Protein 4L4Y (pdb70)

Structure (mmCIF, N/CA/C/O backbone):
data_4L4Y
#
_entry.id   4L4Y
#
_cell.length_a   115.812
_cell.length_b   115.812
_cell.length_c   80.891
_cell.angle_alpha   90.00
_cell.angle_beta   90.00
_cell.angle_gamma   120.00
#
_symmetry.space_group_name_H-M   'P 65'
#
loop_
_entity.id
_entity.type
_entity.pdbx_description
1 polymer 'Transcriptional regulator LsrR'
2 water water
#
loop_
_atom_site.group_PDB
_atom_site.id
_atom_site.type_symbol
_atom_site.label_atom_id
_atom_site.label_alt_id
_atom_site.label_comp_id
_atom_site.label_asym_id
_atom_site.label_entity_id
_atom_site.label_seq_id
_atom_site.pdbx_PDB_ins_code
_atom_site.Cartn_x
_atom_site.Cartn_y
_atom_site.Cartn_z
_atom_site.occupancy
_atom_site.B_iso_or_equiv
_atom_site.auth_seq_id
_atom_site.auth_comp_id
_atom_site.auth_asym_id
_atom_site.auth_atom_id
_atom_site.pdbx_PDB_model_num
ATOM 1 N N . GLU A 1 18 ? 55.653 -31.655 31.922 1.00 85.19 69 GLU A N 1
ATOM 2 C CA . GLU A 1 18 ? 56.442 -30.382 31.974 1.00 90.08 69 GLU A CA 1
ATOM 3 C C . GLU A 1 18 ? 55.816 -29.433 33.039 1.00 84.26 69 GLU A C 1
ATOM 4 O O . GLU A 1 18 ? 55.212 -29.903 34.022 1.00 78.81 69 GLU A O 1
ATOM 10 N N . GLY A 1 19 ? 55.938 -28.114 32.863 1.00 76.91 70 GLY A N 1
ATOM 11 C CA . GLY A 1 19 ? 55.190 -27.162 33.704 1.00 71.22 70 GLY A CA 1
ATOM 12 C C . GLY A 1 19 ? 53.690 -27.190 33.397 1.00 66.03 70 GLY A C 1
ATOM 13 O O . GLY A 1 19 ? 52.935 -26.303 33.846 1.00 55.57 70 GLY A O 1
ATOM 14 N N . CYS A 1 20 ? 53.264 -28.210 32.630 1.00 55.02 71 CYS A N 1
ATOM 15 C CA . CYS A 1 20 ? 51.895 -28.330 32.145 1.00 47.36 71 CYS A CA 1
ATOM 16 C C . CYS A 1 20 ? 50.931 -28.589 33.314 1.00 43.49 71 CYS A C 1
ATOM 17 O O . CYS A 1 20 ? 49.895 -27.915 33.428 1.00 34.49 71 CYS A O 1
ATOM 20 N N . LEU A 1 21 ? 51.282 -29.487 34.229 1.00 37.08 72 LEU A N 1
ATOM 21 C CA . LEU A 1 21 ? 50.384 -29.744 35.330 1.00 38.91 72 LEU A CA 1
ATOM 22 C C . LEU A 1 21 ? 50.230 -28.477 36.192 1.00 36.11 72 LEU A C 1
ATOM 23 O O . LEU A 1 21 ? 49.174 -28.224 36.773 1.00 33.68 72 LEU A O 1
ATOM 28 N N . GLU A 1 22 ? 51.263 -27.655 36.245 1.00 36.43 73 GLU A N 1
ATOM 29 C CA . GLU A 1 22 ? 51.247 -26.498 37.131 1.00 42.41 73 GLU A CA 1
ATOM 30 C C . GLU A 1 22 ?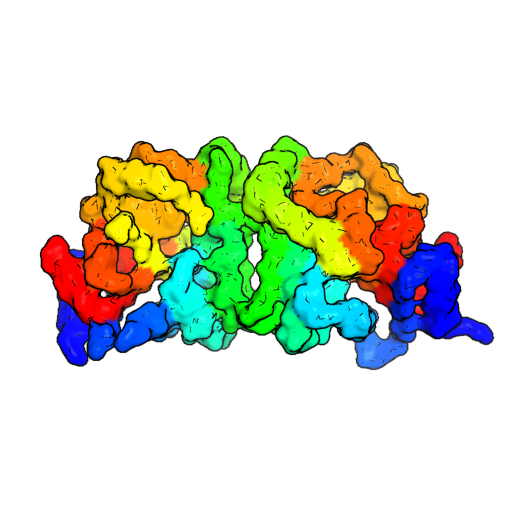 50.356 -25.396 36.529 1.00 29.73 73 GLU A C 1
ATOM 31 O O . GLU A 1 22 ? 49.587 -24.728 37.234 1.00 34.30 73 GLU A O 1
ATOM 37 N N . TYR A 1 23 ? 50.462 -25.211 35.229 1.00 31.22 74 TYR A N 1
ATOM 38 C CA . TYR A 1 23 ? 49.570 -24.277 34.507 1.00 28.42 74 TYR A CA 1
ATOM 39 C C . TYR A 1 23 ? 48.119 -24.762 34.607 1.00 28.74 74 TYR A C 1
ATOM 40 O O . TYR A 1 23 ? 47.180 -23.949 34.805 1.00 28.64 74 TYR A O 1
ATOM 49 N N . GLU A 1 24 ? 47.922 -26.093 34.523 1.00 28.27 75 GLU A N 1
ATOM 50 C CA . GLU A 1 24 ? 46.585 -26.622 34.638 1.00 30.61 75 GLU A CA 1
ATOM 51 C C . GLU A 1 24 ? 46.036 -26.221 36.001 1.00 29.88 75 GLU A C 1
ATOM 52 O O . GLU A 1 24 ? 44.929 -25.766 36.102 1.00 26.67 75 GLU A O 1
ATOM 58 N N . THR A 1 25 ? 46.833 -26.396 37.055 1.00 27.31 76 THR A N 1
ATOM 59 C CA . THR A 1 25 ? 46.337 -26.108 38.389 1.00 30.48 76 THR A CA 1
ATOM 60 C C . THR A 1 25 ? 45.998 -24.641 38.569 1.00 26.25 76 THR A C 1
ATOM 61 O O . THR A 1 25 ? 44.904 -24.287 39.084 1.00 26.91 76 THR A O 1
ATOM 65 N N . GLN A 1 26 ? 46.901 -23.790 38.122 1.00 27.39 77 GLN A N 1
ATOM 66 C CA . GLN A 1 26 ? 46.661 -22.336 38.219 1.00 30.39 77 GLN A CA 1
ATOM 67 C C . GLN A 1 26 ? 45.443 -21.868 37.463 1.00 29.73 77 GLN A C 1
ATOM 68 O O . GLN A 1 26 ? 44.617 -21.099 37.998 1.00 23.57 77 GLN A O 1
ATOM 74 N N . LEU A 1 27 ? 45.290 -22.375 36.234 1.00 28.38 78 LEU A N 1
ATOM 75 C CA . LEU A 1 27 ? 44.119 -22.020 35.427 1.00 25.66 78 LEU A CA 1
ATOM 76 C C . LEU A 1 27 ? 42.838 -22.476 36.069 1.00 25.73 78 LEU A C 1
ATOM 77 O O . LEU A 1 27 ? 41.874 -21.723 36.146 1.00 24.15 78 LEU A O 1
ATOM 82 N N . ARG A 1 28 ? 42.837 -23.723 36.534 1.00 26.58 79 ARG A N 1
ATOM 83 C CA . ARG A 1 28 ? 41.687 -24.300 37.217 1.00 28.70 79 ARG A CA 1
ATOM 84 C C . ARG A 1 28 ? 41.210 -23.436 38.403 1.00 25.06 79 ARG A C 1
ATOM 85 O O . ARG A 1 28 ? 40.023 -23.102 38.506 1.00 26.71 79 ARG A O 1
ATOM 93 N N . ARG A 1 29 ? 42.179 -23.040 39.237 1.00 28.28 80 ARG A N 1
ATOM 94 C CA . ARG A 1 29 ? 41.952 -22.213 40.425 1.00 31.72 80 ARG A CA 1
ATOM 95 C C . ARG A 1 29 ? 41.613 -20.805 40.074 1.00 30.30 80 ARG A C 1
ATOM 96 O O . ARG A 1 29 ? 40.663 -20.262 40.587 1.00 26.39 80 ARG A O 1
ATOM 104 N N . GLN A 1 30 ? 42.388 -20.181 39.201 1.00 27.73 81 GLN A N 1
ATOM 105 C CA . GLN A 1 30 ? 42.087 -18.813 38.870 1.00 27.41 81 GLN A CA 1
ATOM 106 C C . GLN A 1 30 ? 40.754 -18.659 38.200 1.00 27.88 81 GLN A C 1
ATOM 107 O O . GLN A 1 30 ? 40.111 -17.659 38.405 1.00 27.07 81 GLN A O 1
ATOM 113 N N . PHE A 1 31 ? 40.302 -19.592 37.372 1.00 25.67 82 PHE A N 1
ATOM 114 C CA . PHE A 1 31 ? 39.024 -19.313 36.677 1.00 26.44 82 PHE A CA 1
ATOM 115 C C . PHE A 1 31 ? 37.903 -20.224 37.134 1.00 27.26 82 PHE A C 1
ATOM 116 O O . PHE A 1 31 ? 36.849 -20.328 36.490 1.00 24.55 82 PHE A O 1
ATOM 124 N N . SER A 1 32 ? 38.155 -20.917 38.225 1.00 27.02 83 SER A N 1
ATOM 125 C CA . SER A 1 32 ? 37.192 -21.849 38.777 1.00 28.64 83 SER A CA 1
ATOM 126 C C . SER A 1 32 ? 36.691 -22.822 37.782 1.00 28.13 83 SER A C 1
ATOM 127 O O . SER A 1 32 ? 35.485 -23.001 37.677 1.00 28.09 83 SER A O 1
ATOM 130 N N . LEU A 1 33 ? 37.612 -23.511 37.126 1.00 25.64 84 LEU A N 1
ATOM 131 C CA . LEU A 1 33 ? 37.274 -24.419 36.062 1.00 25.25 84 LEU A CA 1
ATOM 132 C C . LEU A 1 33 ? 37.047 -25.810 36.584 1.00 27.75 84 LEU A C 1
ATOM 133 O O . LEU A 1 33 ? 37.562 -26.153 37.625 1.00 26.82 84 LEU A O 1
ATOM 138 N N . GLN A 1 34 ? 36.269 -26.591 35.854 1.00 26.24 85 GLN A N 1
ATOM 139 C CA . GLN A 1 34 ? 36.055 -28.032 36.165 1.00 31.00 85 GLN A CA 1
ATOM 140 C C . GLN A 1 34 ? 37.118 -28.978 35.675 1.00 29.82 85 GLN A C 1
ATOM 141 O O . GLN A 1 34 ? 37.486 -29.922 36.366 1.00 33.48 85 GLN A O 1
ATOM 147 N N . HIS A 1 35 ? 37.646 -28.722 34.481 1.00 24.77 86 HIS A N 1
ATOM 148 C CA . HIS A 1 35 ? 38.650 -29.569 33.895 1.00 25.32 86 HIS A CA 1
ATOM 149 C C . HIS A 1 35 ? 39.502 -28.655 33.052 1.00 26.33 86 HIS A C 1
ATOM 150 O O . HIS A 1 35 ? 38.986 -27.733 32.435 1.00 22.47 86 HIS A O 1
ATOM 157 N N . VAL A 1 36 ? 40.774 -28.956 32.971 1.00 22.94 87 VAL A N 1
ATOM 158 C CA . VAL A 1 36 ? 41.698 -28.170 32.172 1.00 26.09 87 VAL A CA 1
ATOM 159 C C . VAL A 1 36 ? 42.757 -29.087 31.660 1.00 27.75 87 VAL A C 1
ATOM 160 O O . VAL A 1 36 ? 43.124 -30.014 32.341 1.00 27.67 87 VAL A O 1
ATOM 164 N N . ARG A 1 37 ? 43.225 -28.835 30.464 1.00 26.54 88 ARG A N 1
ATOM 165 C CA . ARG A 1 37 ? 44.393 -29.513 29.956 1.00 29.79 88 ARG A CA 1
ATOM 166 C C . ARG A 1 37 ? 45.257 -28.517 29.246 1.00 28.62 88 ARG A C 1
ATOM 167 O O . ARG A 1 37 ? 44.784 -27.767 28.387 1.00 27.64 88 ARG A O 1
ATOM 175 N N . VAL A 1 38 ? 46.547 -28.567 29.552 1.00 29.13 89 VAL A N 1
ATOM 176 C CA . VAL A 1 38 ? 47.530 -27.710 28.914 1.00 33.51 89 VAL A CA 1
ATOM 177 C C . VAL A 1 38 ? 48.553 -28.570 28.209 1.00 37.33 89 VAL A C 1
ATOM 178 O O . VAL A 1 38 ? 49.238 -29.341 28.865 1.00 45.27 89 VAL A O 1
ATOM 182 N N . ILE A 1 39 ? 48.654 -28.440 26.891 1.00 38.35 90 ILE A N 1
ATOM 183 C CA . ILE A 1 39 ? 49.552 -29.285 26.095 1.00 40.51 90 ILE A CA 1
ATOM 184 C C . ILE A 1 39 ? 50.905 -28.562 25.921 1.00 42.97 90 ILE A C 1
ATOM 185 O O . ILE A 1 39 ? 50.947 -27.336 25.909 1.00 34.22 90 ILE A O 1
ATOM 190 N N . PRO A 1 40 ? 52.009 -29.319 25.807 1.00 47.16 91 PRO A N 1
ATOM 191 C CA . PRO A 1 40 ? 53.355 -28.750 25.614 1.00 51.02 91 PRO A CA 1
ATOM 192 C C . PRO A 1 40 ? 53.449 -27.734 24.471 1.00 50.79 91 PRO A C 1
ATOM 193 O O . PRO A 1 40 ? 52.753 -27.879 23.485 1.00 51.63 91 PRO A O 1
ATOM 197 N N . GLY A 1 41 ? 54.294 -26.709 24.616 1.00 58.68 92 GLY A N 1
ATOM 198 C CA . GLY A 1 41 ? 54.552 -25.690 23.565 1.00 58.53 92 GLY A CA 1
ATOM 199 C C . GLY A 1 41 ? 54.897 -26.138 22.136 1.00 70.89 92 GLY A C 1
ATOM 200 O O . GLY A 1 41 ? 54.310 -25.594 21.167 1.00 69.64 92 GLY A O 1
ATOM 201 N N . LEU A 1 42 ? 55.891 -27.028 21.939 1.00 75.93 93 LEU A N 1
ATOM 202 C CA . LEU A 1 42 ? 57.103 -27.213 22.794 1.00 82.33 93 LEU A CA 1
ATOM 203 C C . LEU A 1 42 ? 58.259 -27.531 21.809 1.00 76.24 93 LEU A C 1
ATOM 204 O O . LEU A 1 42 ? 58.372 -26.915 20.732 1.00 65.02 93 LEU A O 1
ATOM 209 N N . ALA A 1 45 ? 55.398 -28.011 16.943 1.00 81.13 96 ALA A N 1
ATOM 210 C CA . ALA A 1 45 ? 55.012 -27.019 15.937 1.00 89.61 96 ALA A CA 1
ATOM 211 C C . ALA A 1 45 ? 53.542 -27.120 15.520 1.00 86.39 96 ALA A C 1
ATOM 212 O O . ALA A 1 45 ? 52.904 -26.087 15.346 1.00 88.66 96 ALA A O 1
ATOM 214 N N . ASP A 1 46 ? 53.008 -28.340 15.358 1.00 87.96 97 ASP A N 1
ATOM 215 C CA . ASP A 1 46 ? 51.573 -28.538 14.983 1.00 92.51 97 ASP A CA 1
ATOM 216 C C . ASP A 1 46 ? 50.630 -28.323 16.182 1.00 88.95 97 ASP A C 1
ATOM 217 O O . ASP A 1 46 ? 50.104 -29.277 16.767 1.00 79.47 97 ASP A O 1
ATOM 222 N N . VAL A 1 47 ? 50.419 -27.057 16.525 1.00 83.43 98 VAL A N 1
ATOM 223 C CA . VAL A 1 47 ? 49.642 -26.684 17.704 1.00 72.53 98 VAL A CA 1
ATOM 224 C C . VAL A 1 47 ? 48.195 -27.141 17.596 1.00 66.30 98 VAL A C 1
ATOM 225 O O . VAL A 1 47 ? 47.712 -27.847 18.475 1.00 64.20 98 VAL A O 1
ATOM 229 N N . GLY A 1 48 ? 47.516 -26.782 16.510 1.00 59.44 99 GLY A N 1
ATOM 230 C CA . GLY A 1 48 ? 46.083 -27.045 16.395 1.00 55.26 99 GLY A CA 1
ATOM 231 C C . GLY A 1 48 ? 45.761 -28.525 16.308 1.00 53.88 99 GLY A C 1
ATOM 232 O O . GLY A 1 48 ? 44.637 -28.952 16.652 1.00 49.74 99 GLY A O 1
ATOM 233 N N . GLY A 1 49 ? 46.739 -29.309 15.835 1.00 49.22 100 GLY A N 1
ATOM 234 C CA . GLY A 1 49 ? 46.569 -30.748 15.685 1.00 40.14 100 GLY A CA 1
ATOM 235 C C . GLY A 1 49 ? 46.612 -31.357 17.059 1.00 38.61 100 GLY A C 1
ATOM 236 O O . GLY A 1 49 ? 45.845 -32.282 17.408 1.00 34.14 100 GLY A O 1
ATOM 237 N N . ARG A 1 50 ? 47.544 -30.862 17.860 1.00 35.37 101 ARG A N 1
ATOM 238 C CA . ARG A 1 50 ? 47.702 -31.414 19.176 1.00 36.40 101 ARG A CA 1
ATOM 239 C C . ARG A 1 50 ? 46.626 -30.936 20.146 1.00 30.74 101 ARG A C 1
ATOM 240 O O . ARG A 1 50 ? 46.352 -31.613 21.122 1.00 29.65 101 ARG A O 1
ATOM 248 N N . LEU A 1 51 ? 46.014 -29.781 19.874 1.00 28.71 102 LEU A N 1
ATOM 249 C CA . LEU A 1 51 ? 44.887 -29.312 20.666 1.00 25.83 102 LEU A CA 1
ATOM 250 C C . LEU A 1 51 ? 43.703 -30.238 20.413 1.00 21.35 102 LEU A C 1
ATOM 251 O O . LEU A 1 51 ? 42.894 -30.461 21.289 1.00 24.04 102 LEU A O 1
ATOM 256 N N . GLY A 1 52 ? 43.561 -30.677 19.169 1.00 23.67 103 GLY A N 1
ATOM 257 C CA . GLY A 1 52 ? 42.496 -31.635 18.782 1.00 21.94 103 GLY A CA 1
ATOM 258 C C . GLY A 1 52 ? 42.642 -32.903 19.615 1.00 23.99 103 GLY A C 1
ATOM 259 O O . GLY A 1 52 ? 41.667 -33.486 20.135 1.00 24.29 103 GLY A O 1
ATOM 260 N N . ILE A 1 53 ? 43.881 -33.366 19.701 1.00 25.37 104 ILE A N 1
ATOM 261 C CA . ILE A 1 53 ? 44.200 -34.555 20.514 1.00 26.92 104 ILE A CA 1
ATOM 262 C C . ILE A 1 53 ? 43.822 -34.332 21.945 1.00 25.74 104 ILE A C 1
ATOM 263 O O . ILE A 1 53 ? 43.071 -35.120 22.546 1.00 26.91 104 ILE A O 1
ATOM 268 N N . GLY A 1 54 ? 44.282 -33.210 22.469 1.00 24.64 105 GLY A N 1
ATOM 269 C CA . GLY A 1 54 ? 44.000 -32.791 23.826 1.00 24.14 105 GLY A CA 1
ATOM 270 C C . GLY A 1 54 ? 42.521 -32.759 24.158 1.00 20.79 105 GLY A C 1
ATOM 271 O O . GLY A 1 54 ? 42.033 -33.309 25.181 1.00 21.54 105 GLY A O 1
ATOM 272 N N . ALA A 1 55 ? 41.779 -32.190 23.266 1.00 21.19 106 ALA A N 1
ATOM 273 C CA . ALA A 1 55 ? 40.367 -31.956 23.587 1.00 19.46 106 ALA A CA 1
ATOM 274 C C . ALA A 1 55 ? 39.599 -33.261 23.413 1.00 19.59 106 ALA A C 1
ATOM 275 O O . ALA A 1 55 ? 38.720 -33.558 24.205 1.00 19.46 106 ALA A O 1
ATOM 277 N N . ALA A 1 56 ? 39.966 -34.072 22.423 1.00 21.47 107 ALA A N 1
ATOM 278 C CA . ALA A 1 56 ? 39.355 -35.416 22.290 1.00 21.58 107 ALA A CA 1
ATOM 279 C C . ALA A 1 56 ? 39.640 -36.232 23.524 1.00 24.08 107 ALA A C 1
ATOM 280 O O . ALA A 1 56 ? 38.714 -36.898 24.099 1.00 23.72 107 ALA A O 1
ATOM 282 N N . HIS A 1 57 ? 40.916 -36.228 24.004 1.00 24.29 108 HIS A N 1
ATOM 283 C CA . HIS A 1 57 ? 41.163 -36.946 25.257 1.00 23.47 108 HIS A CA 1
ATOM 284 C C . HIS A 1 57 ? 40.315 -36.468 26.401 1.00 23.59 108 HIS A C 1
ATOM 285 O O . HIS A 1 57 ? 39.794 -37.248 27.175 1.00 24.76 108 HIS A O 1
ATOM 292 N N . MET A 1 58 ? 40.208 -35.157 26.573 1.00 21.94 109 MET A N 1
ATOM 293 C CA . MET A 1 58 ? 39.393 -34.645 27.658 1.00 21.17 109 MET A CA 1
ATOM 294 C C . MET A 1 58 ? 37.951 -35.150 27.512 1.00 22.36 109 MET A C 1
ATOM 295 O O . MET A 1 58 ? 37.371 -35.645 28.489 1.00 24.39 109 MET A O 1
ATOM 300 N N . LEU A 1 59 ? 37.421 -35.090 26.285 1.00 22.12 110 LEU A N 1
ATOM 301 C CA . LEU A 1 59 ? 36.029 -35.500 26.036 1.00 26.90 110 LEU A CA 1
ATOM 302 C C . LEU A 1 59 ? 35.805 -37.000 26.245 1.00 27.20 110 LEU A C 1
ATOM 303 O O . LEU A 1 59 ? 34.765 -37.381 26.716 1.00 29.50 110 LEU A O 1
ATOM 308 N N . MET A 1 60 ? 36.810 -37.806 25.929 1.00 29.25 111 MET A N 1
ATOM 309 C CA . MET A 1 60 ? 36.757 -39.239 26.212 1.00 29.97 111 MET A CA 1
ATOM 310 C C . MET A 1 60 ? 36.668 -39.540 27.673 1.00 34.96 111 MET A C 1
ATOM 311 O O . MET A 1 60 ? 36.091 -40.537 28.012 1.00 35.92 111 MET A O 1
ATOM 316 N N . SER A 1 61 ? 37.193 -38.697 28.560 1.00 34.71 112 SER A N 1
ATOM 317 C CA . SER A 1 61 ? 37.013 -38.955 29.967 1.00 33.91 112 SER A CA 1
ATOM 318 C C . SER A 1 61 ? 35.743 -38.301 30.536 1.00 36.57 112 SER A C 1
ATOM 319 O O . SER A 1 61 ? 35.295 -38.664 31.587 1.00 38.13 112 SER A O 1
ATOM 322 N N . LEU A 1 62 ? 35.125 -37.365 29.842 1.00 32.68 113 LEU A N 1
ATOM 323 C CA . LEU A 1 62 ? 33.959 -36.739 30.378 1.00 32.19 113 LEU A CA 1
ATOM 324 C C . LEU A 1 62 ? 32.655 -37.420 29.916 1.00 30.56 113 LEU A C 1
ATOM 325 O O . LEU A 1 62 ? 31.737 -37.499 30.661 1.00 34.95 113 LEU A O 1
ATOM 330 N N . LEU A 1 63 ? 32.593 -37.885 28.698 1.00 27.75 114 LEU A N 1
ATOM 331 C CA . LEU A 1 63 ? 31.342 -38.410 28.162 1.00 29.74 114 LEU A CA 1
ATOM 332 C C . LEU A 1 63 ? 31.034 -39.888 28.552 1.00 32.06 114 LEU A C 1
ATOM 333 O O . LEU A 1 63 ? 31.824 -40.777 28.356 1.00 34.18 114 LEU A O 1
ATOM 338 N N . GLN A 1 64 ? 29.831 -40.115 29.027 1.00 35.79 115 GLN A N 1
ATOM 339 C CA . GLN A 1 64 ? 29.357 -41.470 29.292 1.00 38.71 115 GLN A CA 1
ATOM 340 C C . GLN A 1 64 ? 28.708 -42.022 28.036 1.00 33.05 115 GLN A C 1
ATOM 341 O O . GLN A 1 64 ? 28.324 -41.257 27.152 1.00 32.04 115 GLN A O 1
ATOM 347 N N . PRO A 1 65 ? 28.456 -43.336 27.973 1.00 36.96 116 PRO A N 1
ATOM 348 C CA . PRO A 1 65 ? 27.780 -43.824 26.727 1.00 36.37 116 PRO A CA 1
ATOM 349 C C . PRO A 1 65 ? 26.401 -43.193 26.437 1.00 29.53 116 PRO A C 1
ATOM 350 O O . PRO A 1 65 ? 25.672 -42.795 27.360 1.00 29.11 116 PRO A O 1
ATOM 354 N N . GLN A 1 66 ? 26.106 -43.001 25.163 1.00 31.21 117 GLN A N 1
ATOM 355 C CA . GLN A 1 66 ? 24.813 -42.403 24.755 1.00 34.99 117 GLN A CA 1
ATOM 356 C C . GLN A 1 66 ? 24.544 -40.965 25.219 1.00 29.89 117 GLN A C 1
ATOM 357 O O . GLN A 1 66 ? 23.462 -40.500 25.049 1.00 26.90 117 GLN A O 1
ATOM 363 N N . GLN A 1 67 ? 25.530 -40.261 25.786 1.00 27.25 118 GLN A N 1
ATOM 364 C CA . GLN A 1 67 ? 25.359 -38.860 26.142 1.00 28.31 118 GLN A CA 1
ATOM 365 C C . GLN A 1 67 ? 25.426 -37.969 24.879 1.00 23.53 118 GLN A C 1
ATOM 366 O O . GLN A 1 67 ? 25.716 -38.420 23.793 1.00 22.32 118 GLN A O 1
ATOM 372 N N . MET A 1 68 ? 25.054 -36.711 25.042 1.00 23.07 119 MET A N 1
ATOM 373 C CA . MET A 1 68 ? 24.885 -35.849 23.936 1.00 23.34 119 MET A CA 1
ATOM 374 C C . MET A 1 68 ? 25.966 -34.740 23.970 1.00 21.85 119 MET A C 1
ATOM 375 O O . MET A 1 68 ? 26.070 -34.061 24.967 1.00 19.37 119 MET A O 1
ATOM 380 N N . LEU A 1 69 ? 26.715 -34.612 22.878 1.00 21.18 120 LEU A N 1
ATOM 381 C CA . LEU A 1 69 ? 27.754 -33.583 22.700 1.00 19.17 120 LEU A CA 1
ATOM 382 C C . LEU A 1 69 ? 27.344 -32.469 21.741 1.00 18.77 120 LEU A C 1
ATOM 383 O O . LEU A 1 69 ? 27.017 -32.693 20.608 1.00 19.21 120 LEU A O 1
ATOM 388 N N . ALA A 1 70 ? 27.355 -31.245 22.216 1.00 18.43 121 ALA A N 1
ATOM 389 C CA . ALA A 1 70 ? 27.004 -30.138 21.370 1.00 17.53 121 ALA A CA 1
ATOM 390 C C . ALA A 1 70 ? 28.333 -29.586 20.842 1.00 18.68 121 ALA A C 1
ATOM 391 O O . ALA A 1 70 ? 29.272 -29.522 21.618 1.00 19.78 121 ALA A O 1
ATOM 393 N N . ILE A 1 71 ? 28.391 -29.270 19.545 1.00 18.53 122 ILE A N 1
ATOM 394 C CA . ILE A 1 71 ? 29.627 -28.895 18.856 1.00 18.97 122 ILE A CA 1
ATOM 395 C C . ILE A 1 71 ? 29.454 -27.573 18.163 1.00 18.09 122 ILE A C 1
ATOM 396 O O . ILE A 1 71 ? 28.466 -27.336 17.455 1.00 14.87 122 ILE A O 1
ATOM 401 N N . GLY A 1 72 ? 30.473 -26.746 18.284 1.00 18.57 123 GLY A N 1
ATOM 402 C CA . GLY A 1 72 ? 30.568 -25.549 17.500 1.00 19.33 123 GLY A CA 1
ATOM 403 C C . GLY A 1 72 ? 31.397 -25.791 16.273 1.00 21.04 123 GLY A C 1
ATOM 404 O O . GLY A 1 72 ? 31.931 -26.878 16.061 1.00 22.76 123 GLY A O 1
ATOM 405 N N . PHE A 1 73 ? 31.498 -24.755 15.465 1.00 21.74 124 PHE A N 1
ATOM 406 C CA . PHE A 1 73 ? 32.265 -24.773 14.231 1.00 22.50 124 PHE A CA 1
ATOM 407 C C . PHE A 1 73 ? 33.718 -24.294 14.445 1.00 20.70 124 PHE A C 1
ATOM 408 O O . PHE A 1 73 ? 34.125 -23.908 15.574 1.00 21.72 124 PHE A O 1
ATOM 416 N N . GLY A 1 74 ? 34.507 -24.361 13.371 1.00 21.36 125 GLY A N 1
ATOM 417 C CA . GLY A 1 74 ? 35.921 -23.883 13.302 1.00 23.24 125 GLY A CA 1
ATOM 418 C C . GLY A 1 74 ? 36.881 -25.079 13.335 1.00 23.66 125 GLY A C 1
ATOM 419 O O . GLY A 1 74 ? 36.488 -26.219 13.605 1.00 22.93 125 GLY A O 1
ATOM 420 N N . GLU A 1 75 ? 38.166 -24.845 13.159 1.00 25.70 126 GLU A N 1
ATOM 421 C CA . GLU A 1 75 ? 39.030 -25.971 12.895 1.00 27.05 126 GLU A CA 1
ATOM 422 C C . GLU A 1 75 ? 39.491 -26.743 14.093 1.00 24.11 126 GLU A C 1
ATOM 423 O O . GLU A 1 75 ? 39.680 -27.936 14.031 1.00 25.39 126 GLU A O 1
ATOM 429 N N . ALA A 1 76 ? 39.638 -26.088 15.235 1.00 23.74 127 ALA A N 1
ATOM 430 C CA . ALA A 1 76 ? 40.009 -26.805 16.449 1.00 25.02 127 ALA A CA 1
ATOM 431 C C . ALA A 1 76 ? 38.909 -27.836 16.828 1.00 23.78 127 ALA A C 1
ATOM 432 O O . ALA A 1 76 ? 39.186 -29.011 17.234 1.00 23.05 127 ALA A O 1
ATOM 434 N N . THR A 1 77 ? 37.665 -27.405 16.683 1.00 20.63 128 THR A N 1
ATOM 435 C CA . THR A 1 77 ? 36.547 -28.290 17.013 1.00 21.65 128 THR A CA 1
ATOM 436 C C . THR A 1 77 ? 36.441 -29.419 15.974 1.00 22.09 128 THR A C 1
ATOM 437 O 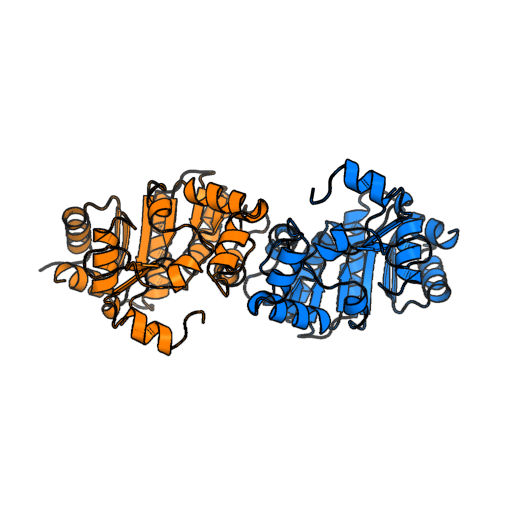O . THR A 1 77 ? 36.156 -30.565 16.328 1.00 20.30 128 THR A O 1
ATOM 441 N N . MET A 1 78 ? 36.626 -29.083 14.709 1.00 23.16 129 MET A N 1
ATOM 442 C CA . MET A 1 78 ? 36.524 -30.107 13.664 1.00 27.01 129 MET A CA 1
ATOM 443 C C . MET A 1 78 ? 37.666 -31.095 13.819 1.00 29.11 129 MET A C 1
ATOM 444 O O . MET A 1 78 ? 37.468 -32.279 13.674 1.00 24.76 129 MET A O 1
ATOM 449 N N . ASN A 1 79 ? 38.840 -30.598 14.194 1.00 31.94 130 ASN A N 1
ATOM 450 C CA . ASN A 1 79 ? 39.966 -31.464 14.521 1.00 33.05 130 ASN A CA 1
ATOM 451 C C . ASN A 1 79 ? 39.671 -32.407 15.629 1.00 33.03 130 ASN A C 1
ATOM 452 O O . ASN A 1 79 ? 39.984 -33.617 15.587 1.00 31.33 130 ASN A O 1
ATOM 457 N N . THR A 1 80 ? 39.095 -31.841 16.690 1.00 26.15 131 THR A N 1
ATOM 458 C CA . THR A 1 80 ? 38.669 -32.650 17.821 1.00 24.24 131 THR A CA 1
ATOM 459 C C . THR A 1 80 ? 37.759 -33.786 17.424 1.00 27.94 131 THR A C 1
ATOM 460 O O . THR A 1 80 ? 37.887 -34.920 17.930 1.00 26.37 131 THR A O 1
ATOM 464 N N . LEU A 1 81 ? 36.823 -33.480 16.556 1.00 29.69 132 LEU A N 1
ATOM 465 C CA . LEU A 1 81 ? 35.810 -34.452 16.117 1.00 31.67 132 LEU A CA 1
ATOM 466 C C . LEU A 1 81 ? 36.407 -35.646 15.398 1.00 28.86 132 LEU A C 1
ATOM 467 O O . LEU A 1 81 ? 36.068 -36.733 15.679 1.00 28.27 132 LEU A O 1
ATOM 472 N N . GLN A 1 82 ? 37.291 -35.403 14.465 1.00 31.98 133 GLN A N 1
ATOM 473 C CA . GLN A 1 82 ? 38.108 -36.467 13.830 1.00 37.02 133 GLN A CA 1
ATOM 474 C C . GLN A 1 82 ? 38.684 -37.470 14.877 1.00 38.18 133 GLN A C 1
ATOM 475 O O . GLN A 1 82 ? 38.439 -38.683 14.823 1.00 36.80 133 GLN A O 1
ATOM 481 N N . ARG A 1 83 ? 39.315 -36.943 15.908 1.00 33.60 134 ARG A N 1
ATOM 482 C CA . ARG A 1 83 ? 40.052 -37.749 16.882 1.00 35.12 134 ARG A CA 1
ATOM 483 C C . ARG A 1 83 ? 39.141 -38.468 17.832 1.00 35.75 134 ARG A C 1
ATOM 484 O O . ARG A 1 83 ? 39.587 -39.352 18.560 1.00 35.36 134 ARG A O 1
ATOM 492 N N . LEU A 1 84 ? 37.882 -38.038 17.867 1.00 31.55 135 LEU A N 1
ATOM 493 C CA . LEU A 1 84 ? 36.912 -38.564 18.791 1.00 30.35 135 LEU A CA 1
ATOM 494 C C . LEU A 1 84 ? 36.009 -39.526 18.062 1.00 27.91 135 LEU A C 1
ATOM 495 O O . LEU A 1 84 ? 35.151 -40.151 18.704 1.00 33.33 135 LEU A O 1
ATOM 500 N N . SER A 1 85 ? 36.192 -39.666 16.761 1.00 26.05 136 SER A N 1
ATOM 501 C CA . SER A 1 85 ? 35.191 -40.402 15.922 1.00 31.97 136 SER A CA 1
ATOM 502 C C . SER A 1 85 ? 34.935 -41.861 16.332 1.00 30.90 136 SER A C 1
ATOM 503 O O . SER A 1 85 ? 33.800 -42.323 16.350 1.00 34.32 136 SER A O 1
ATOM 506 N N . GLY A 1 86 ? 35.966 -42.587 16.755 1.00 33.68 137 GLY A N 1
ATOM 507 C CA . GLY A 1 86 ? 35.755 -43.977 17.174 1.00 29.42 137 GLY A CA 1
ATOM 508 C C . GLY A 1 86 ? 35.096 -44.092 18.518 1.00 32.04 137 GLY A C 1
ATOM 509 O O . GLY A 1 86 ? 34.309 -45.011 18.750 1.00 37.29 137 GLY A O 1
ATOM 510 N N . PHE A 1 87 ? 35.425 -43.161 19.415 1.00 29.98 138 PHE A N 1
ATOM 511 C CA . PHE A 1 87 ? 34.728 -43.008 20.698 1.00 29.72 138 PHE A CA 1
ATOM 512 C C . PHE A 1 87 ? 33.255 -42.647 20.448 1.00 29.89 138 PHE A C 1
ATOM 513 O O . PHE A 1 87 ? 32.376 -43.080 21.195 1.00 30.00 138 PHE A O 1
ATOM 521 N N . ILE A 1 88 ? 33.002 -41.809 19.463 1.00 32.12 139 ILE A N 1
ATOM 522 C CA . ILE A 1 88 ? 31.603 -41.407 19.207 1.00 34.97 139 ILE A CA 1
ATOM 523 C C . ILE A 1 88 ? 30.765 -42.654 18.747 1.00 39.27 139 ILE A C 1
ATOM 524 O O . ILE A 1 88 ? 29.661 -42.858 19.282 1.00 37.03 139 ILE A O 1
ATOM 529 N N . SER A 1 89 ? 31.297 -43.467 17.811 1.00 43.13 140 SER A N 1
ATOM 530 C CA . SER A 1 89 ? 30.675 -44.794 17.427 1.00 40.41 140 SER A CA 1
ATOM 531 C C . SER A 1 89 ? 30.486 -45.737 18.578 1.00 42.11 140 SER A C 1
ATOM 532 O O . SER A 1 89 ? 29.380 -46.087 18.902 1.00 45.93 140 SER A O 1
ATOM 535 N N . SER A 1 90 ? 31.560 -46.123 19.242 1.00 39.97 141 SER A N 1
ATOM 536 C CA . SER A 1 90 ? 31.436 -47.167 20.220 1.00 41.38 141 SER A CA 1
ATOM 537 C C . SER A 1 90 ? 30.654 -46.768 21.485 1.00 42.30 141 SER A C 1
ATOM 538 O O . SER A 1 90 ? 30.033 -47.628 22.162 1.00 39.22 141 SER A O 1
ATOM 541 N N . GLN A 1 91 ? 30.710 -45.490 21.881 1.00 34.75 142 GLN A N 1
ATOM 542 C CA . GLN A 1 91 ? 29.905 -45.079 23.037 1.00 34.02 142 GLN A CA 1
ATOM 543 C C . GLN A 1 91 ? 28.541 -44.502 22.609 1.00 28.02 142 GLN A C 1
ATOM 544 O O . GLN A 1 91 ? 27.758 -44.032 23.444 1.00 35.61 142 GLN A O 1
ATOM 550 N N . GLN A 1 92 ? 28.280 -44.521 21.326 1.00 27.18 143 GLN A N 1
ATOM 551 C CA . GLN A 1 92 ? 26.991 -44.055 20.774 1.00 33.68 143 GLN A CA 1
ATOM 552 C C . GLN A 1 92 ? 26.684 -42.593 21.159 1.00 29.44 143 GLN A C 1
ATOM 553 O O . GLN A 1 92 ? 25.609 -42.281 21.733 1.00 29.06 143 GLN A O 1
ATOM 559 N N . ILE A 1 93 ? 27.680 -41.716 20.952 1.00 27.85 144 ILE A N 1
ATOM 560 C CA . ILE A 1 93 ? 27.542 -40.341 21.397 1.00 25.01 144 ILE A CA 1
ATOM 561 C C . ILE A 1 93 ? 26.636 -39.677 20.371 1.00 21.69 144 ILE A C 1
ATOM 562 O O . ILE A 1 93 ? 26.833 -39.802 19.179 1.00 23.43 144 ILE A O 1
ATOM 567 N N . ARG A 1 94 ? 25.654 -38.959 20.856 1.00 22.17 145 ARG A N 1
ATOM 568 C CA . ARG A 1 94 ? 24.836 -38.171 19.979 1.00 24.57 145 ARG A CA 1
ATOM 569 C C . ARG A 1 94 ? 25.406 -36.745 19.826 1.00 22.30 145 ARG A C 1
ATOM 570 O O . ARG A 1 94 ? 25.667 -36.073 20.790 1.00 23.75 145 ARG A O 1
ATOM 578 N N . LEU A 1 95 ? 25.577 -36.319 18.599 1.00 22.06 146 LEU A N 1
ATOM 579 C CA . LEU A 1 95 ? 26.123 -34.986 18.305 1.00 25.45 146 LEU A CA 1
ATOM 580 C C . LEU A 1 95 ? 25.037 -34.020 17.875 1.00 22.57 146 LEU A C 1
ATOM 581 O O . LEU A 1 95 ? 24.137 -34.383 17.126 1.00 21.12 146 LEU A O 1
ATOM 586 N N . VAL A 1 96 ? 25.146 -32.776 18.292 1.00 19.73 147 VAL A N 1
ATOM 587 C CA . VAL A 1 96 ? 24.221 -31.746 17.843 1.00 18.78 147 VAL A CA 1
ATOM 588 C C . VAL A 1 96 ? 24.967 -30.393 17.608 1.00 19.37 147 VAL A C 1
ATOM 589 O O . VAL A 1 96 ? 25.827 -30.043 18.371 1.00 18.08 147 VAL A O 1
ATOM 593 N N . THR A 1 97 ? 24.666 -29.723 16.508 1.00 17.93 148 THR A N 1
ATOM 594 C CA . THR A 1 97 ? 25.325 -28.506 16.147 1.00 19.65 148 THR A CA 1
ATOM 595 C C . THR A 1 97 ? 24.749 -27.391 17.001 1.00 18.93 148 THR A C 1
ATOM 596 O O . THR A 1 97 ? 23.532 -27.244 17.148 1.00 19.41 148 THR A O 1
ATOM 600 N N . LEU A 1 98 ? 25.638 -26.551 17.500 1.00 19.26 149 LEU A N 1
ATOM 601 C CA . LEU A 1 98 ? 25.254 -25.337 18.219 1.00 18.23 149 LEU A CA 1
ATOM 602 C C . LEU A 1 98 ? 24.873 -24.151 17.363 1.00 18.94 149 LEU A C 1
ATOM 603 O O . LEU A 1 98 ? 24.270 -23.198 17.863 1.00 19.67 149 LEU A O 1
ATOM 608 N N . SER A 1 99 ? 25.281 -24.173 16.122 1.00 21.32 150 SER A N 1
ATOM 609 C CA . SER A 1 99 ? 24.934 -23.114 15.169 1.00 22.73 150 SER A CA 1
ATOM 610 C C . SER A 1 99 ? 24.460 -23.638 13.856 1.00 21.40 150 SER A C 1
ATOM 611 O O . SER A 1 99 ? 24.636 -24.823 13.518 1.00 18.79 150 SER A O 1
ATOM 614 N N . GLY A 1 100 ? 23.809 -22.750 13.096 1.00 20.99 151 GLY A N 1
ATOM 615 C CA . GLY A 1 100 ? 23.532 -23.022 11.710 1.00 22.13 151 GLY A CA 1
ATOM 616 C C . GLY A 1 100 ? 24.805 -23.022 10.897 1.00 19.50 151 GLY A C 1
ATOM 617 O O . GLY A 1 100 ? 25.888 -22.763 11.426 1.00 21.81 151 GLY A O 1
ATOM 618 N N . GLY A 1 101 ? 24.666 -23.304 9.618 1.00 22.37 152 GLY A N 1
ATOM 619 C CA . GLY A 1 101 ? 25.822 -23.221 8.701 1.00 24.33 152 GLY A CA 1
ATOM 620 C C . GLY A 1 101 ? 25.961 -24.479 7.910 1.00 26.28 152 GLY A C 1
ATOM 621 O O . GLY A 1 101 ? 26.211 -24.394 6.715 1.00 34.93 152 GLY A O 1
ATOM 622 N N . VAL A 1 102 ? 25.690 -25.618 8.548 1.00 27.98 153 VAL A N 1
ATOM 623 C CA . VAL A 1 102 ? 25.637 -26.934 7.912 1.00 28.16 153 VAL A CA 1
ATOM 624 C C . VAL A 1 102 ? 27.015 -27.378 7.298 1.00 29.22 153 VAL A C 1
ATOM 625 O O . VAL A 1 102 ? 27.767 -28.136 7.896 1.00 26.74 153 VAL A O 1
ATOM 629 N N . GLY A 1 103 ? 27.332 -26.830 6.138 1.00 29.66 154 GLY A N 1
ATOM 630 C CA . GLY A 1 103 ? 28.590 -26.963 5.457 1.00 35.23 154 GLY A CA 1
ATOM 631 C C . GLY A 1 103 ? 29.832 -26.752 6.259 1.00 32.00 154 GLY A C 1
ATOM 632 O O . GLY A 1 103 ? 30.786 -27.463 6.088 1.00 39.46 154 GLY A O 1
ATOM 633 N N . SER A 1 104 ? 29.796 -25.807 7.163 1.00 30.89 155 SER A N 1
ATOM 634 C CA . SER A 1 104 ? 30.925 -25.529 8.016 1.00 33.51 155 SER A CA 1
ATOM 635 C C . SER A 1 104 ? 31.207 -26.670 9.046 1.00 32.27 155 SER A C 1
ATOM 636 O O . SER A 1 104 ? 32.230 -26.600 9.712 1.00 31.81 155 SER A O 1
ATOM 639 N N . TYR A 1 105 ? 30.298 -27.662 9.212 1.00 24.87 156 TYR A N 1
ATOM 640 C CA . TYR A 1 105 ? 30.502 -28.796 10.140 1.00 23.73 156 TYR A CA 1
ATOM 641 C C . TYR A 1 105 ? 30.930 -30.075 9.388 1.00 27.01 156 TYR A C 1
ATOM 642 O O . TYR A 1 105 ? 31.260 -31.102 10.008 1.00 25.05 156 TYR A O 1
ATOM 651 N N . MET A 1 106 ? 30.914 -30.016 8.067 1.00 31.24 157 MET A N 1
ATOM 652 C CA . MET A 1 106 ? 31.106 -31.213 7.246 1.00 35.78 157 MET A CA 1
ATOM 653 C C . MET A 1 106 ? 32.509 -31.806 7.309 1.00 34.78 157 MET A C 1
ATOM 654 O O . MET A 1 106 ? 32.611 -33.011 7.333 1.00 36.03 157 MET A O 1
ATOM 659 N N . THR A 1 107 ? 33.559 -30.996 7.413 1.00 33.80 158 THR A N 1
ATOM 660 C CA . THR A 1 107 ? 34.912 -31.577 7.568 1.00 40.27 158 THR A CA 1
ATOM 661 C C . THR A 1 107 ? 35.004 -32.408 8.844 1.00 41.90 158 THR A C 1
ATOM 662 O O . THR A 1 107 ? 35.756 -33.358 8.899 1.00 44.43 158 THR A O 1
ATOM 666 N N . GLY A 1 108 ? 34.241 -32.027 9.871 1.00 33.98 159 GLY A N 1
ATOM 667 C CA . GLY A 1 108 ? 34.162 -32.789 11.083 1.00 32.33 159 GLY A CA 1
ATOM 668 C C . GLY A 1 108 ? 33.240 -33.973 11.002 1.00 33.32 159 GLY A C 1
ATOM 669 O O . GLY A 1 108 ? 33.596 -35.034 11.400 1.00 32.26 159 GLY A O 1
ATOM 670 N N . ILE A 1 109 ? 32.011 -33.812 10.538 1.00 35.31 160 ILE A N 1
ATOM 671 C CA . ILE A 1 109 ? 31.147 -34.954 10.601 1.00 36.56 160 ILE A CA 1
ATOM 672 C C . ILE A 1 109 ? 31.504 -35.987 9.473 1.00 43.04 160 ILE A C 1
ATOM 673 O O . ILE A 1 109 ? 31.301 -37.194 9.657 1.00 39.74 160 ILE A O 1
ATOM 678 N N . GLY A 1 110 ? 32.063 -35.551 8.343 1.00 40.54 161 GLY A N 1
ATOM 679 C CA . GLY A 1 110 ? 32.465 -36.514 7.294 1.00 47.06 161 GLY A CA 1
ATOM 680 C C . GLY A 1 110 ? 33.319 -37.657 7.851 1.00 50.05 161 GLY A C 1
ATOM 681 O O . GLY A 1 110 ? 33.327 -38.795 7.349 1.00 48.76 161 GLY A O 1
ATOM 682 N N . GLN A 1 111 ? 34.020 -37.343 8.928 1.00 52.77 162 GLN A N 1
ATOM 683 C CA . GLN A 1 111 ? 34.920 -38.279 9.590 1.00 59.47 162 GLN A CA 1
ATOM 684 C C . GLN A 1 111 ? 34.266 -39.340 10.487 1.00 60.20 162 GLN A C 1
ATOM 685 O O . GLN A 1 111 ? 34.957 -40.201 11.004 1.00 63.54 162 GLN A O 1
ATOM 691 N N . LEU A 1 112 ? 32.948 -39.279 10.667 1.00 58.24 163 LEU A N 1
ATOM 692 C CA . LEU A 1 112 ? 32.207 -40.271 11.433 1.00 52.42 163 LEU A CA 1
ATOM 693 C C . LEU A 1 112 ? 31.593 -41.254 10.445 1.00 54.39 163 LEU A C 1
ATOM 694 O O . LEU A 1 112 ? 31.499 -40.966 9.243 1.00 54.60 163 LEU A O 1
ATOM 699 N N . ASN A 1 113 ? 31.147 -42.396 10.950 1.00 60.42 164 ASN A N 1
ATOM 700 C CA . ASN A 1 113 ? 30.434 -43.352 10.117 1.00 67.13 164 ASN A CA 1
ATOM 701 C C . ASN A 1 113 ? 28.954 -43.117 10.203 1.00 65.63 164 ASN A C 1
ATOM 702 O O . ASN A 1 113 ? 28.471 -42.409 11.089 1.00 70.64 164 ASN A O 1
ATOM 707 N N . ALA A 1 114 ? 28.239 -43.768 9.295 1.00 62.85 165 ALA A N 1
ATOM 708 C CA . ALA A 1 114 ? 26.830 -43.487 9.037 1.00 58.02 165 ALA A CA 1
ATOM 709 C C . ALA A 1 114 ? 25.833 -44.009 10.056 1.00 51.80 165 ALA A C 1
ATOM 710 O O . ALA A 1 114 ? 24.627 -43.790 9.882 1.00 55.51 165 ALA A O 1
ATOM 712 N N . ALA A 1 115 ? 26.280 -44.721 11.083 1.00 45.67 166 ALA A N 1
ATOM 713 C CA . ALA A 1 115 ? 25.337 -45.129 12.148 1.00 49.96 166 ALA A CA 1
ATOM 714 C C . ALA A 1 115 ? 25.357 -44.141 13.315 1.00 51.01 166 ALA A C 1
ATOM 715 O O . ALA A 1 115 ? 24.543 -44.277 14.262 1.00 47.50 166 ALA A O 1
ATOM 717 N N . CYS A 1 116 ? 26.284 -43.164 13.241 1.00 48.64 167 CYS A N 1
ATOM 718 C CA . CYS A 1 116 ? 26.381 -42.101 14.248 1.00 44.42 167 CYS A CA 1
ATOM 719 C C . CYS A 1 116 ? 25.233 -41.138 14.166 1.00 40.89 167 CYS A C 1
ATOM 720 O O . CYS A 1 116 ? 24.784 -40.775 13.073 1.00 35.85 167 CYS A O 1
ATOM 723 N N . SER A 1 117 ? 24.756 -40.704 15.326 1.00 37.98 168 SER A N 1
ATOM 724 C CA . SER A 1 117 ? 23.630 -39.816 15.347 1.00 34.13 168 SER A CA 1
ATOM 725 C C . SER A 1 117 ? 24.112 -38.337 15.363 1.00 31.10 168 SER A C 1
ATOM 726 O O . SER A 1 117 ? 24.809 -37.913 16.274 1.00 28.82 168 SER A O 1
ATOM 729 N N . VAL A 1 118 ? 23.707 -37.580 14.354 1.00 30.78 169 VAL A N 1
ATOM 730 C CA . VAL A 1 118 ? 24.158 -36.217 14.155 1.00 26.69 169 VAL A CA 1
ATOM 731 C C . VAL A 1 118 ? 22.947 -35.365 13.876 1.00 26.34 169 VAL A C 1
ATOM 732 O O . VAL A 1 118 ? 22.271 -35.586 12.921 1.00 27.88 169 VAL A O 1
ATOM 736 N N . ASN A 1 119 ? 22.687 -34.383 14.729 1.00 24.66 170 ASN A N 1
ATOM 737 C CA . ASN A 1 119 ? 21.523 -33.554 14.599 1.00 22.51 170 ASN A CA 1
ATOM 738 C C . ASN A 1 119 ? 21.992 -32.126 14.225 1.00 21.58 170 ASN A C 1
ATOM 739 O O . ASN A 1 119 ? 22.640 -31.489 15.013 1.00 20.17 170 ASN A O 1
ATOM 744 N N . ILE A 1 120 ? 21.638 -31.651 13.032 1.00 18.76 171 ILE A N 1
ATOM 745 C CA . ILE A 1 120 ? 22.171 -30.419 12.437 1.00 19.96 171 ILE A CA 1
ATOM 746 C C . ILE A 1 120 ? 21.121 -29.357 12.228 1.00 18.72 171 ILE A C 1
ATOM 747 O O . ILE A 1 120 ? 20.074 -29.659 11.649 1.00 19.60 171 ILE A O 1
ATOM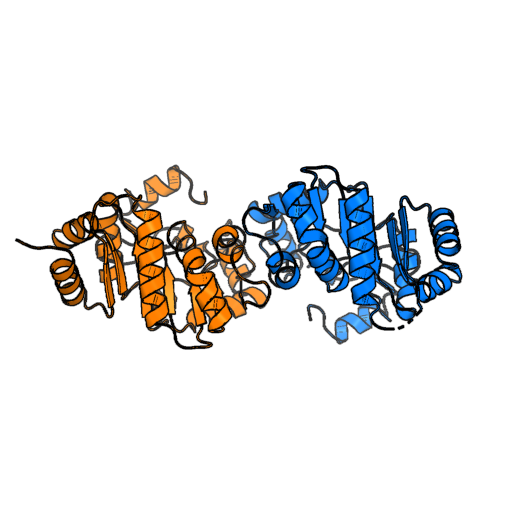 752 N N . ILE A 1 121 ? 21.401 -28.119 12.659 1.00 19.01 172 ILE A N 1
ATOM 753 C CA . ILE A 1 121 ? 20.515 -27.040 12.462 1.00 19.02 172 ILE A CA 1
ATOM 754 C C . ILE A 1 121 ? 20.385 -26.773 10.990 1.00 19.01 172 ILE A C 1
ATOM 755 O O . ILE A 1 121 ? 21.408 -26.533 10.323 1.00 19.26 172 ILE A O 1
ATOM 760 N N . PRO A 1 122 ? 19.119 -26.846 10.431 1.00 18.20 173 PRO A N 1
ATOM 761 C CA . PRO A 1 122 ? 18.962 -26.726 9.023 1.00 17.21 173 PRO A CA 1
ATOM 762 C C . PRO A 1 122 ? 18.720 -25.318 8.619 1.00 19.59 173 PRO A C 1
ATOM 763 O O . PRO A 1 122 ? 17.620 -24.972 8.250 1.00 19.06 173 PRO A O 1
ATOM 767 N N . ALA A 1 123 ? 19.772 -24.502 8.684 1.00 20.80 174 ALA A N 1
ATOM 768 C CA . ALA A 1 123 ? 19.657 -23.108 8.366 1.00 20.75 174 ALA A CA 1
ATOM 769 C C . ALA A 1 123 ? 21.053 -22.554 8.228 1.00 21.37 174 ALA A C 1
ATOM 770 O O . ALA A 1 123 ? 22.026 -23.115 8.709 1.00 19.05 174 ALA A O 1
ATOM 772 N N . PRO A 1 124 ? 21.142 -21.371 7.684 1.00 21.16 175 PRO A N 1
ATOM 773 C CA . PRO A 1 124 ? 22.448 -20.732 7.567 1.00 21.92 175 PRO A CA 1
ATOM 774 C C . PRO A 1 124 ? 23.005 -20.346 8.935 1.00 21.78 175 PRO A C 1
ATOM 775 O O . PRO A 1 124 ? 22.251 -20.336 9.930 1.00 19.42 175 PRO A O 1
ATOM 779 N N . LEU A 1 125 ? 24.305 -20.071 8.977 1.00 22.71 176 LEU A N 1
ATOM 780 C CA . LEU A 1 125 ? 24.917 -19.522 10.197 1.00 23.68 176 LEU A CA 1
ATOM 781 C C . LEU A 1 125 ? 24.318 -18.161 10.579 1.00 22.91 176 LEU A C 1
ATOM 782 O O . LEU A 1 125 ? 23.938 -17.926 11.741 1.00 23.37 176 LEU A O 1
ATOM 787 N N . ARG A 1 126 ? 24.235 -17.294 9.574 1.00 20.28 177 ARG A N 1
ATOM 788 C CA . ARG A 1 126 ? 23.810 -15.926 9.764 1.00 20.83 177 ARG A CA 1
ATOM 789 C C . ARG A 1 126 ? 22.781 -15.540 8.733 1.00 19.51 177 ARG A C 1
ATOM 790 O O . ARG A 1 126 ? 23.018 -15.738 7.580 1.00 20.85 177 ARG A O 1
ATOM 798 N N . ALA A 1 127 ? 21.661 -14.976 9.138 1.00 20.17 178 ALA A N 1
ATOM 799 C CA . ALA A 1 127 ? 20.631 -14.491 8.227 1.00 21.12 178 ALA A CA 1
ATOM 800 C C . ALA A 1 127 ? 21.006 -13.055 7.749 1.00 25.79 178 ALA A C 1
ATOM 801 O O . ALA A 1 127 ? 21.811 -12.336 8.412 1.00 23.12 178 ALA A O 1
ATOM 803 N N . SER A 1 128 ? 20.394 -12.612 6.653 1.00 24.17 179 SER A N 1
ATOM 804 C CA . SER A 1 128 ? 20.687 -11.274 6.114 1.00 26.55 179 SER A CA 1
ATOM 805 C C . SER A 1 128 ? 20.010 -10.209 6.972 1.00 26.35 179 SER A C 1
ATOM 806 O O . SER A 1 128 ? 20.292 -9.059 6.792 1.00 29.49 179 SER A O 1
ATOM 809 N N . SER A 1 129 ? 19.132 -10.566 7.901 1.00 23.34 180 SER A N 1
ATOM 810 C CA . SER A 1 129 ? 18.584 -9.595 8.822 1.00 24.24 180 SER A CA 1
ATOM 811 C C . SER A 1 129 ? 18.086 -10.317 10.051 1.00 26.02 180 SER A C 1
ATOM 812 O O . SER A 1 129 ? 17.871 -11.531 10.055 1.00 27.38 180 SER A O 1
ATOM 815 N N . ALA A 1 130 ? 17.891 -9.538 11.095 1.00 26.63 181 ALA A N 1
ATOM 816 C CA . ALA A 1 130 ? 17.366 -9.999 12.350 1.00 26.06 181 ALA A CA 1
ATOM 817 C C . ALA A 1 130 ? 15.981 -10.500 12.258 1.00 25.70 181 ALA A C 1
ATOM 818 O O . ALA A 1 130 ? 15.687 -11.483 12.898 1.00 25.31 181 ALA A O 1
ATOM 820 N N . ASP A 1 131 ? 15.107 -9.855 11.504 1.00 26.57 182 ASP A N 1
ATOM 821 C CA . ASP A 1 131 ? 13.765 -10.465 11.314 1.00 26.76 182 ASP A CA 1
ATOM 822 C C . ASP A 1 131 ? 13.791 -11.857 10.693 1.00 24.87 182 ASP A C 1
ATOM 823 O O . ASP A 1 131 ? 13.023 -12.727 11.082 1.00 22.24 182 ASP A O 1
ATOM 828 N N . ILE A 1 132 ? 14.696 -12.066 9.743 1.00 26.64 183 ILE A N 1
ATOM 829 C CA . ILE A 1 132 ? 14.820 -13.342 9.060 1.00 23.19 183 ILE A CA 1
ATOM 830 C C . ILE A 1 132 ? 15.433 -14.330 10.022 1.00 22.93 183 ILE A C 1
ATOM 831 O O . ILE A 1 132 ? 14.952 -15.463 10.101 1.00 22.60 183 ILE A O 1
ATOM 836 N N . ALA A 1 133 ? 16.404 -13.921 10.856 1.00 23.82 184 ALA A N 1
ATOM 837 C CA . ALA A 1 133 ? 16.930 -14.840 11.902 1.00 22.45 184 ALA A CA 1
ATOM 838 C C . ALA A 1 133 ? 15.845 -15.287 12.880 1.00 22.13 184 ALA A C 1
ATOM 839 O O . ALA A 1 133 ? 15.673 -16.470 13.275 1.00 20.54 184 ALA A O 1
ATOM 841 N N . ARG A 1 134 ? 15.043 -14.348 13.243 1.00 25.14 185 ARG A N 1
ATOM 842 C CA . ARG A 1 134 ? 14.002 -14.625 14.191 1.00 29.25 185 ARG A CA 1
ATOM 843 C C . ARG A 1 134 ? 12.931 -15.553 13.591 1.00 27.27 185 ARG A C 1
ATOM 844 O O . ARG A 1 134 ? 12.502 -16.472 14.252 1.00 29.44 185 ARG A O 1
ATOM 852 N N . THR A 1 135 ? 12.537 -15.318 12.348 1.00 24.29 186 THR A N 1
ATOM 853 C CA . THR A 1 135 ? 11.645 -16.214 11.609 1.00 24.77 186 THR A CA 1
ATOM 854 C C . THR A 1 135 ? 12.236 -17.644 11.516 1.00 23.21 186 THR A C 1
ATOM 855 O O . THR A 1 135 ? 11.592 -18.652 11.823 1.00 24.45 186 THR A O 1
ATOM 859 N N . LEU A 1 136 ? 13.487 -17.715 11.160 1.00 20.94 187 LEU A N 1
ATOM 860 C CA . LEU A 1 136 ? 14.129 -18.999 11.020 1.00 23.02 187 LEU A CA 1
ATOM 861 C C . LEU A 1 136 ? 14.203 -19.745 12.332 1.00 22.04 187 LEU A C 1
ATOM 862 O O . LEU A 1 136 ? 13.914 -20.894 12.363 1.00 21.72 187 LEU A O 1
ATOM 867 N N . LYS A 1 137 ? 14.625 -19.099 13.406 1.00 23.10 188 LYS A N 1
ATOM 868 C CA . LYS A 1 137 ? 14.612 -19.722 14.758 1.00 25.12 188 LYS A CA 1
ATOM 869 C C . LYS A 1 137 ? 13.243 -20.237 15.192 1.00 24.71 188 LYS A C 1
ATOM 870 O O . LYS A 1 137 ? 13.182 -21.117 16.014 1.00 24.06 188 LYS A O 1
ATOM 876 N N . ASN A 1 138 ? 12.166 -19.612 14.728 1.00 24.66 189 ASN A N 1
ATOM 877 C CA . ASN A 1 138 ? 10.830 -20.137 15.069 1.00 29.01 189 ASN A CA 1
ATOM 878 C C . ASN A 1 138 ? 10.347 -21.251 14.151 1.00 26.31 189 ASN A C 1
ATOM 879 O O . ASN A 1 138 ? 9.299 -21.797 14.379 1.00 23.56 189 ASN A O 1
ATOM 884 N N . GLU A 1 139 ? 11.098 -21.609 13.109 1.00 23.79 190 GLU A N 1
ATOM 885 C CA . GLU A 1 139 ? 10.665 -22.760 12.282 1.00 23.40 190 GLU A CA 1
ATOM 886 C C . GLU A 1 139 ? 10.841 -24.038 13.087 1.00 22.53 190 GLU A C 1
ATOM 887 O O . GLU A 1 139 ? 11.835 -24.217 13.776 1.00 21.98 190 GLU A O 1
ATOM 893 N N . ASN A 1 140 ? 9.830 -24.899 13.083 1.00 25.75 191 ASN A N 1
ATOM 894 C CA . ASN A 1 140 ? 9.810 -26.045 13.954 1.00 26.30 191 ASN A CA 1
ATOM 895 C C . ASN A 1 140 ? 11.075 -26.893 13.846 1.00 26.24 191 ASN A C 1
ATOM 896 O O . ASN A 1 140 ? 11.599 -27.323 14.890 1.00 24.33 191 ASN A O 1
ATOM 901 N N . CYS A 1 141 ? 11.513 -27.169 12.605 1.00 26.47 192 CYS A N 1
ATOM 902 C CA . CYS A 1 141 ? 12.683 -27.976 12.390 1.00 24.64 192 CYS A CA 1
ATOM 903 C C . CYS A 1 141 ? 13.991 -27.299 12.918 1.00 25.54 192 CYS A C 1
ATOM 904 O O . CYS A 1 141 ? 14.926 -28.003 13.286 1.00 24.06 192 CYS A O 1
ATOM 907 N N . VAL A 1 142 ? 14.018 -25.984 13.035 1.00 21.44 193 VAL A N 1
ATOM 908 C CA . VAL A 1 142 ? 15.209 -25.300 13.559 1.00 21.81 193 VAL A CA 1
ATOM 909 C C . VAL A 1 142 ? 15.128 -25.249 15.075 1.00 22.74 193 VAL A C 1
ATOM 910 O O . VAL A 1 142 ? 16.058 -25.678 15.786 1.00 24.65 193 VAL A O 1
ATOM 914 N N . LYS A 1 143 ? 13.979 -24.803 15.582 1.00 23.22 194 LYS A N 1
ATOM 915 C CA . LYS A 1 143 ? 13.739 -24.707 16.970 1.00 24.84 194 LYS A CA 1
ATOM 916 C C . LYS A 1 143 ? 13.964 -26.056 17.706 1.00 23.92 194 LYS A C 1
ATOM 917 O O . LYS A 1 143 ? 14.418 -26.060 18.806 1.00 20.79 194 LYS A O 1
ATOM 923 N N . ASP A 1 144 ? 13.556 -27.164 17.109 1.00 20.83 195 ASP A N 1
ATOM 924 C CA . ASP A 1 144 ? 13.741 -28.528 17.691 1.00 22.49 195 ASP A CA 1
ATOM 925 C C . ASP A 1 144 ? 15.233 -28.827 17.945 1.00 22.00 195 ASP A C 1
ATOM 926 O O . ASP A 1 144 ? 15.593 -29.358 18.948 1.00 21.05 195 ASP A O 1
ATOM 931 N N . VAL A 1 145 ? 16.082 -28.475 16.993 1.00 19.97 196 VAL A N 1
ATOM 932 C CA . VAL A 1 145 ? 17.529 -28.695 17.114 1.00 18.16 196 VAL A CA 1
ATOM 933 C C . VAL A 1 145 ? 18.131 -27.731 18.071 1.00 18.91 196 VAL A C 1
ATOM 934 O O . VAL A 1 145 ? 18.960 -28.137 18.847 1.00 16.92 196 VAL A O 1
ATOM 938 N N . LEU A 1 146 ? 17.654 -26.471 18.103 1.00 19.52 197 LEU A N 1
ATOM 939 C CA . LEU A 1 146 ? 18.136 -25.508 19.114 1.00 19.77 197 LEU A CA 1
ATOM 940 C C . LEU A 1 146 ? 17.922 -25.983 20.570 1.00 21.23 197 LEU A C 1
ATOM 941 O O . LEU A 1 146 ? 18.757 -25.813 21.467 1.00 21.54 197 LEU A O 1
ATOM 946 N N . LEU A 1 147 ? 16.788 -26.615 20.804 1.00 19.33 198 LEU A N 1
ATOM 947 C CA . LEU A 1 147 ? 16.476 -27.145 22.122 1.00 19.44 198 LEU A CA 1
ATOM 948 C C . LEU A 1 147 ? 17.269 -28.314 22.433 1.00 18.27 198 LEU A C 1
ATOM 949 O O . LEU A 1 147 ? 17.736 -28.459 23.571 1.00 19.76 198 LEU A O 1
ATOM 954 N N . ALA A 1 148 ? 17.431 -29.192 21.440 1.00 18.76 199 ALA A N 1
ATOM 955 C CA . ALA A 1 148 ? 18.289 -30.328 21.650 1.00 19.76 199 ALA A CA 1
ATOM 956 C C . ALA A 1 148 ? 19.710 -29.889 22.044 1.00 20.29 199 ALA A C 1
ATOM 957 O O . ALA A 1 148 ? 20.318 -30.405 22.987 1.00 21.08 199 ALA A O 1
ATOM 959 N N . ALA A 1 149 ? 20.222 -28.904 21.320 1.00 19.84 200 ALA A N 1
ATOM 960 C CA . ALA A 1 149 ? 21.550 -28.376 21.606 1.00 19.75 200 ALA A CA 1
ATOM 961 C C . ALA A 1 149 ? 21.669 -27.841 23.014 1.00 20.80 200 ALA A C 1
ATOM 962 O O . ALA A 1 149 ? 22.589 -28.169 23.736 1.00 21.84 200 ALA A O 1
ATOM 964 N N . GLN A 1 150 ? 20.697 -27.072 23.464 1.00 20.36 201 GLN A N 1
ATOM 965 C CA . GLN A 1 150 ? 20.767 -26.499 24.758 1.00 21.89 201 GLN A CA 1
ATOM 966 C C . GLN A 1 150 ? 20.675 -27.567 25.878 1.00 21.64 201 GLN A C 1
ATOM 967 O O . GLN A 1 150 ? 21.093 -27.335 27.010 1.00 19.56 201 GLN A O 1
ATOM 973 N N . ALA A 1 151 ? 20.160 -28.743 25.536 1.00 20.98 202 ALA A N 1
ATOM 974 C CA . ALA A 1 151 ? 19.952 -29.830 26.486 1.00 20.88 202 ALA A CA 1
ATOM 975 C C . ALA A 1 151 ? 21.151 -30.766 26.511 1.00 22.77 202 ALA A C 1
ATOM 976 O O . ALA A 1 151 ? 21.121 -31.754 27.212 1.00 22.31 202 ALA A O 1
ATOM 978 N N . ALA A 1 152 ? 22.194 -30.494 25.719 1.00 21.01 203 ALA A N 1
ATOM 979 C CA . ALA A 1 152 ? 23.339 -31.337 25.729 1.00 20.88 203 ALA A CA 1
ATOM 980 C C . ALA A 1 152 ? 24.064 -31.547 27.056 1.00 18.27 203 ALA A C 1
ATOM 981 O O . ALA A 1 152 ? 24.005 -30.749 27.980 1.00 18.35 203 ALA A O 1
ATOM 983 N N . ASP A 1 153 ? 24.740 -32.681 27.161 1.00 20.02 204 ASP A N 1
ATOM 984 C CA . ASP A 1 153 ? 25.539 -32.923 28.372 1.00 20.40 204 ASP A CA 1
ATOM 985 C C . ASP A 1 153 ? 26.929 -32.190 28.418 1.00 20.21 204 ASP A C 1
ATOM 986 O O . ASP A 1 153 ? 27.471 -31.841 29.515 1.00 18.57 204 ASP A O 1
ATOM 991 N N . VAL A 1 154 ? 27.528 -32.092 27.253 1.00 19.33 205 VAL A N 1
ATOM 992 C CA . VAL A 1 154 ? 28.842 -31.491 27.127 1.00 18.08 205 VAL A CA 1
ATOM 993 C C . VAL A 1 154 ? 28.834 -30.642 25.868 1.00 20.04 205 VAL A C 1
ATOM 994 O O . VAL A 1 154 ? 28.092 -30.920 24.883 1.00 20.26 205 VAL A O 1
ATOM 998 N N . ALA A 1 155 ? 29.591 -29.547 25.874 1.00 19.99 206 ALA A N 1
ATOM 999 C CA . ALA A 1 155 ? 29.777 -28.807 24.628 1.00 18.45 206 ALA A CA 1
ATOM 1000 C C . ALA A 1 155 ? 31.237 -28.597 24.380 1.00 19.53 206 ALA A C 1
ATOM 1001 O O . ALA A 1 155 ? 31.979 -28.530 25.329 1.00 19.80 206 ALA A O 1
ATOM 1003 N N . ILE A 1 156 ? 31.601 -28.473 23.106 1.00 18.76 207 ILE A N 1
ATOM 1004 C CA . ILE A 1 156 ? 32.957 -28.273 22.649 1.00 18.91 207 ILE A CA 1
ATOM 1005 C C . ILE A 1 156 ? 32.874 -27.136 21.626 1.00 18.63 207 ILE A C 1
ATOM 1006 O O . ILE A 1 156 ? 32.146 -27.230 20.657 1.00 18.92 207 ILE A O 1
ATOM 1011 N N . VAL A 1 157 ? 33.538 -26.011 21.953 1.00 17.01 208 VAL A N 1
ATOM 1012 C CA . VAL A 1 157 ? 33.650 -24.873 21.095 1.00 16.37 208 VAL A CA 1
ATOM 1013 C C . VAL A 1 157 ? 35.065 -24.303 20.964 1.00 18.23 208 VAL A C 1
ATOM 1014 O O . VAL A 1 157 ? 35.904 -24.508 21.823 1.00 19.84 208 VAL A O 1
ATOM 1018 N N . GLY A 1 158 ? 35.288 -23.618 19.851 1.00 17.22 209 GLY A N 1
ATOM 1019 C CA . GLY A 1 158 ? 36.452 -22.797 19.634 1.00 18.62 209 GLY A CA 1
ATOM 1020 C C . GLY A 1 158 ? 36.247 -21.402 20.218 1.00 18.56 209 GLY A C 1
ATOM 1021 O O . GLY A 1 158 ? 35.155 -21.055 20.582 1.00 19.02 209 GLY A O 1
ATOM 1022 N N . ILE A 1 159 ? 37.333 -20.632 20.289 1.00 18.99 210 ILE A N 1
ATOM 1023 C CA . ILE A 1 159 ? 37.319 -19.251 20.703 1.00 20.13 210 ILE A CA 1
ATOM 1024 C C . ILE A 1 159 ? 38.062 -18.453 19.656 1.00 19.84 210 ILE A C 1
ATOM 1025 O O . ILE A 1 159 ? 39.211 -18.730 19.353 1.00 19.27 210 ILE A O 1
ATOM 1030 N N . GLY A 1 160 ? 37.365 -17.479 19.077 1.00 19.73 211 GLY A N 1
ATOM 1031 C CA . GLY A 1 160 ? 38.000 -16.541 18.174 1.00 21.16 211 GLY A CA 1
ATOM 1032 C C . GLY A 1 160 ? 38.532 -15.332 18.959 1.00 24.83 211 GLY A C 1
ATOM 1033 O O . GLY A 1 160 ? 37.974 -15.020 20.002 1.00 22.84 211 GLY A O 1
ATOM 1034 N N . ALA A 1 161 ? 39.632 -14.724 18.462 1.00 24.93 212 ALA A N 1
ATOM 1035 C CA . ALA A 1 161 ? 40.215 -13.494 18.993 1.00 27.08 212 ALA A CA 1
ATOM 1036 C C . ALA A 1 161 ? 40.001 -12.379 17.955 1.00 30.59 212 ALA A C 1
ATOM 1037 O O . ALA A 1 161 ? 40.254 -12.593 16.793 1.00 34.24 212 ALA A O 1
ATOM 1039 N N . VAL A 1 162 ? 39.495 -11.227 18.368 1.00 30.92 213 VAL A N 1
ATOM 1040 C CA . VAL A 1 162 ? 39.441 -10.042 17.497 1.00 33.14 213 VAL A CA 1
ATOM 1041 C C . VAL A 1 162 ? 40.903 -9.698 17.084 1.00 40.04 213 VAL A C 1
ATOM 1042 O O . VAL A 1 162 ? 41.162 -9.468 15.924 1.00 33.59 213 VAL A O 1
ATOM 1046 N N . SER A 1 163 ? 41.872 -9.743 18.001 1.00 46.77 214 SER A N 1
ATOM 1047 C CA . SER A 1 163 ? 43.305 -9.630 17.560 1.00 64.26 214 SER A CA 1
ATOM 1048 C C . SER A 1 163 ? 43.518 -9.795 16.038 1.00 63.97 214 SER A C 1
ATOM 1049 O O . SER A 1 163 ? 43.843 -10.889 15.557 1.00 78.44 214 SER A O 1
ATOM 1052 N N . GLY A 1 174 ? 34.058 -16.693 5.889 1.00 52.08 225 GLY A N 1
ATOM 1053 C CA . GLY A 1 174 ? 33.665 -15.304 5.687 1.00 51.25 225 GLY A CA 1
ATOM 1054 C C . GLY A 1 174 ? 32.177 -15.135 5.952 1.00 53.60 225 GLY A C 1
ATOM 1055 O O . GLY A 1 174 ? 31.360 -15.151 5.041 1.00 61.94 225 GLY A O 1
ATOM 1056 N N . TYR A 1 175 ? 31.800 -15.007 7.208 1.00 44.15 226 TYR A N 1
ATOM 1057 C CA . TYR A 1 175 ? 30.415 -14.671 7.546 1.00 44.40 226 TYR A CA 1
ATOM 1058 C C . TYR A 1 175 ? 30.304 -13.219 8.079 1.00 39.44 226 TYR A C 1
ATOM 1059 O O . TYR A 1 175 ? 29.238 -12.772 8.526 1.00 34.93 226 TYR A O 1
ATOM 1068 N N . ILE A 1 176 ? 31.405 -12.492 7.968 1.00 36.53 227 ILE A N 1
ATOM 1069 C CA . ILE A 1 176 ? 31.545 -11.182 8.545 1.00 39.10 227 ILE A CA 1
ATOM 1070 C C . ILE A 1 176 ? 32.511 -10.311 7.701 1.00 31.33 227 ILE A C 1
ATOM 1071 O O . ILE A 1 176 ? 33.559 -10.748 7.386 1.00 29.79 227 ILE A O 1
ATOM 1076 N N . SER A 1 177 ? 32.122 -9.088 7.375 1.00 27.66 228 SER A N 1
ATOM 1077 C CA . SER A 1 177 ? 32.864 -8.125 6.555 1.00 27.20 228 SER A CA 1
ATOM 1078 C C . SER A 1 177 ? 34.158 -7.724 7.189 1.00 25.81 228 SER A C 1
ATOM 1079 O O . SER A 1 177 ? 34.256 -7.658 8.384 1.00 27.61 228 SER A O 1
ATOM 1082 N N . GLN A 1 178 ? 35.100 -7.275 6.414 1.00 26.08 229 GLN A N 1
ATOM 1083 C CA . GLN A 1 178 ? 36.233 -6.600 7.028 1.00 28.57 229 GLN A CA 1
ATOM 1084 C C . GLN A 1 178 ? 35.753 -5.339 7.788 1.00 26.80 229 GLN A C 1
ATOM 1085 O O . GLN A 1 178 ? 36.235 -5.065 8.896 1.00 24.74 229 GLN A O 1
ATOM 1091 N N . GLY A 1 179 ? 34.820 -4.593 7.192 1.00 23.44 230 GLY A N 1
ATOM 1092 C CA . GLY A 1 179 ? 34.224 -3.433 7.848 1.00 26.76 230 GLY A CA 1
ATOM 1093 C C . GLY A 1 179 ? 33.564 -3.771 9.194 1.00 27.14 230 GLY A C 1
ATOM 1094 O O . GLY A 1 179 ? 33.726 -3.052 10.217 1.00 24.65 230 GLY A O 1
ATOM 1095 N N . GLU A 1 180 ? 32.803 -4.858 9.203 1.00 22.73 231 GLU A N 1
ATOM 1096 C CA . GLU A 1 180 ? 32.159 -5.282 10.432 1.00 25.49 231 GLU A CA 1
ATOM 1097 C C . GLU A 1 180 ? 33.162 -5.617 11.505 1.00 22.88 231 GLU A C 1
ATOM 1098 O O . GLU A 1 180 ? 32.965 -5.217 12.663 1.00 22.01 231 GLU A O 1
ATOM 1104 N N . GLN A 1 181 ? 34.215 -6.331 11.131 1.00 25.05 232 GLN A N 1
ATOM 1105 C CA . GLN A 1 181 ? 35.237 -6.800 12.067 1.00 25.65 232 GLN A CA 1
ATOM 1106 C C . GLN A 1 181 ? 35.874 -5.561 12.733 1.00 24.58 232 GLN A C 1
ATOM 1107 O O . GLN A 1 181 ? 36.104 -5.550 13.928 1.00 23.80 232 GLN A O 1
ATOM 1113 N N . LEU A 1 182 ? 36.168 -4.531 11.934 1.00 22.74 233 LEU A N 1
ATOM 1114 C CA . LEU A 1 182 ? 36.746 -3.282 12.481 1.00 23.25 233 LEU A CA 1
ATOM 1115 C C . LEU A 1 182 ? 35.762 -2.627 13.442 1.00 22.57 233 LEU A C 1
ATOM 1116 O O . LEU A 1 182 ? 36.149 -2.261 14.533 1.00 23.44 233 LEU A O 1
ATOM 1121 N N . MET A 1 183 ? 34.473 -2.532 13.114 1.00 21.09 234 MET A N 1
ATOM 1122 C CA . MET A 1 183 ? 33.555 -1.891 14.029 1.00 23.72 234 MET A CA 1
ATOM 1123 C C . MET A 1 183 ? 33.347 -2.747 15.293 1.00 26.27 234 MET A C 1
ATOM 1124 O O . MET A 1 183 ? 33.156 -2.207 16.351 1.00 22.96 234 MET A O 1
ATOM 1129 N N . ILE A 1 184 ? 33.393 -4.099 15.168 1.00 24.80 235 ILE A N 1
ATOM 1130 C CA . ILE A 1 184 ? 33.288 -4.983 16.310 1.00 24.55 235 ILE A CA 1
ATOM 1131 C C . ILE A 1 184 ? 34.425 -4.754 17.293 1.00 23.35 235 ILE A C 1
ATOM 1132 O O . ILE A 1 184 ? 34.190 -4.679 18.475 1.00 24.77 235 ILE A O 1
ATOM 1137 N N . GLY A 1 185 ? 35.649 -4.663 16.817 1.00 22.99 236 GLY A N 1
ATOM 1138 C CA . GLY A 1 185 ? 36.764 -4.233 17.690 1.00 25.48 236 GLY A CA 1
ATOM 1139 C C . GLY A 1 185 ? 36.610 -2.841 18.268 1.00 24.40 236 GLY A C 1
ATOM 1140 O O . GLY A 1 185 ? 36.900 -2.631 19.435 1.00 26.72 236 GLY A O 1
ATOM 1141 N N . ARG A 1 186 ? 36.098 -1.875 17.477 1.00 23.12 237 ARG A N 1
ATOM 1142 C CA A ARG A 1 186 ? 35.866 -0.521 18.002 0.50 21.18 237 ARG A CA 1
ATOM 1143 C CA B ARG A 1 186 ? 35.863 -0.515 18.001 0.50 22.76 237 ARG A CA 1
ATOM 1144 C C . ARG A 1 186 ? 34.855 -0.529 19.133 1.00 21.92 237 ARG A C 1
ATOM 1145 O O . ARG A 1 186 ? 34.950 0.265 20.082 1.00 24.24 237 ARG A O 1
ATOM 1160 N N . LYS A 1 187 ? 33.891 -1.409 19.030 1.00 23.59 238 LYS A N 1
ATOM 1161 C CA . LYS A 1 187 ? 32.903 -1.550 20.050 1.00 24.77 238 LYS A CA 1
ATOM 1162 C C . LYS A 1 187 ? 33.404 -2.266 21.310 1.00 23.71 238 LYS A C 1
ATOM 1163 O O . LYS A 1 187 ? 32.643 -2.437 22.279 1.00 27.23 238 LYS A O 1
ATOM 1169 N N . GLY A 1 188 ? 34.658 -2.651 21.306 1.00 24.60 239 GLY A N 1
ATOM 1170 C CA . GLY A 1 188 ? 35.260 -3.149 22.528 1.00 26.67 239 GLY A CA 1
ATOM 1171 C C . GLY A 1 188 ? 35.243 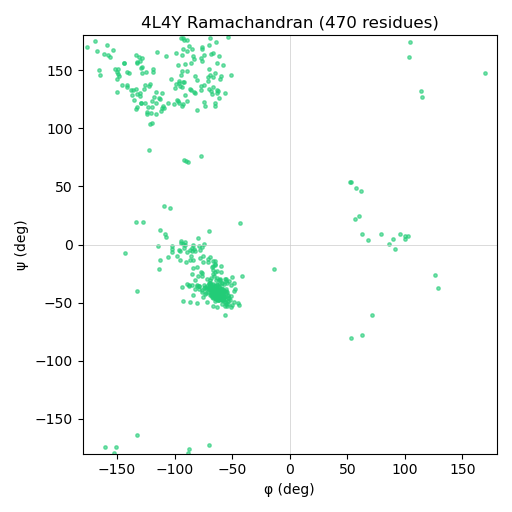-4.672 22.649 1.00 29.32 239 GLY A C 1
ATOM 1172 O O . GLY A 1 188 ? 35.590 -5.180 23.710 1.00 25.72 239 GLY A O 1
ATOM 1173 N N . ALA A 1 189 ? 34.877 -5.396 21.588 1.00 24.60 240 ALA A N 1
ATOM 1174 C CA . ALA A 1 189 ? 34.971 -6.866 21.655 1.00 25.83 240 ALA A CA 1
ATOM 1175 C C . ALA A 1 189 ? 36.412 -7.343 21.644 1.00 23.84 240 ALA A C 1
ATOM 1176 O O . ALA A 1 189 ? 37.268 -6.813 20.981 1.00 23.40 240 ALA A O 1
ATOM 1178 N N . VAL A 1 190 ? 36.679 -8.405 22.383 1.00 23.31 241 VAL A N 1
ATOM 1179 C CA . VAL A 1 190 ? 37.988 -9.014 22.332 1.00 20.12 241 VAL A CA 1
ATOM 1180 C C . VAL A 1 190 ? 37.973 -10.406 21.712 1.00 20.30 241 VAL A C 1
ATOM 1181 O O . VAL A 1 190 ? 39.016 -10.931 21.363 1.00 22.90 241 VAL A O 1
ATOM 1185 N N . GLY A 1 191 ? 36.807 -11.014 21.552 1.00 20.24 242 GLY A N 1
ATOM 1186 C CA . GLY A 1 191 ? 36.824 -12.448 21.178 1.00 20.17 242 GLY A CA 1
ATOM 1187 C C . GLY A 1 191 ? 35.406 -12.915 20.954 1.00 20.55 242 GLY A C 1
ATOM 1188 O O . GLY A 1 191 ? 34.449 -12.205 21.252 1.00 19.74 242 GLY A O 1
ATOM 1189 N N . ASP A 1 192 ? 35.239 -14.120 20.419 1.00 20.30 243 ASP A N 1
ATOM 1190 C CA . ASP A 1 192 ? 33.878 -14.560 20.178 1.00 20.88 243 ASP A CA 1
ATOM 1191 C C . ASP A 1 192 ? 33.813 -16.045 20.436 1.00 19.98 243 ASP A C 1
ATOM 1192 O O . ASP A 1 192 ? 34.821 -16.739 20.390 1.00 17.41 243 ASP A O 1
ATOM 1197 N N . ILE A 1 193 ? 32.608 -16.489 20.735 1.00 20.97 244 ILE A N 1
ATOM 1198 C CA . ILE A 1 193 ? 32.274 -17.892 20.683 1.00 19.94 244 ILE A CA 1
ATOM 1199 C C . ILE A 1 193 ? 31.001 -17.967 19.874 1.00 20.08 244 ILE A C 1
ATOM 1200 O O . ILE A 1 193 ? 30.045 -17.285 20.189 1.00 20.33 244 ILE A O 1
ATOM 1205 N N . LEU A 1 194 ? 31.027 -18.817 18.853 1.00 22.09 245 LEU A N 1
ATOM 1206 C CA . LEU A 1 194 ? 29.915 -19.071 17.964 1.00 21.70 245 LEU A CA 1
ATOM 1207 C C . LEU A 1 194 ? 29.424 -17.823 17.190 1.00 22.99 245 LEU A C 1
ATOM 1208 O O . LEU A 1 194 ? 28.225 -17.739 16.791 1.00 20.69 245 LEU A O 1
ATOM 1213 N N . GLY A 1 195 ? 30.335 -16.853 17.030 1.00 21.88 246 GLY A N 1
ATOM 1214 C CA . GLY A 1 195 ? 30.035 -15.588 16.376 1.00 20.97 246 GLY A CA 1
ATOM 1215 C C . GLY A 1 195 ? 29.451 -14.553 17.309 1.00 21.44 246 GLY A C 1
ATOM 1216 O O . GLY A 1 195 ? 29.185 -13.468 16.838 1.00 23.86 246 GLY A O 1
ATOM 1217 N N . TYR A 1 196 ? 29.285 -14.872 18.605 1.00 19.52 247 TYR A N 1
ATOM 1218 C CA . TYR A 1 196 ? 28.872 -13.941 19.641 1.00 21.58 247 TYR A CA 1
ATOM 1219 C C . TYR A 1 196 ? 30.078 -13.348 20.339 1.00 21.30 247 TYR A C 1
ATOM 1220 O O . TYR A 1 196 ? 30.890 -14.056 20.936 1.00 21.48 247 TYR A O 1
ATOM 1229 N N . PHE A 1 197 ? 30.200 -12.026 20.248 1.00 19.88 248 PHE A N 1
ATOM 1230 C CA . PHE A 1 197 ? 31.384 -11.315 20.663 1.00 19.72 248 PHE A CA 1
ATOM 1231 C C . PHE A 1 197 ? 31.237 -10.778 22.052 1.00 19.23 248 PHE A C 1
ATOM 1232 O O . PHE A 1 197 ? 30.204 -10.246 22.424 1.00 21.49 248 PHE A O 1
ATOM 1240 N N . PHE A 1 198 ? 32.285 -10.872 22.830 1.00 18.95 249 PHE A N 1
ATOM 1241 C CA . PHE A 1 198 ? 32.272 -10.317 24.214 1.00 20.11 249 PHE A CA 1
ATOM 1242 C C . PHE A 1 198 ? 33.488 -9.402 24.454 1.00 18.43 249 PHE A C 1
ATOM 1243 O O . PHE A 1 198 ? 34.521 -9.536 23.763 1.00 21.30 249 PHE A O 1
ATOM 1251 N N . ASP A 1 199 ? 33.371 -8.541 25.475 1.00 19.19 250 ASP A N 1
ATOM 1252 C CA . ASP A 1 199 ? 34.452 -7.605 25.841 1.00 21.26 250 ASP A CA 1
ATOM 1253 C C . ASP A 1 199 ? 35.426 -8.252 26.809 1.00 24.90 250 ASP A C 1
ATOM 1254 O O . ASP A 1 199 ? 35.280 -9.425 27.132 1.00 22.22 250 ASP A O 1
ATOM 1259 N N . ALA A 1 200 ? 36.405 -7.486 27.293 1.00 24.85 251 ALA A N 1
ATOM 1260 C CA . ALA A 1 200 ? 37.476 -8.011 28.111 1.00 27.17 251 ALA A CA 1
ATOM 1261 C C . ALA A 1 200 ? 37.039 -8.519 29.471 1.00 27.88 251 ALA A C 1
ATOM 1262 O O . ALA A 1 200 ? 37.698 -9.382 30.028 1.00 29.10 251 ALA A O 1
ATOM 1264 N N . LYS A 1 201 ? 35.901 -8.060 29.956 1.00 27.69 252 LYS A N 1
ATOM 1265 C CA . LYS A 1 201 ? 35.335 -8.570 31.178 1.00 31.80 252 LYS A CA 1
ATOM 1266 C C . LYS A 1 201 ? 34.520 -9.806 30.990 1.00 30.48 252 LYS A C 1
ATOM 1267 O O . LYS A 1 201 ? 34.125 -10.393 31.968 1.00 31.41 252 LYS A O 1
ATOM 1273 N N . GLY A 1 202 ? 34.173 -10.153 29.751 1.00 27.11 253 GLY A N 1
ATOM 1274 C CA . GLY A 1 202 ? 33.443 -11.395 29.466 1.00 24.76 253 GLY A CA 1
ATOM 1275 C C . GLY A 1 202 ? 31.995 -11.170 29.194 1.00 23.82 253 GLY A C 1
ATOM 1276 O O . GLY A 1 202 ? 31.237 -12.121 29.052 1.00 25.47 253 GLY A O 1
ATOM 1277 N N . ASP A 1 203 ? 31.578 -9.911 29.093 1.00 22.92 254 ASP A N 1
ATOM 1278 C CA . ASP A 1 203 ? 30.177 -9.598 28.816 1.00 28.23 254 ASP A CA 1
ATOM 1279 C C . ASP A 1 203 ? 29.952 -9.466 27.322 1.00 25.84 254 ASP A C 1
ATOM 1280 O O . ASP A 1 203 ? 30.778 -8.885 26.584 1.00 22.57 254 ASP A O 1
ATOM 1285 N N . VAL A 1 204 ? 28.822 -9.988 26.888 1.00 25.67 255 VAL A N 1
ATOM 1286 C CA . VAL A 1 204 ? 28.457 -9.928 25.511 1.00 28.09 255 VAL A CA 1
ATOM 1287 C C . VAL A 1 204 ? 28.277 -8.470 25.087 1.00 26.50 255 VAL A C 1
ATOM 1288 O O . VAL A 1 204 ? 27.565 -7.705 25.717 1.00 25.65 255 VAL A O 1
ATOM 1292 N N . VAL A 1 205 ? 28.906 -8.104 23.996 1.00 25.21 256 VAL A N 1
ATOM 1293 C CA . VAL A 1 205 ? 28.821 -6.718 23.547 1.00 30.03 256 VAL A CA 1
ATOM 1294 C C . VAL A 1 205 ? 27.434 -6.465 22.958 1.00 31.55 256 VAL A C 1
ATOM 1295 O O . VAL A 1 205 ? 27.079 -7.077 21.981 1.00 28.92 256 VAL A O 1
ATOM 1299 N N . THR A 1 206 ? 26.684 -5.543 23.535 1.00 34.97 257 THR A N 1
ATOM 1300 C CA . THR A 1 206 ? 25.260 -5.451 23.323 1.00 40.59 257 THR A CA 1
ATOM 1301 C C . THR A 1 206 ? 24.812 -4.628 22.098 1.00 40.24 257 THR A C 1
ATOM 1302 O O . THR A 1 206 ? 23.634 -4.708 21.722 1.00 45.41 257 THR A O 1
ATOM 1306 N N . ASN A 1 207 ? 25.694 -3.851 21.481 1.00 34.60 258 ASN A N 1
ATOM 1307 C CA . ASN A 1 207 ? 25.245 -3.012 20.346 1.00 37.70 258 ASN A CA 1
ATOM 1308 C C . ASN A 1 207 ? 25.787 -3.504 19.004 1.00 37.37 258 ASN A C 1
ATOM 1309 O O . ASN A 1 207 ? 26.062 -2.732 18.141 1.00 33.63 258 ASN A O 1
ATOM 1314 N N . ILE A 1 208 ? 25.955 -4.810 18.846 1.00 40.87 259 ILE A N 1
ATOM 1315 C CA . ILE A 1 208 ? 26.525 -5.412 17.656 1.00 38.76 259 ILE A CA 1
ATOM 1316 C C . ILE A 1 208 ? 25.397 -6.145 16.937 1.00 43.03 259 ILE A C 1
ATOM 1317 O O . ILE A 1 208 ? 24.755 -7.055 17.487 1.00 40.91 259 ILE A O 1
ATOM 1322 N N . LYS A 1 209 ? 25.106 -5.746 15.719 1.00 41.17 260 LYS A N 1
ATOM 1323 C CA . LYS A 1 209 ? 23.912 -6.276 15.106 1.00 44.57 260 LYS A CA 1
ATOM 1324 C C . LYS A 1 209 ? 24.069 -7.733 14.599 1.00 37.92 260 LYS A C 1
ATOM 1325 O O . LYS A 1 209 ? 23.089 -8.434 14.533 1.00 28.85 260 LYS A O 1
ATOM 1331 N N . ILE A 1 210 ? 25.272 -8.203 14.288 1.00 31.15 261 ILE A N 1
ATOM 1332 C CA . ILE A 1 210 ? 25.395 -9.598 13.924 1.00 32.23 261 ILE A CA 1
ATOM 1333 C C . ILE A 1 210 ? 24.784 -10.541 14.964 1.00 30.97 261 ILE A C 1
ATOM 1334 O O . ILE A 1 210 ? 24.281 -11.614 14.604 1.00 31.48 261 ILE A O 1
ATOM 1339 N N . HIS A 1 211 ? 24.817 -10.166 16.234 1.00 25.35 262 HIS A N 1
ATOM 1340 C CA . HIS A 1 211 ? 24.252 -11.050 17.271 1.00 27.68 262 HIS A CA 1
ATOM 1341 C C . HIS A 1 211 ? 22.805 -11.450 17.013 1.00 25.91 262 HIS A C 1
ATOM 1342 O O . HIS A 1 211 ? 22.449 -12.614 17.215 1.00 26.35 262 HIS A O 1
ATOM 1349 N N . ASN A 1 212 ? 21.992 -10.506 16.549 1.00 25.25 263 ASN A N 1
ATOM 1350 C CA . ASN A 1 212 ? 20.567 -10.759 16.270 1.00 25.77 263 ASN A CA 1
ATOM 1351 C C . ASN A 1 212 ? 20.281 -11.404 14.944 1.00 22.79 263 ASN A C 1
ATOM 1352 O O . ASN A 1 212 ? 19.153 -11.734 14.672 1.00 23.37 263 ASN A O 1
ATOM 1357 N N . GLU A 1 213 ? 21.315 -11.573 14.121 1.00 21.01 264 GLU A N 1
ATOM 1358 C CA . GLU A 1 213 ? 21.240 -12.260 12.832 1.00 22.73 264 GLU A CA 1
ATOM 1359 C C . GLU A 1 213 ? 21.705 -13.727 12.869 1.00 22.07 264 GLU A C 1
ATOM 1360 O O . GLU A 1 213 ? 21.467 -14.474 11.926 1.00 21.72 264 GLU A O 1
ATOM 1366 N N . LEU A 1 214 ? 22.305 -14.146 13.967 1.00 20.85 265 LEU A N 1
ATOM 1367 C CA . LEU A 1 214 ? 22.805 -15.507 14.055 1.00 22.06 265 LEU A CA 1
ATOM 1368 C C . LEU A 1 214 ? 21.663 -16.453 14.390 1.00 20.25 265 LEU A C 1
ATOM 1369 O O . LEU A 1 214 ? 20.808 -16.143 15.221 1.00 20.12 265 LEU A O 1
ATOM 1374 N N . ILE A 1 215 ? 21.689 -17.644 13.782 1.00 19.89 266 ILE A N 1
ATOM 1375 C CA . ILE A 1 215 ? 20.666 -18.598 13.975 1.00 23.27 266 ILE A CA 1
ATOM 1376 C C . ILE A 1 215 ? 20.871 -19.446 15.225 1.00 23.42 266 ILE A C 1
ATOM 1377 O O . ILE A 1 215 ? 19.908 -19.783 15.975 1.00 25.42 266 ILE A O 1
ATOM 1382 N N . GLY A 1 216 ? 22.068 -19.890 15.444 1.00 22.59 267 GLY A N 1
ATOM 1383 C CA . GLY A 1 216 ? 22.308 -20.638 16.677 1.00 24.23 267 GLY A CA 1
ATOM 1384 C C . GLY A 1 216 ? 21.982 -20.190 18.107 1.00 26.33 267 GLY A C 1
ATOM 1385 O O . GLY A 1 216 ? 21.540 -19.064 18.392 1.00 25.57 267 GLY A O 1
ATOM 1386 N N . LEU A 1 217 ? 22.300 -21.102 19.020 1.00 23.11 268 LEU A N 1
ATOM 1387 C CA . LEU A 1 217 ? 22.131 -20.909 20.430 1.00 27.99 268 LEU A CA 1
ATOM 1388 C C . LEU A 1 217 ? 22.884 -19.629 20.880 1.00 25.61 268 LEU A C 1
ATOM 1389 O O . LEU A 1 217 ? 24.039 -19.470 20.515 1.00 26.94 268 LEU A O 1
ATOM 1394 N N . PRO A 1 218 ? 22.242 -18.720 21.634 1.00 23.36 269 PRO A N 1
ATOM 1395 C CA . PRO A 1 218 ? 23.034 -17.646 22.137 1.00 22.84 269 PRO A CA 1
ATOM 1396 C C . PRO A 1 218 ? 23.900 -18.088 23.311 1.00 24.21 269 PRO A C 1
ATOM 1397 O O . PRO A 1 218 ? 23.719 -19.151 23.887 1.00 21.43 269 PRO A O 1
ATOM 1401 N N . LEU A 1 219 ? 24.827 -17.243 23.729 1.00 24.16 270 LEU A N 1
ATOM 1402 C CA . LEU A 1 219 ? 25.745 -17.667 24.778 1.00 23.45 270 LEU A CA 1
ATOM 1403 C C . LEU A 1 219 ? 25.037 -17.918 26.116 1.00 25.89 270 LEU A C 1
ATOM 1404 O O . LEU A 1 219 ? 25.409 -18.845 26.861 1.00 23.89 270 LEU A O 1
ATOM 1409 N N . SER A 1 220 ? 24.036 -17.087 26.439 1.00 22.67 271 SER A N 1
ATOM 1410 C CA . SER A 1 220 ? 23.264 -17.265 27.662 1.00 24.42 271 SER A CA 1
ATOM 1411 C C . SER A 1 220 ? 22.631 -18.648 27.705 1.00 24.49 271 SER A C 1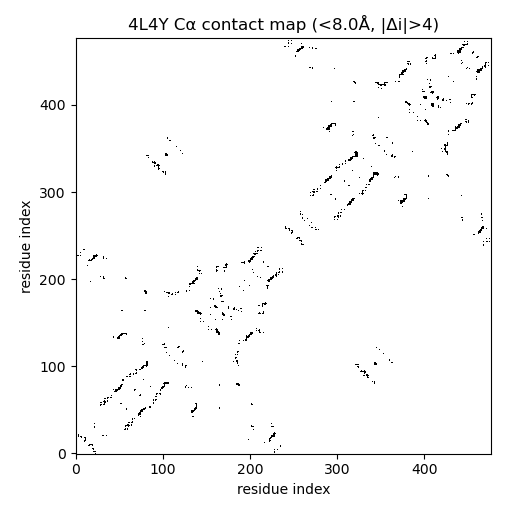
ATOM 1412 O O . SER A 1 220 ? 22.496 -19.244 28.762 1.00 26.23 271 SER A O 1
ATOM 1415 N N . ALA A 1 221 ? 22.250 -19.171 26.556 1.00 25.32 272 ALA A N 1
ATOM 1416 C CA . ALA A 1 221 ? 21.661 -20.508 26.506 1.00 22.97 272 ALA A CA 1
ATOM 1417 C C . ALA A 1 221 ? 22.719 -21.593 26.544 1.00 23.88 272 ALA A C 1
ATOM 1418 O O . ALA A 1 221 ? 22.508 -22.687 27.082 1.00 19.62 272 ALA A O 1
ATOM 1420 N N . LEU A 1 222 ? 23.856 -21.331 25.923 1.00 19.20 273 LEU A N 1
ATOM 1421 C CA . LEU A 1 222 ? 24.938 -22.314 25.986 1.00 21.83 273 LEU A CA 1
ATOM 1422 C C . LEU A 1 222 ? 25.276 -22.671 27.413 1.00 21.50 273 LEU A C 1
ATOM 1423 O O . LEU A 1 222 ? 25.701 -23.800 27.691 1.00 20.38 273 LEU A O 1
ATOM 1428 N N . LYS A 1 223 ? 25.132 -21.678 28.312 1.00 23.44 274 LYS A N 1
ATOM 1429 C CA . LYS A 1 223 ? 25.460 -21.850 29.734 1.00 25.59 274 LYS A CA 1
ATOM 1430 C C . LYS A 1 223 ? 24.582 -22.869 30.504 1.00 25.46 274 LYS A C 1
ATOM 1431 O O . LYS A 1 223 ? 24.996 -23.365 31.537 1.00 27.24 274 LYS A O 1
ATOM 1437 N N . THR A 1 224 ? 23.458 -23.270 29.928 1.00 24.02 275 THR A N 1
ATOM 1438 C CA . THR A 1 224 ? 22.689 -24.412 30.435 1.00 24.14 275 THR A CA 1
ATOM 1439 C C . THR A 1 224 ? 23.483 -25.690 30.386 1.00 23.21 275 THR A C 1
ATOM 1440 O O . THR A 1 224 ? 23.337 -26.544 31.236 1.00 22.15 275 THR A O 1
ATOM 1444 N N . ILE A 1 225 ? 24.326 -25.875 29.374 1.00 21.69 276 ILE A N 1
ATOM 1445 C CA . ILE A 1 225 ? 25.077 -27.132 29.263 1.00 19.71 276 ILE A CA 1
ATOM 1446 C C . ILE A 1 225 ? 26.105 -27.258 30.413 1.00 22.34 276 ILE A C 1
ATOM 1447 O O . ILE A 1 225 ? 26.865 -26.330 30.715 1.00 24.18 276 ILE A O 1
ATOM 1452 N N . PRO A 1 226 ? 26.119 -28.388 31.111 1.00 23.12 277 PRO A N 1
ATOM 1453 C CA . PRO A 1 226 ? 26.902 -28.458 32.366 1.00 26.06 277 PRO A CA 1
ATOM 1454 C C . PRO A 1 226 ? 28.414 -28.382 32.225 1.00 22.40 277 PRO A C 1
ATOM 1455 O O . PRO A 1 226 ? 29.073 -27.782 33.048 1.00 21.42 277 PRO A O 1
ATOM 1459 N N . VAL A 1 227 ? 28.957 -29.064 31.238 1.00 22.51 278 VAL A N 1
ATOM 1460 C CA . VAL A 1 227 ? 30.415 -29.021 30.949 1.00 20.27 278 VAL A CA 1
ATOM 1461 C C . VAL A 1 227 ? 30.658 -28.395 29.559 1.00 19.12 278 VAL A C 1
ATOM 1462 O O . VAL A 1 227 ? 30.195 -28.913 28.540 1.00 17.75 278 VAL A O 1
ATOM 1466 N N . ARG A 1 228 ? 31.267 -27.212 29.543 1.00 18.75 279 ARG A N 1
ATOM 1467 C CA . ARG A 1 228 ? 31.446 -26.431 28.294 1.00 18.67 279 ARG A CA 1
ATOM 1468 C C . ARG A 1 228 ? 32.944 -26.250 28.086 1.00 18.10 279 ARG A C 1
ATOM 1469 O O . ARG A 1 228 ? 33.595 -25.467 28.789 1.00 18.46 279 ARG A O 1
ATOM 1477 N N . VAL A 1 229 ? 33.467 -27.022 27.148 1.00 17.01 280 VAL A N 1
ATOM 1478 C CA . VAL A 1 229 ? 34.879 -27.095 26.914 1.00 18.79 280 VAL A CA 1
ATOM 1479 C C . VAL A 1 229 ? 35.311 -26.175 25.768 1.00 19.35 280 VAL A C 1
ATOM 1480 O O . VAL A 1 229 ? 34.745 -26.231 24.676 1.00 20.59 280 VAL A O 1
ATOM 1484 N N . GLY A 1 230 ? 36.238 -25.288 26.065 1.00 18.16 281 GLY A N 1
ATOM 1485 C CA . GLY A 1 230 ? 36.763 -24.384 25.061 1.00 20.10 281 GLY A CA 1
ATOM 1486 C C . GLY A 1 230 ? 38.078 -24.994 24.612 1.00 18.00 281 GLY A C 1
ATOM 1487 O O . GLY A 1 230 ? 38.843 -25.409 25.446 1.00 19.81 281 GLY A O 1
ATOM 1488 N N . VAL A 1 231 ? 38.337 -25.049 23.314 1.00 18.25 282 VAL A N 1
ATOM 1489 C CA . VAL A 1 231 ? 39.621 -25.538 22.796 1.00 18.81 282 VAL A CA 1
ATOM 1490 C C . VAL A 1 231 ? 40.193 -24.437 21.912 1.00 19.72 282 VAL A C 1
ATOM 1491 O O . VAL A 1 231 ? 39.576 -24.056 20.949 1.00 21.06 282 VAL A O 1
ATOM 1495 N N . ALA A 1 232 ? 41.325 -23.844 22.346 1.00 19.82 283 ALA A N 1
ATOM 1496 C CA . ALA A 1 232 ? 41.884 -22.676 21.680 1.00 20.48 283 ALA A CA 1
ATOM 1497 C C . ALA A 1 232 ? 43.328 -22.468 22.145 1.00 21.40 283 ALA A C 1
ATOM 1498 O O . ALA A 1 232 ? 43.681 -22.776 23.264 1.00 20.61 283 ALA A O 1
ATOM 1500 N N . GLY A 1 233 ? 44.152 -21.981 21.240 1.00 25.05 284 GLY A N 1
ATOM 1501 C CA . GLY A 1 233 ? 45.549 -21.691 21.519 1.00 24.05 284 GLY A CA 1
ATOM 1502 C C . GLY A 1 233 ? 46.113 -20.620 20.628 1.00 26.26 284 GLY A C 1
ATOM 1503 O O . GLY A 1 233 ? 45.482 -20.233 19.653 1.00 24.11 284 GLY A O 1
ATOM 1504 N N . GLY A 1 234 ? 47.309 -20.124 20.998 1.00 30.18 285 GLY A N 1
ATOM 1505 C CA . GLY A 1 234 ? 48.008 -19.074 20.253 1.00 33.15 285 GLY A CA 1
ATOM 1506 C C . GLY A 1 234 ? 48.059 -17.879 21.189 1.00 37.70 285 GLY A C 1
ATOM 1507 O O . GLY A 1 234 ? 47.028 -17.502 21.752 1.00 35.22 285 GLY A O 1
ATOM 1508 N N . GLU A 1 235 ? 49.239 -17.304 21.425 1.00 38.40 286 GLU A N 1
ATOM 1509 C CA . GLU A 1 235 ? 49.363 -16.263 22.463 1.00 41.02 286 GLU A CA 1
ATOM 1510 C C . GLU A 1 235 ? 48.447 -15.074 22.199 1.00 39.27 286 GLU A C 1
ATOM 1511 O O . GLU A 1 235 ? 47.949 -14.435 23.155 1.00 41.98 286 GLU A O 1
ATOM 1517 N N . ASN A 1 236 ? 48.232 -14.782 20.925 1.00 32.19 287 ASN A N 1
ATOM 1518 C CA . ASN A 1 236 ? 47.308 -13.756 20.556 1.00 35.36 287 ASN A CA 1
ATOM 1519 C C . ASN A 1 236 ? 45.857 -13.990 21.034 1.00 32.73 287 ASN A C 1
ATOM 1520 O O . ASN A 1 236 ? 45.070 -13.047 21.046 1.00 31.31 287 ASN A O 1
ATOM 1525 N N . LYS A 1 237 ? 45.498 -15.232 21.394 1.00 27.25 288 LYS A N 1
ATOM 1526 C CA . LYS A 1 237 ? 44.126 -15.514 21.884 1.00 27.02 288 LYS A CA 1
ATOM 1527 C C . LYS A 1 237 ? 43.964 -15.390 23.397 1.00 25.85 288 LYS A C 1
ATOM 1528 O O . LYS A 1 237 ? 42.884 -15.543 23.926 1.00 24.65 288 LYS A O 1
ATOM 1534 N N . ALA A 1 238 ? 45.036 -15.061 24.116 1.00 26.42 289 ALA A N 1
ATOM 1535 C CA . ALA A 1 238 ? 44.985 -15.092 25.572 1.00 24.96 289 ALA A CA 1
ATOM 1536 C C . ALA A 1 238 ? 43.901 -14.232 26.165 1.00 23.60 289 ALA A C 1
ATOM 1537 O O . ALA A 1 238 ? 43.143 -14.668 27.038 1.00 20.82 289 ALA A O 1
ATOM 1539 N N . GLU A 1 239 ? 43.740 -13.033 25.657 1.00 23.00 290 GLU A N 1
ATOM 1540 C CA . GLU A 1 239 ? 42.769 -12.113 26.215 1.00 26.63 290 GLU A CA 1
ATOM 1541 C C . GLU A 1 239 ? 41.352 -12.649 25.970 1.00 25.57 290 GLU A C 1
ATOM 1542 O O . GLU A 1 239 ? 40.477 -12.534 26.830 1.00 27.28 290 GLU A O 1
ATOM 1548 N N . ALA A 1 240 ? 41.135 -13.187 24.763 1.00 25.57 291 ALA A N 1
ATOM 1549 C CA . ALA A 1 240 ? 39.819 -13.689 24.354 1.00 22.47 291 ALA A CA 1
ATOM 1550 C C . ALA A 1 240 ? 39.494 -14.870 25.255 1.00 19.77 291 ALA A C 1
ATOM 1551 O O . ALA A 1 240 ? 38.380 -15.011 25.716 1.00 20.12 291 ALA A O 1
ATOM 1553 N N . ILE A 1 241 ? 40.438 -15.768 25.384 1.00 21.25 292 ILE A N 1
ATOM 1554 C CA . ILE A 1 241 ? 40.236 -16.982 26.201 1.00 21.07 292 ILE A CA 1
ATOM 1555 C C . ILE A 1 241 ? 39.969 -16.667 27.676 1.00 22.61 292 ILE A C 1
ATOM 1556 O O . ILE A 1 241 ? 39.032 -17.210 28.282 1.00 20.96 292 ILE A O 1
ATOM 1561 N N . ALA A 1 242 ? 40.728 -15.736 28.250 1.00 21.25 293 ALA A N 1
ATOM 1562 C CA . ALA A 1 242 ? 40.454 -15.287 29.595 1.00 24.75 293 ALA A CA 1
ATOM 1563 C C . ALA A 1 242 ? 39.060 -14.719 29.758 1.00 21.83 293 ALA A C 1
ATOM 1564 O O . ALA A 1 242 ? 38.322 -15.003 30.718 1.00 22.26 293 ALA A O 1
ATOM 1566 N N . ALA A 1 243 ? 38.706 -13.845 28.816 1.00 22.41 294 ALA A N 1
ATOM 1567 C CA . ALA A 1 243 ? 37.392 -13.251 28.825 1.00 21.37 294 ALA A CA 1
ATOM 1568 C C . ALA A 1 243 ? 36.236 -14.268 28.740 1.00 20.49 294 ALA A C 1
ATOM 1569 O O . ALA A 1 243 ? 35.178 -14.087 29.375 1.00 18.85 294 ALA A O 1
ATOM 1571 N N . ALA A 1 244 ? 36.388 -15.282 27.886 1.00 22.50 295 ALA A N 1
ATOM 1572 C CA . ALA A 1 244 ? 35.391 -16.375 27.755 1.00 22.35 295 ALA A CA 1
ATOM 1573 C C . ALA A 1 244 ? 35.178 -17.063 29.098 1.00 21.83 295 ALA A C 1
ATOM 1574 O O . ALA A 1 244 ? 34.071 -17.461 29.421 1.00 23.61 295 ALA A O 1
ATOM 1576 N N . MET A 1 245 ? 36.281 -17.250 29.841 1.00 20.72 296 MET A N 1
ATOM 1577 C CA . MET A 1 245 ? 36.203 -17.827 31.157 1.00 20.13 296 MET A CA 1
ATOM 1578 C C . MET A 1 245 ? 35.554 -16.921 32.141 1.00 22.34 296 MET A C 1
ATOM 1579 O O . MET A 1 245 ? 34.679 -17.372 32.830 1.00 21.87 296 MET A O 1
ATOM 1584 N N . LYS A 1 246 ? 35.893 -15.621 32.137 1.00 23.24 297 LYS A N 1
ATOM 1585 C CA . LYS A 1 246 ? 35.317 -14.679 33.082 1.00 22.19 297 LYS A CA 1
ATOM 1586 C C . LYS A 1 246 ? 33.865 -14.510 32.839 1.00 24.42 297 LYS A C 1
ATOM 1587 O O . LYS A 1 246 ? 33.126 -14.222 33.761 1.00 27.87 297 LYS A O 1
ATOM 1593 N N . GLY A 1 247 ? 33.402 -14.711 31.611 1.00 23.32 298 GLY A N 1
ATOM 1594 C CA . GLY A 1 247 ? 31.956 -14.582 31.335 1.00 24.55 298 GLY A CA 1
ATOM 1595 C C . GLY A 1 247 ? 31.199 -15.877 31.599 1.00 23.86 298 GLY A C 1
ATOM 1596 O O . GLY A 1 247 ? 29.955 -15.903 31.493 1.00 23.05 298 GLY A O 1
ATOM 1597 N N . GLY A 1 248 ? 31.925 -16.942 31.934 1.00 23.45 299 GLY A N 1
ATOM 1598 C CA . GLY A 1 248 ? 31.272 -18.213 32.217 1.00 22.14 299 GLY A CA 1
ATOM 1599 C C . GLY A 1 248 ? 30.835 -19.063 31.027 1.00 23.44 299 GLY A C 1
ATOM 1600 O O . GLY A 1 248 ? 30.250 -20.130 31.213 1.00 24.85 299 GLY A O 1
ATOM 1601 N N . TYR A 1 249 ? 31.234 -18.687 29.800 1.00 20.91 300 TYR A N 1
ATOM 1602 C CA . TYR A 1 249 ? 30.748 -19.398 28.603 1.00 21.59 300 TYR A CA 1
ATOM 1603 C C . TYR A 1 249 ? 31.377 -20.784 28.502 1.00 22.46 300 TYR A C 1
ATOM 1604 O O . TYR A 1 249 ? 30.702 -21.735 28.115 1.00 21.07 300 TYR A O 1
ATOM 1613 N N . ILE A 1 250 ? 32.633 -20.891 28.904 1.00 22.60 301 ILE A N 1
ATOM 1614 C CA . ILE A 1 250 ? 33.255 -22.186 29.096 1.00 22.92 301 ILE A CA 1
ATOM 1615 C C . ILE A 1 250 ? 33.687 -22.372 30.558 1.00 24.66 301 ILE A C 1
ATOM 1616 O O . ILE A 1 250 ? 33.958 -21.399 31.267 1.00 24.94 301 ILE A O 1
ATOM 1621 N N . ASN A 1 251 ? 33.704 -23.622 30.999 1.00 22.86 302 ASN A N 1
ATOM 1622 C CA . ASN A 1 251 ? 34.154 -23.940 32.323 1.00 20.57 302 ASN A CA 1
ATOM 1623 C C . ASN A 1 251 ? 35.077 -25.095 32.279 1.00 20.84 302 ASN A C 1
ATOM 1624 O O . ASN A 1 251 ? 35.324 -25.772 33.349 1.00 23.53 302 ASN A O 1
ATOM 1629 N N . ALA A 1 252 ? 35.615 -25.341 31.091 1.00 19.16 303 ALA A N 1
ATOM 1630 C CA . ALA A 1 252 ? 36.716 -26.277 30.899 1.00 18.71 303 ALA A CA 1
ATOM 1631 C C . ALA A 1 252 ? 37.522 -25.772 29.720 1.00 18.98 303 ALA A C 1
ATOM 1632 O O . ALA A 1 252 ? 36.963 -25.103 28.839 1.00 20.07 303 ALA A O 1
ATOM 1634 N N . LEU A 1 253 ? 38.817 -26.052 29.708 1.00 19.16 304 LEU A N 1
ATOM 1635 C CA . LEU A 1 253 ? 39.696 -25.437 28.702 1.00 19.03 304 LEU A CA 1
ATOM 1636 C C . LEU A 1 253 ? 40.786 -26.404 28.294 1.00 21.11 304 LEU A C 1
ATOM 1637 O O . LEU A 1 253 ? 41.446 -27.080 29.145 1.00 22.66 304 LEU A O 1
ATOM 1642 N N . VAL A 1 254 ? 41.036 -26.439 26.991 1.00 20.52 305 VAL A N 1
ATOM 1643 C CA . VAL A 1 254 ? 42.160 -27.091 26.436 1.00 19.44 305 VAL A CA 1
ATOM 1644 C C . VAL A 1 254 ? 42.992 -26.053 25.688 1.00 20.96 305 VAL A C 1
ATOM 1645 O O . VAL A 1 254 ? 42.476 -25.370 24.818 1.00 21.38 305 VAL A O 1
ATOM 1649 N N . THR A 1 255 ? 44.275 -25.904 26.047 1.00 21.65 306 THR A N 1
ATOM 1650 C CA . THR A 1 255 ? 45.092 -24.856 25.427 1.00 23.71 306 THR A CA 1
ATOM 1651 C C . THR A 1 255 ? 46.520 -25.303 25.473 1.00 28.13 306 THR A C 1
ATOM 1652 O O . THR A 1 255 ? 46.775 -26.404 25.910 1.00 26.79 306 THR A O 1
ATOM 1656 N N . ASP A 1 256 ? 47.430 -24.478 24.973 1.00 26.64 307 ASP A N 1
ATOM 1657 C CA . ASP A 1 256 ? 48.837 -24.850 24.963 1.00 30.38 307 ASP A CA 1
ATOM 1658 C C . ASP A 1 256 ? 49.614 -24.029 26.027 1.00 30.02 307 ASP A C 1
ATOM 1659 O O . ASP A 1 256 ? 49.172 -22.955 26.434 1.00 30.24 307 ASP A O 1
ATOM 1664 N N . GLN A 1 257 ? 50.800 -24.516 26.381 1.00 32.73 308 GLN A N 1
ATOM 1665 C CA . GLN A 1 257 ? 51.698 -23.898 27.387 1.00 38.59 308 GLN A CA 1
ATOM 1666 C C . GLN A 1 257 ? 51.889 -22.365 27.307 1.00 32.30 308 GLN A C 1
ATOM 1667 O O . GLN A 1 257 ? 51.662 -21.621 28.272 1.00 36.22 308 GLN A O 1
ATOM 1673 N N . ASP A 1 258 ? 52.239 -21.886 26.138 1.00 33.02 309 ASP A N 1
ATOM 1674 C CA . ASP A 1 258 ? 52.544 -20.463 25.959 1.00 37.27 309 ASP A CA 1
ATOM 1675 C C . ASP A 1 258 ? 51.290 -19.642 26.128 1.00 34.54 309 ASP A C 1
ATOM 1676 O O . ASP A 1 258 ? 51.272 -18.626 26.802 1.00 33.32 309 ASP A O 1
ATOM 1681 N N . THR A 1 259 ? 50.195 -20.117 25.545 1.00 34.37 310 THR A N 1
ATOM 1682 C CA . THR A 1 259 ? 48.899 -19.479 25.741 1.00 28.99 310 THR A CA 1
ATOM 1683 C C . THR A 1 259 ? 48.490 -19.447 27.213 1.00 23.83 310 THR A C 1
ATOM 1684 O O . THR A 1 259 ? 48.038 -18.414 27.695 1.00 25.21 310 THR A O 1
ATOM 1688 N N . ALA A 1 260 ? 48.675 -20.551 27.926 1.00 26.12 311 ALA A N 1
ATOM 1689 C CA . ALA A 1 260 ? 48.368 -20.671 29.369 1.00 25.74 311 ALA A CA 1
ATOM 1690 C C . ALA A 1 260 ? 49.131 -19.640 30.170 1.00 24.98 311 ALA A C 1
ATOM 1691 O O . ALA A 1 260 ? 48.541 -18.864 30.935 1.00 25.86 311 ALA A O 1
ATOM 1693 N N . ALA A 1 261 ? 50.401 -19.499 29.842 1.00 27.74 312 ALA A N 1
ATOM 1694 C CA . ALA A 1 261 ? 51.259 -18.537 30.549 1.00 32.13 312 ALA A CA 1
ATOM 1695 C C . ALA A 1 261 ? 50.733 -17.144 30.237 1.00 32.24 312 ALA A C 1
ATOM 1696 O O . ALA A 1 261 ? 50.600 -16.273 31.127 1.00 30.55 312 ALA A O 1
ATOM 1698 N N . ALA A 1 262 ? 50.346 -16.938 28.989 1.00 28.36 313 ALA A N 1
ATOM 1699 C CA . ALA A 1 262 ? 49.833 -15.627 28.653 1.00 29.43 313 ALA A CA 1
ATOM 1700 C C . ALA A 1 262 ? 48.512 -15.291 29.358 1.00 34.02 313 ALA A C 1
ATOM 1701 O O . ALA A 1 262 ? 48.365 -14.174 29.887 1.00 35.69 313 ALA A O 1
ATOM 1703 N N . ILE A 1 263 ? 47.556 -16.241 29.393 1.00 31.23 314 ILE A N 1
ATOM 1704 C CA . ILE A 1 263 ? 46.256 -16.022 30.070 1.00 30.54 314 ILE A CA 1
ATOM 1705 C C . ILE A 1 263 ? 46.452 -15.658 31.510 1.00 32.40 314 ILE A C 1
ATOM 1706 O O . ILE A 1 263 ? 45.721 -14.841 32.080 1.00 30.83 314 ILE A O 1
ATOM 1711 N N . LEU A 1 264 ? 47.411 -16.324 32.120 1.00 32.35 315 LEU A N 1
ATOM 1712 C CA . LEU A 1 264 ? 47.587 -16.181 33.560 1.00 36.70 315 LEU A CA 1
ATOM 1713 C C . LEU A 1 264 ? 48.125 -14.793 33.909 1.00 40.12 315 LEU A C 1
ATOM 1714 O O . LEU A 1 264 ? 47.807 -14.283 34.999 1.00 35.91 315 LEU A O 1
ATOM 1719 N N . ARG A 1 265 ? 48.970 -14.234 33.021 1.00 43.21 316 ARG A N 1
ATOM 1720 C CA . ARG A 1 265 ? 49.406 -12.819 33.099 1.00 46.85 316 ARG A CA 1
ATOM 1721 C C . ARG A 1 265 ? 48.391 -11.785 32.586 1.00 49.78 316 ARG A C 1
ATOM 1722 O O . ARG A 1 265 ? 48.671 -10.597 32.618 1.00 47.84 316 ARG A O 1
ATOM 1730 N N . SER A 1 266 ? 47.228 -12.218 32.098 1.00 50.71 317 SER A N 1
ATOM 1731 C CA . SER A 1 266 ? 46.184 -11.284 31.624 1.00 57.57 317 SER A CA 1
ATOM 1732 C C . SER A 1 266 ? 45.647 -10.387 32.719 1.00 58.78 317 SER A C 1
ATOM 1733 O O . SER A 1 266 ? 45.651 -10.755 33.889 1.00 49.57 317 SER A O 1
ATOM 1737 N N . PHE B 1 17 ? 7.528 -65.158 -25.112 1.00 69.54 68 PHE B N 1
ATOM 1738 C CA . PHE B 1 17 ? 7.103 -64.016 -24.217 1.00 72.32 68 PHE B CA 1
ATOM 1739 C C . PHE B 1 17 ? 8.209 -62.937 -24.077 1.00 67.26 68 PHE B C 1
ATOM 1740 O O . PHE B 1 17 ? 9.159 -62.914 -24.913 1.00 42.46 68 PHE B O 1
ATOM 1748 N N . GLU B 1 18 ? 8.076 -62.052 -23.055 1.00 62.10 69 GLU B N 1
ATOM 1749 C CA . GLU B 1 18 ? 8.990 -60.897 -22.834 1.00 55.61 69 GLU B CA 1
ATOM 1750 C C . GLU B 1 18 ? 9.610 -60.859 -21.442 1.00 52.68 69 GLU B C 1
ATOM 1751 O O . GLU B 1 18 ? 8.979 -61.285 -20.482 1.00 60.32 69 GLU B O 1
ATOM 1757 N N . GLY B 1 19 ? 10.838 -60.331 -21.348 1.00 39.09 70 GLY B N 1
ATOM 1758 C CA . GLY B 1 19 ? 11.608 -60.244 -20.089 1.00 33.38 70 GLY B CA 1
ATOM 1759 C C . GLY B 1 19 ? 12.219 -58.849 -19.863 1.00 28.68 70 GLY B C 1
ATOM 1760 O O . GLY B 1 19 ? 11.864 -57.889 -20.545 1.00 26.15 70 GLY B O 1
ATOM 1761 N N . CYS B 1 20 ? 13.177 -58.726 -18.959 1.00 26.76 71 CYS B N 1
ATOM 1762 C CA . CYS B 1 20 ? 13.783 -57.386 -18.628 1.00 26.77 71 CYS B CA 1
ATOM 1763 C C . CYS B 1 20 ? 14.400 -56.630 -19.797 1.00 29.30 71 CYS B C 1
ATOM 1764 O O . CYS B 1 20 ? 14.268 -55.407 -19.883 1.00 26.99 71 CYS B O 1
ATOM 1767 N N . LEU B 1 21 ? 15.092 -57.332 -20.689 1.00 23.68 72 LEU B N 1
ATOM 1768 C CA . LEU B 1 21 ? 15.748 -56.674 -21.766 1.00 25.77 72 LEU B CA 1
ATOM 1769 C C . LEU B 1 21 ? 14.660 -56.017 -22.672 1.00 22.41 72 LEU B C 1
ATOM 1770 O O . LEU B 1 21 ? 14.878 -54.970 -23.225 1.00 21.62 72 LEU B O 1
ATOM 1775 N N . GLU B 1 22 ? 13.606 -56.739 -22.943 1.00 22.10 73 GLU B N 1
ATOM 1776 C CA . GLU B 1 22 ? 12.526 -56.300 -23.813 1.00 28.89 73 GLU B CA 1
ATOM 1777 C C . GLU B 1 22 ? 11.802 -55.089 -23.106 1.00 23.92 73 GLU B C 1
ATOM 1778 O O . GLU B 1 22 ? 11.447 -54.069 -23.713 1.00 22.68 73 GLU B O 1
ATOM 1784 N N . TYR B 1 23 ? 11.641 -55.184 -21.795 1.00 25.18 74 TYR B N 1
ATOM 1785 C CA . TYR B 1 23 ? 10.995 -54.073 -21.050 1.00 23.97 74 TYR B CA 1
ATOM 1786 C C . TYR B 1 23 ? 11.859 -52.818 -21.118 1.00 21.80 74 TYR B C 1
ATOM 1787 O O . TYR B 1 23 ? 11.341 -51.701 -21.299 1.00 20.77 74 TYR B O 1
ATOM 1796 N N . GLU B 1 24 ? 13.185 -52.988 -21.011 1.00 21.72 75 GLU B N 1
ATOM 1797 C CA . GLU B 1 24 ? 14.059 -51.852 -21.176 1.00 22.23 75 GLU B CA 1
ATOM 1798 C C . GLU B 1 24 ? 13.912 -51.216 -22.540 1.00 22.22 75 GLU B C 1
ATOM 1799 O O . GLU B 1 24 ? 13.892 -49.992 -22.646 1.00 23.93 75 GLU B O 1
ATOM 1805 N N . THR B 1 25 ? 13.915 -52.036 -23.579 1.00 22.98 76 THR B N 1
ATOM 1806 C CA . THR B 1 25 ? 13.838 -51.510 -24.927 1.00 25.02 76 THR B CA 1
ATOM 1807 C C . THR B 1 25 ? 12.515 -50.763 -25.092 1.00 22.62 76 THR B C 1
ATOM 1808 O O . THR B 1 25 ? 12.494 -49.666 -25.631 1.00 19.75 76 THR B O 1
ATOM 1812 N N . GLN B 1 26 ? 11.435 -51.350 -24.595 1.00 19.89 77 GLN B N 1
ATOM 1813 C CA . GLN B 1 26 ? 10.138 -50.752 -24.756 1.00 22.78 77 GLN B CA 1
ATOM 1814 C C . GLN B 1 26 ? 9.987 -49.418 -23.994 1.00 23.67 77 GLN B C 1
ATOM 1815 O O . GLN B 1 26 ? 9.575 -48.393 -24.583 1.00 20.02 77 GLN B O 1
ATOM 1821 N N . LEU B 1 27 ? 10.447 -49.428 -22.752 1.00 24.72 78 LEU B N 1
ATOM 1822 C CA . LEU B 1 27 ? 10.447 -48.214 -21.962 1.00 23.01 78 LEU B CA 1
ATOM 1823 C C . LEU B 1 27 ? 11.257 -47.113 -22.641 1.00 22.27 78 LEU B C 1
ATOM 1824 O O . LEU B 1 27 ? 10.840 -45.956 -22.691 1.00 21.55 78 LEU B O 1
ATOM 1829 N N . ARG B 1 28 ? 12.422 -47.485 -23.140 1.00 23.90 79 ARG B N 1
ATOM 1830 C CA . ARG B 1 28 ? 13.336 -46.550 -23.766 1.00 25.09 79 ARG B CA 1
ATOM 1831 C C . ARG B 1 28 ? 12.647 -45.865 -24.948 1.00 23.11 79 ARG B C 1
ATOM 1832 O O . ARG B 1 28 ? 12.686 -44.660 -25.052 1.00 22.31 79 ARG B O 1
ATOM 1840 N N . ARG B 1 29 ? 11.992 -46.648 -25.800 1.00 24.54 80 ARG B N 1
ATOM 1841 C CA . ARG B 1 29 ? 11.345 -46.124 -26.997 1.00 25.77 80 ARG B CA 1
ATOM 1842 C C . ARG B 1 29 ? 10.082 -45.416 -26.645 1.00 26.32 80 ARG B C 1
ATOM 1843 O O . ARG B 1 29 ? 9.837 -44.365 -27.165 1.00 23.92 80 ARG B O 1
ATOM 1851 N N . GLN B 1 30 ? 9.256 -45.995 -25.779 1.00 26.19 81 GLN B N 1
ATOM 1852 C CA . GLN B 1 30 ? 7.988 -45.382 -25.463 1.00 27.32 81 GLN B CA 1
ATOM 1853 C C . GLN B 1 30 ? 8.132 -44.035 -24.784 1.00 27.59 81 GLN B C 1
ATOM 1854 O O . GLN B 1 30 ? 7.332 -43.179 -25.013 1.00 26.99 81 GLN B O 1
ATOM 1860 N N . PHE B 1 31 ? 9.101 -43.868 -23.905 1.00 23.01 82 PHE B N 1
ATOM 1861 C CA . PHE B 1 31 ? 9.212 -42.613 -23.180 1.00 24.97 82 PHE B CA 1
ATOM 1862 C C . PHE B 1 31 ? 10.380 -41.757 -23.647 1.00 24.14 82 PHE B C 1
ATOM 1863 O O . PHE B 1 31 ? 10.695 -40.786 -22.996 1.00 25.30 82 PHE B O 1
ATOM 1871 N N . SER B 1 32 ? 11.067 -42.187 -24.725 1.00 25.52 83 SER B N 1
ATOM 1872 C CA . SER B 1 32 ? 12.267 -41.518 -25.308 1.00 27.46 83 SER B CA 1
ATOM 1873 C C . SER B 1 32 ? 13.337 -41.283 -24.230 1.00 28.43 83 SER B C 1
ATOM 1874 O O . SER B 1 32 ? 13.792 -40.177 -24.004 1.00 31.27 83 SER B O 1
ATOM 1877 N N . LEU B 1 33 ? 13.703 -42.346 -23.532 1.00 27.82 84 LEU B N 1
ATOM 1878 C CA . LEU B 1 33 ? 14.670 -42.252 -22.449 1.00 25.19 84 LEU B CA 1
ATOM 1879 C C . LEU B 1 33 ? 16.071 -42.355 -23.003 1.00 25.27 84 LEU B C 1
ATOM 1880 O O . LEU B 1 33 ? 16.292 -42.988 -24.020 1.00 24.36 84 LEU B O 1
ATOM 1885 N N . GLN B 1 34 ? 17.023 -41.827 -22.271 1.00 24.18 85 GLN B N 1
ATOM 1886 C CA . GLN B 1 34 ? 18.413 -41.881 -22.671 1.00 26.05 85 GLN B CA 1
ATOM 1887 C C . GLN B 1 34 ? 19.020 -43.186 -22.157 1.00 27.70 85 GLN B C 1
ATOM 1888 O O . GLN B 1 34 ? 19.895 -43.724 -22.808 1.00 24.00 85 GLN B O 1
ATOM 1894 N N . HIS B 1 35 ? 18.593 -43.656 -20.970 1.00 23.75 86 HIS B N 1
ATOM 1895 C CA . HIS B 1 35 ? 19.089 -44.885 -20.363 1.00 24.77 86 HIS B CA 1
ATOM 1896 C C . HIS B 1 35 ? 17.985 -45.511 -19.510 1.00 24.55 86 HIS B C 1
ATOM 1897 O O . HIS B 1 35 ? 17.173 -44.812 -18.897 1.00 21.48 86 HIS B O 1
ATOM 1904 N N . VAL B 1 36 ? 17.998 -46.832 -19.430 1.00 22.74 87 VAL B N 1
ATOM 1905 C CA . VAL B 1 36 ? 17.032 -47.558 -18.627 1.00 21.33 87 VAL B CA 1
ATOM 1906 C C . VAL B 1 36 ? 17.702 -48.835 -18.131 1.00 20.85 87 VAL B C 1
ATOM 1907 O O . VAL B 1 36 ? 18.396 -49.533 -18.888 1.00 18.30 87 VAL B O 1
ATOM 1911 N N . ARG B 1 37 ? 17.387 -49.194 -16.911 1.00 21.45 88 ARG B N 1
ATOM 1912 C CA . ARG B 1 37 ? 17.723 -50.473 -16.405 1.00 23.19 88 ARG B CA 1
ATOM 1913 C C . ARG B 1 37 ? 16.532 -51.042 -15.729 1.00 21.35 88 ARG B C 1
ATOM 1914 O O . ARG B 1 37 ? 15.896 -50.392 -14.905 1.00 20.73 88 ARG B O 1
ATOM 1922 N N . VAL B 1 38 ? 16.230 -52.308 -16.019 1.00 20.22 89 VAL B N 1
ATOM 1923 C CA . VAL B 1 38 ? 15.126 -53.026 -15.382 1.00 20.06 89 VAL B CA 1
ATOM 1924 C C . VAL B 1 38 ? 15.646 -54.312 -14.698 1.00 24.77 89 VAL B C 1
ATOM 1925 O O . VAL B 1 38 ? 16.201 -55.208 -15.358 1.00 23.06 89 VAL B O 1
ATOM 1929 N N . ILE B 1 39 ? 15.492 -54.396 -13.400 1.00 22.13 90 ILE B N 1
ATOM 1930 C CA . ILE B 1 39 ? 16.080 -55.529 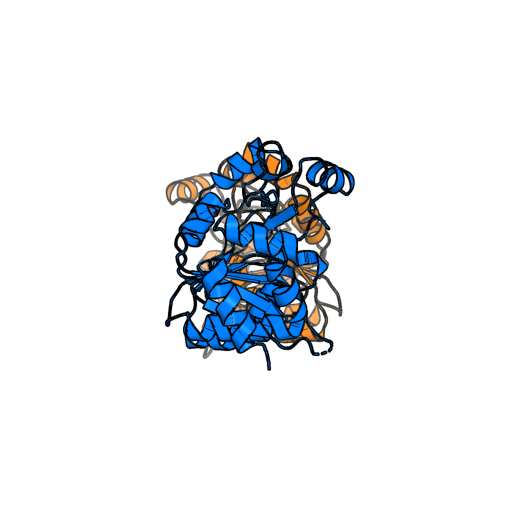-12.623 1.00 27.74 90 ILE B CA 1
ATOM 1931 C C . ILE B 1 39 ? 15.030 -56.608 -12.457 1.00 24.59 90 ILE B C 1
ATOM 1932 O O . ILE B 1 39 ? 13.824 -56.298 -12.367 1.00 27.77 90 ILE B O 1
ATOM 1937 N N . PRO B 1 40 ? 15.444 -57.886 -12.455 1.00 27.00 91 PRO B N 1
ATOM 1938 C CA . PRO B 1 40 ? 14.427 -58.990 -12.364 1.00 27.56 91 PRO B CA 1
ATOM 1939 C C . PRO B 1 40 ? 13.659 -59.028 -11.052 1.00 28.28 91 PRO B C 1
ATOM 1940 O O . PRO B 1 40 ? 14.165 -58.581 -10.051 1.00 27.19 91 PRO B O 1
ATOM 1944 N N . GLY B 1 41 ? 12.405 -59.450 -11.109 1.00 37.74 92 GLY B N 1
ATOM 1945 C CA . GLY B 1 41 ? 11.396 -59.193 -10.080 1.00 44.85 92 GLY B CA 1
ATOM 1946 C C . GLY B 1 41 ? 11.691 -59.789 -8.723 1.00 60.97 92 GLY B C 1
ATOM 1947 O O . GLY B 1 41 ? 11.531 -59.098 -7.678 1.00 73.11 92 GLY B O 1
ATOM 1948 N N . LEU B 1 42 ? 12.109 -61.056 -8.717 1.00 61.19 93 LEU B N 1
ATOM 1949 C CA . LEU B 1 42 ? 12.504 -61.686 -7.460 1.00 75.45 93 LEU B CA 1
ATOM 1950 C C . LEU B 1 42 ? 13.857 -62.347 -7.576 1.00 73.00 93 LEU B C 1
ATOM 1951 O O . LEU B 1 42 ? 14.310 -62.737 -8.651 1.00 65.20 93 LEU B O 1
ATOM 1956 N N . ALA B 1 43 ? 14.512 -62.406 -6.436 1.00 77.47 94 ALA B N 1
ATOM 1957 C CA . ALA B 1 43 ? 15.874 -62.869 -6.347 1.00 86.40 94 ALA B CA 1
ATOM 1958 C C . ALA B 1 43 ? 16.047 -63.247 -4.872 1.00 96.57 94 ALA B C 1
ATOM 1959 O O . ALA B 1 43 ? 15.067 -63.233 -4.114 1.00 102.62 94 ALA B O 1
ATOM 1961 N N . ASP B 1 44 ? 17.263 -63.605 -4.466 1.00 104.02 95 ASP B N 1
ATOM 1962 C CA . ASP B 1 44 ? 17.578 -63.770 -3.048 1.00 96.80 95 ASP B CA 1
ATOM 1963 C C . ASP B 1 44 ? 18.036 -62.375 -2.527 1.00 99.67 95 ASP B C 1
ATOM 1964 O O . ASP B 1 44 ? 19.227 -62.162 -2.271 1.00 104.07 95 ASP B O 1
ATOM 1969 N N . ALA B 1 45 ? 17.070 -61.437 -2.427 1.00 96.54 96 ALA B N 1
ATOM 1970 C CA . ALA B 1 45 ? 17.249 -60.023 -1.946 1.00 86.77 96 ALA B CA 1
ATOM 1971 C C . ALA B 1 45 ? 15.981 -59.153 -2.199 1.00 82.15 96 ALA B C 1
ATOM 1972 O O . ALA B 1 45 ? 15.256 -59.371 -3.166 1.00 75.23 96 ALA B O 1
ATOM 1974 N N . ASP B 1 46 ? 15.717 -58.186 -1.314 1.00 82.81 97 ASP B N 1
ATOM 1975 C CA . ASP B 1 46 ? 14.581 -57.246 -1.449 1.00 78.08 97 ASP B CA 1
ATOM 1976 C C . ASP B 1 46 ? 14.830 -56.265 -2.606 1.00 80.64 97 ASP B C 1
ATOM 1977 O O . ASP B 1 46 ? 15.988 -55.937 -2.903 1.00 73.35 97 ASP B O 1
ATOM 1982 N N . VAL B 1 47 ? 13.748 -55.790 -3.234 1.00 76.45 98 VAL B N 1
ATOM 1983 C CA . VAL B 1 47 ? 13.835 -54.873 -4.398 1.00 67.35 98 VAL B CA 1
ATOM 1984 C C . VAL B 1 47 ? 14.665 -53.584 -4.143 1.00 60.91 98 VAL B C 1
ATOM 1985 O O . VAL B 1 47 ? 15.596 -53.292 -4.902 1.00 55.88 98 VAL B O 1
ATOM 1989 N N . GLY B 1 48 ? 14.375 -52.862 -3.060 1.00 50.87 99 GLY B N 1
ATOM 1990 C CA . GLY B 1 48 ? 14.966 -51.544 -2.816 1.00 45.02 99 GLY B CA 1
ATOM 1991 C C . GLY B 1 48 ? 16.488 -51.461 -2.690 1.00 47.37 99 GLY B C 1
ATOM 1992 O O . GLY B 1 48 ? 17.100 -50.417 -3.031 1.00 40.27 99 GLY B O 1
ATOM 1993 N N . GLY B 1 49 ? 17.105 -52.533 -2.190 1.00 39.23 100 GLY B N 1
ATOM 1994 C CA . GLY B 1 49 ? 18.536 -52.603 -2.072 1.00 37.03 100 GLY B CA 1
ATOM 1995 C C . GLY B 1 49 ? 19.098 -52.923 -3.441 1.00 35.90 100 GLY B C 1
ATOM 1996 O O . GLY B 1 49 ? 20.130 -52.368 -3.876 1.00 35.55 100 GLY B O 1
ATOM 1997 N N . ARG B 1 50 ? 18.377 -53.789 -4.148 1.00 34.42 101 ARG B N 1
ATOM 1998 C CA . ARG B 1 50 ? 18.731 -54.130 -5.535 1.00 35.32 101 ARG B CA 1
ATOM 1999 C C . ARG B 1 50 ? 18.512 -52.974 -6.518 1.00 27.12 101 ARG B C 1
ATOM 2000 O O . ARG B 1 50 ? 19.283 -52.853 -7.426 1.00 27.07 101 ARG B O 1
ATOM 2008 N N . LEU B 1 51 ? 17.507 -52.127 -6.311 1.00 25.56 102 LEU B N 1
ATOM 2009 C CA . LEU B 1 51 ? 17.378 -50.867 -7.094 1.00 26.72 102 LEU B CA 1
ATOM 2010 C C . LEU B 1 51 ? 18.594 -49.975 -6.922 1.00 24.37 102 LEU B C 1
ATOM 2011 O O . LEU B 1 51 ? 19.157 -49.447 -7.878 1.00 27.21 102 LEU B O 1
ATOM 2016 N N . GLY B 1 52 ? 18.997 -49.815 -5.664 1.00 26.35 103 GLY B N 1
ATOM 2017 C CA . GLY B 1 52 ? 20.250 -49.109 -5.297 1.00 25.44 103 GLY B CA 1
ATOM 2018 C C . GLY B 1 52 ? 21.498 -49.574 -6.008 1.00 24.13 103 GLY B C 1
ATOM 2019 O O . GLY B 1 52 ? 22.277 -48.783 -6.575 1.00 24.74 103 GLY B O 1
ATOM 2020 N N . ILE B 1 53 ? 21.671 -50.867 -6.035 1.00 24.65 104 ILE B N 1
ATOM 2021 C CA . ILE B 1 53 ? 22.809 -51.459 -6.739 1.00 25.23 104 ILE B CA 1
ATOM 2022 C C . ILE B 1 53 ? 22.731 -51.137 -8.221 1.00 24.36 104 ILE B C 1
ATOM 2023 O O . ILE B 1 53 ? 23.715 -50.695 -8.843 1.00 29.56 104 ILE B O 1
ATOM 2028 N N . GLY B 1 54 ? 21.565 -51.328 -8.818 1.00 26.11 105 GLY B N 1
ATOM 2029 C CA . GLY B 1 54 ? 21.398 -50.996 -10.215 1.00 23.82 105 GLY B CA 1
ATOM 2030 C C . GLY B 1 54 ? 21.527 -49.544 -10.544 1.00 23.44 105 GLY B C 1
ATOM 2031 O O . GLY B 1 54 ? 22.181 -49.200 -11.530 1.00 21.59 105 GLY B O 1
ATOM 2032 N N . ALA B 1 55 ? 20.961 -48.664 -9.717 1.00 24.15 106 ALA B N 1
ATOM 2033 C CA . ALA B 1 55 ? 21.126 -47.228 -10.026 1.00 24.07 106 ALA B CA 1
ATOM 2034 C C . ALA B 1 55 ? 22.577 -46.836 -9.917 1.00 23.66 106 ALA B C 1
ATOM 2035 O O . ALA B 1 55 ? 23.092 -46.001 -10.679 1.00 24.06 106 ALA B O 1
ATOM 2037 N N . ALA B 1 56 ? 23.248 -47.453 -8.944 1.00 24.68 107 ALA B N 1
ATOM 2038 C CA . ALA B 1 56 ? 24.667 -47.168 -8.741 1.00 24.86 107 ALA B CA 1
ATOM 2039 C C . ALA B 1 56 ? 25.502 -47.595 -9.940 1.00 26.45 107 ALA B C 1
ATOM 2040 O O . ALA B 1 56 ? 26.368 -46.828 -10.421 1.00 25.79 107 ALA B O 1
ATOM 2042 N N . HIS B 1 57 ? 25.199 -48.763 -10.499 1.00 28.77 108 HIS B N 1
ATOM 2043 C CA . HIS B 1 57 ? 25.976 -49.231 -11.682 1.00 29.42 108 HIS B CA 1
ATOM 2044 C C . HIS B 1 57 ? 25.700 -48.289 -12.854 1.00 26.03 108 HIS B C 1
ATOM 2045 O O . HIS B 1 57 ? 26.628 -47.926 -13.577 1.00 24.96 108 HIS B O 1
ATOM 2052 N N . MET B 1 58 ? 24.444 -47.822 -13.004 1.00 23.25 109 MET B N 1
ATOM 2053 C CA . MET B 1 58 ? 24.119 -46.890 -14.108 1.00 25.97 109 MET B CA 1
ATOM 2054 C C . MET B 1 58 ? 24.867 -45.584 -13.937 1.00 23.26 109 MET B C 1
ATOM 2055 O O . MET B 1 58 ? 25.400 -45.049 -14.883 1.00 27.46 109 MET B O 1
ATOM 2060 N N . LEU B 1 59 ? 24.963 -45.100 -12.712 1.00 24.87 110 LEU B N 1
ATOM 2061 C CA . LEU B 1 59 ? 25.630 -43.826 -12.481 1.00 25.05 110 LEU B CA 1
ATOM 2062 C C . LEU B 1 59 ? 27.146 -43.925 -12.693 1.00 27.31 110 LEU B C 1
ATOM 2063 O O . LEU B 1 59 ? 27.791 -43.002 -13.167 1.00 26.28 110 LEU B O 1
ATOM 2068 N N . MET B 1 60 ? 27.683 -45.073 -12.372 1.00 31.68 111 MET B N 1
ATOM 2069 C CA . MET B 1 60 ? 29.086 -45.333 -12.543 1.00 34.79 111 MET B CA 1
ATOM 2070 C C . MET B 1 60 ? 29.466 -45.280 -13.993 1.00 37.51 111 MET B C 1
ATOM 2071 O O . MET B 1 60 ? 30.542 -44.764 -14.319 1.00 38.48 111 MET B O 1
ATOM 2076 N N . SER B 1 61 ? 28.599 -45.759 -14.884 1.00 36.82 112 SER B N 1
ATOM 2077 C CA . SER B 1 61 ? 28.895 -45.607 -16.286 1.00 33.43 112 SER B CA 1
ATOM 2078 C C . SER B 1 61 ? 28.580 -44.246 -16.802 1.00 33.89 112 SER B C 1
ATOM 2079 O O . SER B 1 61 ? 29.162 -43.819 -17.774 1.00 34.84 112 SER B O 1
ATOM 2082 N N . LEU B 1 62 ? 27.639 -43.540 -16.208 1.00 32.61 113 LEU B N 1
ATOM 2083 C CA . LEU B 1 62 ? 27.315 -42.226 -16.717 1.00 33.09 113 LEU B CA 1
ATOM 2084 C C . LEU B 1 62 ? 28.269 -41.144 -16.262 1.00 33.59 113 LEU B C 1
ATOM 2085 O O . LEU B 1 62 ? 28.482 -40.173 -16.952 1.00 38.06 113 LEU B O 1
ATOM 2090 N N . LEU B 1 63 ? 28.756 -41.248 -15.052 1.00 33.99 114 LEU B N 1
ATOM 2091 C CA . LEU B 1 63 ? 29.536 -40.143 -14.526 1.00 33.21 114 LEU B CA 1
ATOM 2092 C C . LEU B 1 63 ? 31.026 -40.224 -14.930 1.00 32.41 114 LEU B C 1
ATOM 2093 O O . LEU B 1 63 ? 31.627 -41.226 -14.728 1.00 31.92 114 LEU B O 1
ATOM 2098 N N . GLN B 1 64 ? 31.584 -39.116 -15.399 1.00 34.25 115 GLN B N 1
ATOM 2099 C CA . GLN B 1 64 ? 33.000 -38.932 -15.643 1.00 39.35 115 GLN B CA 1
ATOM 2100 C C . GLN B 1 64 ? 33.713 -38.288 -14.437 1.00 40.72 115 GLN B C 1
ATOM 2101 O O . GLN B 1 64 ? 33.085 -37.675 -13.581 1.00 33.24 115 GLN B O 1
ATOM 2107 N N . PRO B 1 65 ? 35.052 -38.383 -14.386 1.00 42.92 116 PRO B N 1
ATOM 2108 C CA . PRO B 1 65 ? 35.739 -37.941 -13.149 1.00 37.67 116 PRO B CA 1
ATOM 2109 C C . PRO B 1 65 ? 35.516 -36.486 -12.829 1.00 32.59 116 PRO B C 1
ATOM 2110 O O . PRO B 1 65 ? 35.454 -35.687 -13.707 1.00 33.18 116 PRO B O 1
ATOM 2114 N N . GLN B 1 66 ? 35.376 -36.138 -11.572 1.00 37.18 117 GLN B N 1
ATOM 2115 C CA . GLN B 1 66 ? 35.141 -34.708 -11.189 1.00 38.80 117 GLN B CA 1
ATOM 2116 C C . GLN B 1 66 ? 33.797 -34.107 -11.592 1.00 33.48 117 GLN B C 1
ATOM 2117 O O . GLN B 1 66 ? 33.532 -32.933 -11.289 1.00 31.39 117 GLN B O 1
ATOM 2123 N N . GLN B 1 67 ? 32.910 -34.903 -12.178 1.00 30.59 118 GLN B N 1
ATOM 2124 C CA . GLN B 1 67 ? 31.600 -34.388 -12.549 1.00 28.67 118 GLN B CA 1
ATOM 2125 C C . GLN B 1 67 ? 30.755 -34.120 -11.283 1.00 25.29 118 GLN B C 1
ATOM 2126 O O . GLN B 1 67 ? 31.152 -34.474 -10.157 1.00 25.02 118 GLN B O 1
ATOM 2132 N N . MET B 1 68 ? 29.603 -33.496 -11.487 1.00 23.94 119 MET B N 1
ATOM 2133 C CA . MET B 1 68 ? 28.744 -33.084 -10.363 1.00 25.86 119 MET B CA 1
ATOM 2134 C C . MET B 1 68 ? 27.409 -33.874 -10.360 1.00 22.82 119 MET B C 1
ATOM 2135 O O . MET B 1 68 ? 26.697 -33.863 -11.365 1.00 23.32 119 MET B O 1
ATOM 2140 N N . LEU B 1 69 ? 27.085 -34.504 -9.250 1.00 22.09 120 LEU B N 1
ATOM 2141 C CA . LEU B 1 69 ? 25.833 -35.300 -9.126 1.00 19.98 120 LEU B CA 1
ATOM 2142 C C . LEU B 1 69 ? 24.846 -34.630 -8.173 1.00 19.31 120 LEU B C 1
ATOM 2143 O O . LEU B 1 69 ? 25.148 -34.451 -7.011 1.00 22.64 120 LEU B O 1
ATOM 2148 N N . ALA B 1 70 ? 23.690 -34.245 -8.674 1.00 18.89 121 ALA B N 1
ATOM 2149 C CA . ALA B 1 70 ? 22.635 -33.692 -7.853 1.00 19.36 121 ALA B CA 1
ATOM 2150 C C . ALA B 1 70 ? 21.813 -34.847 -7.318 1.00 19.38 121 ALA B C 1
ATOM 2151 O O . ALA B 1 70 ? 21.450 -35.734 -8.088 1.00 21.13 121 ALA B O 1
ATOM 2153 N N . ILE B 1 71 ? 21.509 -34.810 -6.021 1.00 19.37 122 ILE B N 1
ATOM 2154 C CA . ILE B 1 71 ? 20.841 -35.880 -5.307 1.00 17.88 122 ILE B CA 1
ATOM 2155 C C . ILE B 1 71 ? 19.541 -35.423 -4.647 1.00 19.57 122 ILE B C 1
ATOM 2156 O O . ILE B 1 71 ? 19.473 -34.329 -4.066 1.00 23.97 122 ILE B O 1
ATOM 2161 N N . GLY B 1 72 ? 18.510 -36.246 -4.769 1.00 19.31 123 GLY B N 1
ATOM 2162 C CA . GLY B 1 72 ? 17.298 -36.121 -4.033 1.00 16.89 123 GLY B CA 1
ATOM 2163 C C . GLY B 1 72 ? 17.351 -36.871 -2.731 1.00 19.45 123 GLY B C 1
ATOM 2164 O O . GLY B 1 72 ? 18.325 -37.579 -2.432 1.00 22.53 123 GLY B O 1
ATOM 2165 N N . PHE B 1 73 ? 16.277 -36.716 -1.963 1.00 21.02 124 PHE B N 1
ATOM 2166 C CA . PHE B 1 73 ? 16.123 -37.397 -0.684 1.00 23.64 124 PHE B CA 1
ATOM 2167 C C . PHE B 1 73 ? 15.371 -38.713 -0.900 1.00 23.97 124 PHE B C 1
ATOM 2168 O O . PHE B 1 73 ? 14.977 -39.019 -2.021 1.00 23.13 124 PHE B O 1
ATOM 2176 N N . GLY B 1 74 ? 15.193 -39.476 0.164 1.00 23.97 125 GLY B N 1
ATOM 2177 C CA . GLY B 1 74 ? 14.435 -40.736 0.135 1.00 24.69 125 GLY B CA 1
ATOM 2178 C C . GLY B 1 74 ? 15.294 -41.985 0.138 1.00 26.23 125 GLY B C 1
ATOM 2179 O O . GLY B 1 74 ? 16.459 -41.957 -0.153 1.00 23.99 125 GLY B O 1
ATOM 2180 N N . GLU B 1 75 ? 14.700 -43.108 0.485 1.00 26.50 126 GLU B N 1
ATOM 2181 C CA . GLU B 1 75 ? 15.433 -44.307 0.721 1.00 27.91 126 GLU B CA 1
ATOM 2182 C C . GLU B 1 75 ? 16.133 -44.811 -0.526 1.00 24.23 126 GLU B C 1
ATOM 2183 O O . GLU B 1 75 ? 17.259 -45.284 -0.481 1.00 21.98 126 GLU B O 1
ATOM 2189 N N . ALA B 1 76 ? 15.483 -44.730 -1.688 1.00 22.77 127 ALA B N 1
ATOM 2190 C CA . ALA B 1 76 ? 16.097 -45.309 -2.869 1.00 22.80 127 ALA B CA 1
ATOM 2191 C C . ALA B 1 76 ? 17.384 -44.539 -3.280 1.00 22.91 127 ALA B C 1
ATOM 2192 O O . ALA B 1 76 ? 18.440 -45.110 -3.618 1.00 22.65 127 ALA B O 1
ATOM 2194 N N . THR B 1 77 ? 17.313 -43.226 -3.193 1.00 20.40 128 THR B N 1
ATOM 2195 C CA . THR B 1 77 ? 18.474 -42.445 -3.535 1.00 21.56 128 THR B CA 1
ATOM 2196 C C . THR B 1 77 ? 19.491 -42.612 -2.465 1.00 22.85 128 THR B C 1
ATOM 2197 O O . THR B 1 77 ? 20.663 -42.707 -2.768 1.00 22.74 128 THR B O 1
ATOM 2201 N N . MET B 1 78 ? 19.084 -42.685 -1.201 1.00 22.57 129 MET B N 1
ATOM 2202 C CA . MET B 1 78 ? 20.116 -42.836 -0.163 1.00 25.22 129 MET B CA 1
ATOM 2203 C C . MET B 1 78 ? 20.806 -44.204 -0.271 1.00 26.26 129 MET B C 1
ATOM 2204 O O . MET B 1 78 ? 22.022 -44.288 -0.066 1.00 25.32 129 MET B O 1
ATOM 2209 N N . ASN B 1 79 ? 20.062 -45.256 -0.599 1.00 28.59 130 ASN B N 1
ATOM 2210 C CA A ASN B 1 79 ? 20.665 -46.569 -0.830 0.50 28.68 130 ASN B CA 1
ATOM 2211 C CA B ASN B 1 79 ? 20.682 -46.591 -0.824 0.50 28.77 130 ASN B CA 1
ATOM 2212 C C . ASN B 1 79 ? 21.654 -46.548 -1.989 1.00 29.31 130 ASN B C 1
ATOM 2213 O O . ASN B 1 79 ? 22.742 -47.161 -1.946 1.00 31.04 130 ASN B O 1
ATOM 2222 N N . THR B 1 80 ? 21.269 -45.846 -3.042 1.00 25.71 131 THR B N 1
ATOM 2223 C CA . THR B 1 80 ? 22.093 -45.690 -4.204 1.00 23.84 131 THR B CA 1
ATOM 2224 C C . THR B 1 80 ? 23.417 -45.014 -3.851 1.00 26.87 131 THR B C 1
ATOM 2225 O O . THR B 1 80 ? 24.517 -45.512 -4.278 1.00 22.96 131 THR B O 1
ATOM 2229 N N . LEU B 1 81 ? 23.367 -43.917 -3.077 1.00 24.66 132 LEU B N 1
ATOM 2230 C CA . LEU B 1 81 ? 24.616 -43.229 -2.727 1.00 27.39 132 LEU B CA 1
ATOM 2231 C C . LEU B 1 81 ? 25.538 -44.137 -1.930 1.00 28.00 132 LEU B C 1
ATOM 2232 O O . LEU B 1 81 ? 26.727 -44.046 -2.054 1.00 24.45 132 LEU B O 1
ATOM 2237 N N . GLN B 1 82 ? 24.976 -44.955 -1.070 1.00 28.87 133 GLN B N 1
ATOM 2238 C CA . GLN B 1 82 ? 25.768 -45.856 -0.300 1.00 33.53 133 GLN B CA 1
ATOM 2239 C C . GLN B 1 82 ? 26.588 -46.721 -1.226 1.00 37.55 133 GLN B C 1
ATOM 2240 O O . GLN B 1 82 ? 27.796 -46.747 -1.086 1.00 30.91 133 GLN B O 1
ATOM 2246 N N . ARG B 1 83 ? 25.939 -47.370 -2.194 1.00 32.39 134 ARG B N 1
ATOM 2247 C CA . ARG B 1 83 ? 26.599 -48.282 -3.073 1.00 33.74 134 ARG B CA 1
ATOM 2248 C C . ARG B 1 83 ? 27.632 -47.551 -3.944 1.00 35.04 134 ARG B C 1
ATOM 2249 O O . ARG B 1 83 ? 28.533 -48.168 -4.527 1.00 35.89 134 ARG B O 1
ATOM 2257 N N . LEU B 1 84 ? 27.518 -46.237 -4.031 1.00 31.36 135 LEU B N 1
ATOM 2258 C CA . LEU B 1 84 ? 28.297 -45.445 -4.961 1.00 32.64 135 LEU B CA 1
ATOM 2259 C C . LEU B 1 84 ? 29.428 -44.761 -4.258 1.00 31.10 135 LEU B C 1
ATOM 2260 O O . LEU B 1 84 ? 30.255 -44.071 -4.892 1.00 35.48 135 LEU B O 1
ATOM 2265 N N . SER B 1 85 ? 29.508 -44.956 -2.942 1.00 33.79 136 SER B N 1
ATOM 2266 C CA . SER B 1 85 ? 30.461 -44.164 -2.147 1.00 39.33 136 SER B CA 1
ATOM 2267 C C . SER B 1 85 ? 31.929 -44.345 -2.572 1.00 37.15 136 SER B C 1
ATOM 2268 O O . SER B 1 85 ? 32.688 -43.370 -2.634 1.00 32.37 136 SER B O 1
ATOM 2271 N N . GLY B 1 86 ? 32.323 -45.569 -2.927 1.00 39.59 137 GLY B N 1
ATOM 2272 C CA . GLY B 1 86 ? 33.712 -45.801 -3.372 1.00 37.31 137 GLY B CA 1
ATOM 2273 C C . GLY B 1 86 ? 34.092 -45.076 -4.648 1.00 37.08 137 GLY B C 1
ATOM 2274 O O . GLY B 1 86 ? 35.148 -44.493 -4.723 1.00 36.10 137 GLY B O 1
ATOM 2275 N N . PHE B 1 87 ? 33.221 -45.163 -5.656 1.00 32.35 138 PHE B N 1
ATOM 2276 C CA . PHE B 1 87 ? 33.315 -44.457 -6.929 1.00 33.00 138 PHE B CA 1
ATOM 2277 C C . PHE B 1 87 ? 33.283 -42.925 -6.730 1.00 32.96 138 PHE B C 1
ATOM 2278 O O . PHE B 1 87 ? 33.992 -42.169 -7.432 1.00 32.91 138 PHE B O 1
ATOM 2286 N N . ILE B 1 88 ? 32.413 -42.461 -5.840 1.00 33.42 139 ILE B N 1
ATOM 2287 C CA . ILE B 1 88 ? 32.421 -41.042 -5.500 1.00 32.42 139 ILE B CA 1
ATOM 2288 C C . ILE B 1 88 ? 33.798 -40.528 -5.009 1.00 35.60 139 ILE B C 1
ATOM 2289 O O . ILE B 1 88 ? 34.281 -39.507 -5.522 1.00 35.98 139 ILE B O 1
ATOM 2294 N N . SER B 1 89 ? 34.430 -41.218 -4.051 1.00 39.54 140 SER B N 1
ATOM 2295 C CA . SER B 1 89 ? 35.808 -40.814 -3.609 1.00 41.19 140 SER B CA 1
ATOM 2296 C C . SER B 1 89 ? 36.839 -41.007 -4.688 1.00 39.81 140 SER B C 1
ATOM 2297 O O . SER B 1 89 ? 37.511 -40.048 -5.074 1.00 44.28 140 SER B O 1
ATOM 2300 N N . SER B 1 90 ? 36.905 -42.212 -5.244 1.00 39.89 141 SER B N 1
ATOM 2301 C CA . SER B 1 90 ? 37.901 -42.519 -6.271 1.00 38.88 141 SER B CA 1
ATOM 2302 C C . SER B 1 90 ? 37.780 -41.612 -7.468 1.00 38.78 141 SER B C 1
ATOM 2303 O O . SER B 1 90 ? 38.782 -41.188 -8.022 1.00 38.15 141 SER B O 1
ATOM 2306 N N . GLN B 1 91 ? 36.558 -41.315 -7.913 1.00 37.89 142 GLN B N 1
ATOM 2307 C CA . GLN B 1 91 ? 36.410 -40.503 -9.115 1.00 35.02 142 GLN B CA 1
ATOM 2308 C C . GLN B 1 91 ? 36.222 -38.974 -8.839 1.00 33.02 142 GLN B C 1
ATOM 2309 O O . GLN B 1 91 ? 36.080 -38.190 -9.781 1.00 32.18 142 GLN B O 1
ATOM 2315 N N . GLN B 1 92 ? 36.244 -38.552 -7.572 1.00 33.85 143 GLN B N 1
ATOM 2316 C CA . GLN B 1 92 ? 36.145 -37.129 -7.231 1.00 34.57 143 GLN B CA 1
ATOM 2317 C C . GLN B 1 92 ? 34.799 -36.494 -7.685 1.00 30.05 143 GLN B C 1
ATOM 2318 O O . GLN B 1 92 ? 34.723 -35.399 -8.264 1.00 28.53 143 GLN B O 1
ATOM 2324 N N . ILE B 1 93 ? 33.720 -37.215 -7.390 1.00 27.58 144 ILE B N 1
ATOM 2325 C CA . ILE B 1 93 ? 32.406 -36.731 -7.826 1.00 29.39 144 ILE B CA 1
ATOM 2326 C C . ILE B 1 93 ? 31.961 -35.737 -6.770 1.00 24.33 144 ILE B C 1
ATOM 2327 O O . ILE B 1 93 ? 32.033 -36.010 -5.593 1.00 28.91 144 ILE B O 1
ATOM 2332 N N . ARG B 1 94 ? 31.531 -34.591 -7.223 1.00 24.59 145 ARG B N 1
ATOM 2333 C CA . ARG B 1 94 ? 30.971 -33.609 -6.364 1.00 26.07 145 ARG B CA 1
ATOM 2334 C C . ARG B 1 94 ? 29.457 -33.799 -6.223 1.00 24.93 145 ARG B C 1
ATOM 2335 O O . ARG B 1 94 ? 28.754 -33.796 -7.223 1.00 26.84 145 ARG B O 1
ATOM 2343 N N . LEU B 1 95 ? 28.982 -33.958 -4.997 1.00 24.24 146 LEU B N 1
ATOM 2344 C CA . LEU B 1 95 ? 27.541 -34.070 -4.717 1.00 27.69 146 LEU B CA 1
ATOM 2345 C C . LEU B 1 95 ? 26.890 -32.738 -4.311 1.00 24.93 146 LEU B C 1
ATOM 2346 O O . LEU B 1 95 ? 27.472 -31.934 -3.549 1.00 21.93 146 LEU B O 1
ATOM 2351 N N . VAL B 1 96 ? 25.683 -32.509 -4.798 1.00 23.91 147 VAL B N 1
ATOM 2352 C CA . VAL B 1 96 ? 24.922 -31.326 -4.435 1.00 20.92 147 VAL B CA 1
ATOM 2353 C C . VAL B 1 96 ? 23.443 -31.722 -4.140 1.00 23.34 147 VAL B C 1
ATOM 2354 O O . VAL B 1 96 ? 22.797 -32.445 -4.923 1.00 21.56 147 VAL B O 1
ATOM 2358 N N . THR B 1 97 ? 22.912 -31.229 -3.029 1.00 20.50 148 THR B N 1
ATOM 2359 C CA . THR B 1 97 ? 21.506 -31.553 -2.671 1.00 20.26 148 THR B CA 1
ATOM 2360 C C . THR B 1 97 ? 20.540 -30.804 -3.537 1.00 19.05 148 THR B C 1
ATOM 2361 O O . THR B 1 97 ? 20.706 -29.599 -3.794 1.00 18.48 148 THR B O 1
ATOM 2365 N N . LEU B 1 98 ? 19.487 -31.500 -4.000 1.00 17.44 149 LEU B N 1
ATOM 2366 C CA . LEU B 1 98 ? 18.477 -30.851 -4.782 1.00 19.66 149 LEU B CA 1
ATOM 2367 C C . LEU B 1 98 ? 17.456 -30.170 -3.897 1.00 21.60 149 LEU B C 1
ATOM 2368 O O . LEU B 1 98 ? 16.702 -29.331 -4.371 1.00 20.22 149 LEU B O 1
ATOM 2373 N N . SER B 1 99 ? 17.377 -30.599 -2.644 1.00 20.72 150 SER B N 1
ATOM 2374 C CA . SER B 1 99 ? 16.390 -30.005 -1.732 1.00 24.12 150 SER B CA 1
ATOM 2375 C C . SER B 1 99 ? 17.000 -29.603 -0.421 1.00 21.04 150 SER B C 1
ATOM 2376 O O . SER B 1 99 ? 18.078 -30.109 -0.004 1.00 20.19 150 SER B O 1
ATOM 2379 N N . GLY B 1 100 ? 16.278 -28.734 0.284 1.00 20.07 151 GLY B N 1
ATOM 2380 C CA . GLY B 1 100 ? 16.546 -28.471 1.694 1.00 20.40 151 GLY B CA 1
ATOM 2381 C C . GLY B 1 100 ? 16.309 -29.702 2.549 1.00 21.24 151 GLY B C 1
ATOM 2382 O O . GLY B 1 100 ? 15.807 -30.724 2.049 1.00 22.86 151 GLY B O 1
ATOM 2383 N N . GLY B 1 101 ? 16.630 -29.626 3.824 1.00 23.26 152 GLY B N 1
ATOM 2384 C CA . GLY B 1 101 ? 16.263 -30.712 4.767 1.00 25.35 152 GLY B CA 1
ATOM 2385 C C . GLY B 1 101 ? 17.499 -31.212 5.512 1.00 26.32 152 GLY B C 1
ATOM 2386 O O . GLY B 1 101 ? 17.404 -31.619 6.676 1.00 30.81 152 GLY B O 1
ATOM 2387 N N . VAL B 1 102 ? 18.656 -31.063 4.907 1.00 24.92 153 VAL B N 1
ATOM 2388 C CA . VAL B 1 102 ? 19.915 -31.393 5.582 1.00 25.10 153 VAL B CA 1
ATOM 2389 C C . VAL B 1 102 ? 19.944 -32.819 6.159 1.00 25.91 153 VAL B C 1
ATOM 2390 O O . VAL B 1 102 ? 20.422 -33.789 5.530 1.00 26.53 153 VAL B O 1
ATOM 2394 N N . GLY B 1 103 ? 19.335 -32.991 7.307 1.00 28.09 154 GLY B N 1
ATOM 2395 C CA . GLY B 1 103 ? 19.320 -34.269 8.004 1.00 31.42 154 GLY B CA 1
ATOM 2396 C C . GLY B 1 103 ? 18.811 -35.446 7.230 1.00 33.57 154 GLY B C 1
ATOM 2397 O O . GLY B 1 103 ? 19.310 -36.535 7.427 1.00 39.12 154 GLY B O 1
ATOM 2398 N N . SER B 1 104 ? 17.875 -35.236 6.315 1.00 34.14 155 SER B N 1
ATOM 2399 C CA . SER B 1 104 ? 17.376 -36.311 5.453 1.00 35.39 155 SER B CA 1
ATOM 2400 C C . SER B 1 104 ? 18.399 -36.859 4.460 1.00 33.54 155 SER B C 1
ATOM 2401 O O . SER B 1 104 ? 18.131 -37.861 3.833 1.00 36.15 155 SER B O 1
ATOM 2404 N N . TYR B 1 105 ? 19.519 -36.168 4.243 1.00 27.25 156 TYR B N 1
ATOM 2405 C CA . TYR B 1 105 ? 20.574 -36.663 3.356 1.00 26.25 156 TYR B CA 1
ATOM 2406 C C . TYR B 1 105 ? 21.690 -37.386 4.114 1.00 30.18 156 TYR B C 1
ATOM 2407 O O . TYR B 1 105 ? 22.590 -37.945 3.512 1.00 30.94 156 TYR B O 1
ATOM 2416 N N . MET B 1 106 ? 21.632 -37.397 5.435 1.00 33.94 157 MET B N 1
ATOM 2417 C CA . MET B 1 106 ? 22.723 -37.980 6.210 1.00 36.08 157 MET B CA 1
ATOM 2418 C C . MET B 1 106 ? 22.817 -39.505 6.063 1.00 37.74 157 MET B C 1
ATOM 2419 O O . MET B 1 106 ? 23.877 -40.019 6.012 1.00 35.66 157 MET B O 1
ATOM 2424 N N . THR B 1 107 ? 21.747 -40.258 5.968 1.00 38.56 158 THR B N 1
ATOM 2425 C CA . THR B 1 107 ? 22.022 -41.672 5.796 1.00 40.98 158 THR B CA 1
ATOM 2426 C C . THR B 1 107 ? 22.843 -41.926 4.542 1.00 39.46 158 THR B C 1
ATOM 2427 O O . THR B 1 107 ? 23.663 -42.812 4.540 1.00 43.23 158 THR B O 1
ATOM 2431 N N . GLY B 1 108 ? 22.679 -41.147 3.481 1.00 36.58 159 GLY B N 1
ATOM 2432 C CA . GLY B 1 108 ? 23.492 -41.392 2.278 1.00 36.57 159 GLY B CA 1
ATOM 2433 C C . GLY B 1 108 ? 24.883 -40.765 2.236 1.00 39.84 159 GLY B C 1
ATOM 2434 O O . GLY B 1 108 ? 25.775 -41.226 1.522 1.00 43.12 159 GLY B O 1
ATOM 2435 N N . ILE B 1 109 ? 25.059 -39.683 2.971 1.00 40.95 160 ILE B N 1
ATOM 2436 C CA . ILE B 1 109 ? 26.287 -38.878 2.928 1.00 43.85 160 ILE B CA 1
ATOM 2437 C C . ILE B 1 109 ? 27.243 -39.473 3.974 1.00 47.03 160 ILE B C 1
ATOM 2438 O O . ILE B 1 109 ? 28.446 -39.474 3.763 1.00 41.69 160 ILE B O 1
ATOM 2443 N N . GLY B 1 110 ? 26.675 -39.976 5.082 1.00 45.69 161 GLY B N 1
ATOM 2444 C CA . GLY B 1 110 ? 27.425 -40.570 6.186 1.00 51.38 161 GLY B CA 1
ATOM 2445 C C . GLY B 1 110 ? 28.458 -41.593 5.711 1.00 56.60 161 GLY B C 1
ATOM 2446 O O . GLY B 1 110 ? 29.603 -41.625 6.193 1.00 57.71 161 GLY B O 1
ATOM 2447 N N . GLN B 1 111 ? 28.055 -42.386 4.725 1.00 57.89 162 GLN B N 1
ATOM 2448 C CA . GLN B 1 111 ? 28.871 -43.476 4.178 1.00 61.59 162 GLN B CA 1
ATOM 2449 C C . GLN B 1 111 ? 30.044 -42.981 3.380 1.00 55.51 162 GLN B C 1
ATOM 2450 O O . GLN B 1 111 ? 30.954 -43.731 3.110 1.00 60.48 162 GLN B O 1
ATOM 2456 N N . LEU B 1 112 ? 30.029 -41.713 3.005 1.00 49.56 163 LEU B N 1
ATOM 2457 C CA . LEU B 1 112 ? 31.115 -41.162 2.269 1.00 46.18 163 LEU B CA 1
ATOM 2458 C C . LEU B 1 112 ? 32.331 -40.878 3.111 1.00 49.85 163 LEU B C 1
ATOM 2459 O O . LEU B 1 112 ? 32.304 -40.713 4.333 1.00 56.88 163 LEU B O 1
ATOM 2464 N N . ASN B 1 113 ? 33.409 -40.834 2.366 1.00 57.06 164 ASN B N 1
ATOM 2465 C CA . ASN B 1 113 ? 34.694 -40.477 2.823 1.00 62.31 164 ASN B CA 1
ATOM 2466 C C . ASN B 1 113 ? 34.710 -38.986 3.234 1.00 59.18 164 ASN B C 1
ATOM 2467 O O . ASN B 1 113 ? 34.042 -38.138 2.651 1.00 61.46 164 ASN B O 1
ATOM 2472 N N . ALA B 1 114 ? 35.469 -38.687 4.271 1.00 57.48 165 ALA B N 1
ATOM 2473 C CA . ALA B 1 114 ? 35.645 -37.309 4.739 1.00 58.75 165 ALA B CA 1
ATOM 2474 C C . ALA B 1 114 ? 36.163 -36.297 3.710 1.00 52.62 165 ALA B C 1
ATOM 2475 O O . ALA B 1 114 ? 35.882 -35.119 3.829 1.00 51.26 165 ALA B O 1
ATOM 2477 N N . ALA B 1 115 ? 36.963 -36.720 2.735 1.00 54.41 166 ALA B N 1
ATOM 2478 C CA . ALA B 1 115 ? 37.485 -35.759 1.738 1.00 52.63 166 ALA B CA 1
ATOM 2479 C C . ALA B 1 115 ? 36.504 -35.481 0.591 1.00 51.31 166 ALA B C 1
ATOM 2480 O O . ALA B 1 115 ? 36.795 -34.667 -0.285 1.00 45.03 166 ALA B O 1
ATOM 2482 N N . CYS B 1 116 ? 35.367 -36.184 0.578 1.00 50.77 167 CYS B N 1
ATOM 2483 C CA . CYS B 1 116 ? 34.354 -36.013 -0.474 1.00 47.14 167 CYS B CA 1
ATOM 2484 C C . CYS B 1 116 ? 33.679 -34.638 -0.433 1.00 42.18 167 CYS B C 1
ATOM 2485 O O . CYS B 1 116 ? 33.304 -34.152 0.621 1.00 46.85 167 CYS B O 1
ATOM 2488 N N . SER B 1 117 ? 33.525 -34.027 -1.589 1.00 37.59 168 SER B N 1
ATOM 2489 C CA . SER B 1 117 ? 32.849 -32.747 -1.702 1.00 36.95 168 SER B CA 1
ATOM 2490 C C . SER B 1 117 ? 31.288 -32.880 -1.713 1.00 35.79 168 SER B C 1
ATOM 2491 O O . SER B 1 117 ? 30.706 -33.472 -2.637 1.00 31.30 168 SER B O 1
ATOM 2494 N N . VAL B 1 118 ? 30.632 -32.334 -0.691 1.00 32.44 169 VAL B N 1
ATOM 2495 C CA . VAL B 1 118 ? 29.169 -32.349 -0.596 1.00 30.46 169 VAL B CA 1
ATOM 2496 C C . VAL B 1 118 ? 28.630 -30.983 -0.327 1.00 29.28 169 VAL B C 1
ATOM 2497 O O . VAL B 1 118 ? 28.956 -30.399 0.676 1.00 30.72 169 VAL B O 1
ATOM 2501 N N . ASN B 1 119 ? 27.768 -30.489 -1.198 1.00 24.29 170 ASN B N 1
ATOM 2502 C CA . ASN B 1 119 ? 27.217 -29.168 -1.083 1.00 22.31 170 ASN B CA 1
ATOM 2503 C C . ASN B 1 119 ? 25.718 -29.285 -0.690 1.00 24.83 170 ASN B C 1
ATOM 2504 O O . ASN B 1 119 ? 24.939 -29.895 -1.410 1.00 23.88 170 ASN B O 1
ATOM 2509 N N . ILE B 1 120 ? 25.350 -28.765 0.479 1.00 20.52 171 ILE B N 1
ATOM 2510 C CA . ILE B 1 120 ? 24.103 -29.039 1.120 1.00 19.54 171 ILE B CA 1
ATOM 2511 C C . ILE B 1 120 ? 23.301 -27.742 1.254 1.00 19.55 171 ILE B C 1
ATOM 2512 O O . ILE B 1 120 ? 23.830 -26.756 1.708 1.00 23.48 171 ILE B O 1
ATOM 2517 N N . ILE B 1 121 ? 22.059 -27.728 0.789 1.00 19.50 172 ILE B N 1
ATOM 2518 C CA . ILE B 1 121 ? 21.234 -26.547 0.940 1.00 21.07 172 ILE B CA 1
ATOM 2519 C C . ILE B 1 121 ? 21.007 -26.339 2.396 1.00 20.46 172 ILE B C 1
ATOM 2520 O O . ILE B 1 121 ? 20.434 -27.198 3.040 1.00 18.16 172 ILE B O 1
ATOM 2525 N N . PRO B 1 122 ? 21.442 -25.182 2.950 1.00 21.06 173 PRO B N 1
ATOM 2526 C CA . PRO B 1 122 ? 21.313 -25.040 4.412 1.00 21.92 173 PRO B CA 1
ATOM 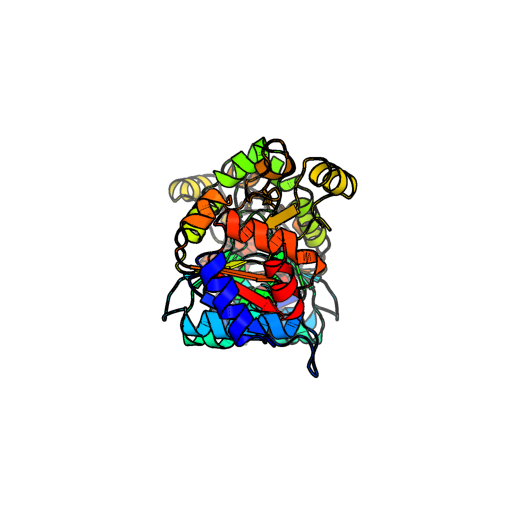2527 C C . PRO B 1 122 ? 19.991 -24.419 4.830 1.00 23.18 173 PRO B C 1
ATOM 2528 O O . PRO B 1 122 ? 19.927 -23.256 5.274 1.00 20.29 173 PRO B O 1
ATOM 2532 N N . ALA B 1 123 ? 18.923 -25.207 4.677 1.00 22.38 174 ALA B N 1
ATOM 2533 C CA . ALA B 1 123 ? 17.606 -24.745 4.976 1.00 19.36 174 ALA B CA 1
ATOM 2534 C C . ALA B 1 123 ? 16.713 -25.967 5.146 1.00 20.19 174 ALA B C 1
ATOM 2535 O O . ALA B 1 123 ? 17.078 -27.053 4.716 1.00 19.29 174 ALA B O 1
ATOM 2537 N N . PRO B 1 124 ? 15.536 -25.785 5.743 1.00 19.07 175 PRO B N 1
ATOM 2538 C CA . PRO B 1 124 ? 14.601 -26.899 5.830 1.00 21.19 175 PRO B CA 1
ATOM 2539 C C . PRO B 1 124 ? 14.068 -27.329 4.472 1.00 21.41 175 PRO B C 1
ATOM 2540 O O . PRO B 1 124 ? 14.251 -26.615 3.495 1.00 22.04 175 PRO B O 1
ATOM 2544 N N . LEU B 1 125 ? 13.471 -28.515 4.410 1.00 22.17 176 LEU B N 1
ATOM 2545 C CA . LEU B 1 125 ? 12.799 -28.969 3.213 1.00 22.62 176 LEU B CA 1
ATOM 2546 C C . LEU B 1 125 ? 11.649 -28.065 2.879 1.00 19.38 176 LEU B C 1
ATOM 2547 O O . LEU B 1 125 ? 11.482 -27.680 1.754 1.00 20.23 176 LEU B O 1
ATOM 2552 N N . ARG B 1 126 ? 10.849 -27.737 3.874 1.00 18.38 177 ARG B N 1
ATOM 2553 C CA . ARG B 1 126 ? 9.603 -27.059 3.638 1.00 20.82 177 ARG B CA 1
ATOM 2554 C C . ARG B 1 126 ? 9.458 -25.962 4.678 1.00 20.79 177 ARG B C 1
ATOM 2555 O O . ARG B 1 126 ? 9.572 -26.230 5.838 1.00 21.82 177 ARG B O 1
ATOM 2563 N N . ALA B 1 127 ? 9.191 -24.758 4.240 1.00 19.86 178 ALA B N 1
ATOM 2564 C CA . ALA B 1 127 ? 8.995 -23.645 5.124 1.00 20.93 178 ALA B CA 1
ATOM 2565 C C . ALA B 1 127 ? 7.549 -23.680 5.597 1.00 21.74 178 ALA B C 1
ATOM 2566 O O . ALA B 1 127 ? 6.646 -24.239 4.941 1.00 23.23 178 ALA B O 1
ATOM 2568 N N . SER B 1 128 ? 7.288 -23.005 6.708 1.00 24.05 179 SER B N 1
ATOM 2569 C CA . SER B 1 128 ? 5.906 -22.860 7.206 1.00 23.71 179 SER B CA 1
ATOM 2570 C C . SER B 1 128 ? 4.990 -21.934 6.367 1.00 24.41 179 SER B C 1
ATOM 2571 O O . SER B 1 128 ? 3.801 -21.957 6.573 1.00 26.57 179 SER B O 1
ATOM 2574 N N . SER B 1 129 ? 5.514 -21.144 5.444 1.00 23.97 180 SER B N 1
ATOM 2575 C CA . SER B 1 129 ? 4.699 -20.316 4.564 1.00 25.15 180 SER B CA 1
ATOM 2576 C C . SER B 1 129 ? 5.479 -20.026 3.315 1.00 25.56 180 SER B C 1
ATOM 2577 O O . SER B 1 129 ? 6.740 -20.164 3.279 1.00 24.47 180 SER B O 1
ATOM 2580 N N . ALA B 1 130 ? 4.753 -19.631 2.269 1.00 26.14 181 ALA B N 1
ATOM 2581 C CA . ALA B 1 130 ? 5.368 -19.295 0.989 1.00 25.95 181 ALA B CA 1
ATOM 2582 C C . ALA B 1 130 ? 6.261 -18.103 1.093 1.00 26.92 181 ALA B C 1
ATOM 2583 O O . ALA B 1 130 ? 7.300 -18.072 0.421 1.00 22.54 181 ALA B O 1
ATOM 2585 N N . ASP B 1 131 ? 5.868 -17.102 1.886 1.00 25.87 182 ASP 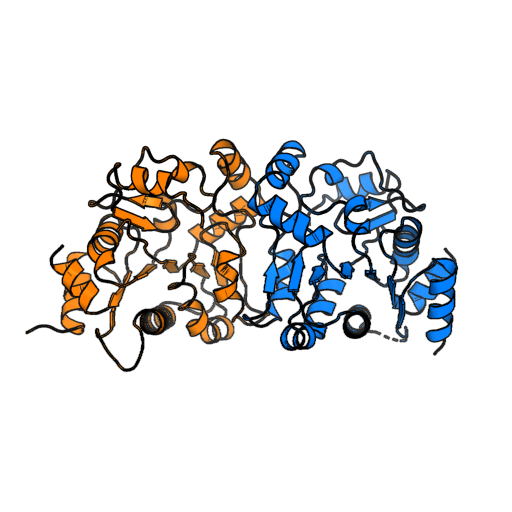B N 1
ATOM 2586 C CA . ASP B 1 131 ? 6.737 -15.925 2.026 1.00 27.10 182 ASP B CA 1
ATOM 2587 C C . ASP B 1 131 ? 8.053 -16.347 2.660 1.00 26.23 182 ASP B C 1
ATOM 2588 O O . ASP B 1 131 ? 9.117 -15.849 2.288 1.00 26.60 182 ASP B O 1
ATOM 2593 N N . ILE B 1 132 ? 7.988 -17.248 3.633 1.00 23.81 183 ILE B N 1
ATOM 2594 C CA . ILE B 1 132 ? 9.226 -17.708 4.320 1.00 22.72 183 ILE B CA 1
ATOM 2595 C C . ILE B 1 132 ? 10.101 -18.522 3.391 1.00 20.72 183 ILE B C 1
ATOM 2596 O O . ILE B 1 132 ? 11.344 -18.390 3.369 1.00 23.70 183 ILE B O 1
ATOM 2601 N N . ALA B 1 133 ? 9.488 -19.344 2.538 1.00 22.34 184 ALA B N 1
ATOM 2602 C CA . ALA B 1 133 ? 10.310 -20.094 1.536 1.00 20.96 184 ALA B CA 1
ATOM 2603 C C . ALA B 1 133 ? 10.987 -19.119 0.543 1.00 21.26 184 ALA B C 1
ATOM 2604 O O . ALA B 1 133 ? 12.177 -19.276 0.215 1.00 21.44 184 ALA B O 1
ATOM 2606 N N . ARG B 1 134 ? 10.235 -18.140 0.060 1.00 20.68 185 ARG B N 1
ATOM 2607 C CA . ARG B 1 134 ? 10.767 -17.129 -0.868 1.00 28.05 185 ARG B CA 1
ATOM 2608 C C . ARG B 1 134 ? 11.903 -16.352 -0.207 1.00 24.00 185 ARG B C 1
ATOM 2609 O O . ARG B 1 134 ? 12.942 -16.197 -0.801 1.00 26.42 185 ARG B O 1
ATOM 2617 N N . THR B 1 135 ? 11.741 -15.962 1.052 1.00 23.40 186 THR B N 1
ATOM 2618 C CA . THR B 1 135 ? 12.849 -15.341 1.793 1.00 23.78 186 THR B CA 1
ATOM 2619 C C . THR B 1 135 ? 14.092 -16.251 1.862 1.00 21.21 186 THR B C 1
ATOM 2620 O O . THR B 1 135 ? 15.214 -15.852 1.598 1.00 20.28 186 THR B O 1
ATOM 2624 N N . LEU B 1 136 ? 13.887 -17.508 2.188 1.00 19.90 187 LEU B N 1
ATOM 2625 C CA . LEU B 1 136 ? 15.022 -18.381 2.344 1.00 22.68 187 LEU B CA 1
ATOM 2626 C C . LEU B 1 136 ? 15.724 -18.656 1.012 1.00 22.84 187 LEU B C 1
ATOM 2627 O O . LEU B 1 136 ? 16.935 -18.705 0.954 1.00 24.94 187 LEU B O 1
ATOM 2632 N N . LYS B 1 137 ? 14.974 -18.826 -0.072 1.00 25.31 188 LYS B N 1
ATOM 2633 C CA . LYS B 1 137 ? 15.573 -19.017 -1.391 1.00 28.43 188 LYS B CA 1
ATOM 2634 C C . LYS B 1 137 ? 16.420 -17.834 -1.804 1.00 29.06 188 LYS B C 1
ATOM 2635 O O . LYS B 1 137 ? 17.356 -18.032 -2.550 1.00 27.22 188 LYS B O 1
ATOM 2641 N N . ASN B 1 138 ? 16.097 -16.621 -1.342 1.00 26.99 189 ASN B N 1
ATOM 2642 C CA . ASN B 1 138 ? 16.926 -15.473 -1.662 1.00 30.60 189 ASN B CA 1
ATOM 2643 C C . ASN B 1 138 ? 18.129 -15.293 -0.719 1.00 30.39 189 ASN B C 1
ATOM 2644 O O . ASN B 1 138 ? 18.916 -14.400 -0.971 1.00 29.56 189 ASN B O 1
ATOM 2649 N N . GLU B 1 139 ? 18.273 -16.086 0.346 1.00 22.17 190 GLU B N 1
ATOM 2650 C CA . GLU B 1 139 ? 19.411 -15.940 1.187 1.00 21.83 190 GLU B CA 1
ATOM 2651 C C . GLU B 1 139 ? 20.623 -16.405 0.372 1.00 25.06 190 GLU B C 1
ATOM 2652 O O . GLU B 1 139 ? 20.558 -17.391 -0.336 1.00 25.52 190 GLU B O 1
ATOM 2658 N N . ASN B 1 140 ? 21.695 -15.619 0.367 1.00 26.62 191 ASN B N 1
ATOM 2659 C CA . ASN B 1 140 ? 22.848 -15.978 -0.448 1.00 27.99 191 ASN B CA 1
ATOM 2660 C C . ASN B 1 140 ? 23.394 -17.392 -0.303 1.00 25.27 191 ASN B C 1
ATOM 2661 O O . ASN B 1 140 ? 23.703 -17.993 -1.297 1.00 26.46 191 ASN B O 1
ATOM 2666 N N . CYS B 1 141 ? 23.539 -17.902 0.902 1.00 22.22 192 CYS B N 1
ATOM 2667 C CA . CYS B 1 141 ? 24.082 -19.232 1.046 1.00 27.49 192 CYS B CA 1
ATOM 2668 C C . CYS B 1 141 ? 23.152 -20.363 0.489 1.00 23.75 192 CYS B C 1
ATOM 2669 O O . CYS B 1 141 ? 23.614 -21.459 0.231 1.00 25.81 192 CYS B O 1
ATOM 2672 N N . VAL B 1 142 ? 21.881 -20.074 0.310 1.00 21.32 193 VAL B N 1
ATOM 2673 C CA . VAL B 1 142 ? 20.890 -21.027 -0.184 1.00 20.88 193 VAL B CA 1
ATOM 2674 C C . VAL B 1 142 ? 20.839 -20.843 -1.694 1.00 23.56 193 VAL B C 1
ATOM 2675 O O . VAL B 1 142 ? 20.967 -21.792 -2.469 1.00 23.64 193 VAL B O 1
ATOM 2679 N N . LYS B 1 143 ? 20.733 -19.605 -2.151 1.00 24.30 194 LYS B N 1
ATOM 2680 C CA . LYS B 1 143 ? 20.674 -19.358 -3.565 1.00 24.96 194 LYS B CA 1
ATOM 2681 C C . LYS B 1 143 ? 21.849 -19.946 -4.283 1.00 23.50 194 LYS B C 1
ATOM 2682 O O . LYS B 1 143 ? 21.701 -20.416 -5.372 1.00 22.38 194 LYS B O 1
ATOM 2688 N N . ASP B 1 144 ? 23.019 -19.865 -3.672 1.00 23.90 195 ASP B N 1
ATOM 2689 C CA . ASP B 1 144 ? 24.267 -20.383 -4.268 1.00 25.68 195 ASP B CA 1
ATOM 2690 C C . ASP B 1 144 ? 24.170 -21.899 -4.548 1.00 23.72 195 ASP B C 1
ATOM 2691 O O . ASP B 1 144 ? 24.698 -22.424 -5.573 1.00 19.44 195 ASP B O 1
ATOM 2696 N N . VAL B 1 145 ? 23.600 -22.618 -3.572 1.00 20.93 196 VAL B N 1
ATOM 2697 C CA . VAL B 1 145 ? 23.516 -24.067 -3.648 1.00 22.24 196 VAL B CA 1
ATOM 2698 C C . VAL B 1 145 ? 22.441 -24.419 -4.654 1.00 20.13 196 VAL B C 1
ATOM 2699 O O . VAL B 1 145 ? 22.632 -25.327 -5.430 1.00 27.01 196 VAL B O 1
ATOM 2703 N N . LEU B 1 146 ? 21.355 -23.659 -4.707 1.00 21.29 197 LEU B N 1
ATOM 2704 C CA . LEU B 1 146 ? 20.290 -23.883 -5.714 1.00 22.24 197 LEU B CA 1
ATOM 2705 C C . LEU B 1 146 ? 20.864 -23.786 -7.139 1.00 22.24 197 LEU B C 1
ATOM 2706 O O . LEU B 1 146 ? 20.605 -24.650 -7.989 1.00 24.09 197 LEU B O 1
ATOM 2711 N N . LEU B 1 147 ? 21.682 -22.759 -7.391 1.00 19.79 198 LEU B N 1
ATOM 2712 C CA . LEU B 1 147 ? 22.333 -22.605 -8.663 1.00 19.45 198 LEU B CA 1
ATOM 2713 C C . LEU B 1 147 ? 23.306 -23.751 -8.959 1.00 20.11 198 LEU B C 1
ATOM 2714 O O . LEU B 1 147 ? 23.323 -24.307 -10.058 1.00 22.18 198 LEU B O 1
ATOM 2719 N N . ALA B 1 148 ? 24.062 -24.195 -7.966 1.00 19.85 199 ALA B N 1
ATOM 2720 C CA . ALA B 1 148 ? 24.976 -25.274 -8.187 1.00 19.81 199 ALA B CA 1
ATOM 2721 C C . ALA B 1 148 ? 24.207 -26.555 -8.572 1.00 22.68 199 ALA B C 1
ATOM 2722 O O . ALA B 1 148 ? 24.571 -27.233 -9.516 1.00 19.74 199 ALA B O 1
ATOM 2724 N N . ALA B 1 149 ? 23.103 -26.816 -7.883 1.00 21.03 200 ALA B N 1
ATOM 2725 C CA . ALA B 1 149 ? 22.287 -27.989 -8.184 1.00 21.05 200 ALA B CA 1
ATOM 2726 C C . ALA B 1 149 ? 21.773 -27.963 -9.621 1.00 21.50 200 ALA B C 1
ATOM 2727 O O . ALA B 1 149 ? 21.909 -28.922 -10.349 1.00 21.49 200 ALA B O 1
ATOM 2729 N N . GLN B 1 150 ? 21.241 -26.829 -10.046 1.00 20.45 201 GLN B N 1
ATOM 2730 C CA . GLN B 1 150 ? 20.674 -26.740 -11.329 1.00 22.16 201 GLN B CA 1
ATOM 2731 C C . GLN B 1 150 ? 21.753 -26.973 -12.393 1.00 22.74 201 GLN B C 1
ATOM 2732 O O . GLN B 1 150 ? 21.405 -27.271 -13.517 1.00 19.51 201 GLN B O 1
ATOM 2738 N N . ALA B 1 151 ? 23.031 -26.744 -12.026 1.00 21.61 202 ALA B N 1
ATOM 2739 C CA . ALA B 1 151 ? 24.126 -26.824 -12.972 1.00 23.63 202 ALA B CA 1
ATOM 2740 C C . ALA B 1 151 ? 24.721 -28.206 -13.013 1.00 24.34 202 ALA B C 1
ATOM 2741 O O . ALA B 1 151 ? 25.702 -28.421 -13.705 1.00 23.74 202 ALA B O 1
ATOM 2743 N N . ALA B 1 152 ? 24.193 -29.154 -12.264 1.00 24.51 203 ALA B N 1
ATOM 2744 C CA . ALA B 1 152 ? 24.815 -30.486 -12.265 1.00 21.62 203 ALA B CA 1
ATOM 2745 C C . ALA B 1 152 ? 24.836 -31.214 -13.614 1.00 19.97 203 ALA B C 1
ATOM 2746 O O . ALA B 1 152 ? 24.091 -30.915 -14.509 1.00 17.96 203 ALA B O 1
ATOM 2748 N N . ASP B 1 153 ? 25.707 -32.229 -13.705 1.00 19.94 204 ASP B N 1
ATOM 2749 C CA . ASP B 1 153 ? 25.786 -33.000 -14.925 1.00 23.45 204 ASP B CA 1
ATOM 2750 C C . ASP B 1 153 ? 24.740 -34.134 -14.963 1.00 23.66 204 ASP B C 1
ATOM 2751 O O . ASP B 1 153 ? 24.201 -34.451 -16.017 1.00 20.64 204 ASP B O 1
ATOM 2756 N N . VAL B 1 154 ? 24.485 -34.694 -13.792 1.00 21.91 205 VAL B N 1
ATOM 2757 C CA . VAL B 1 154 ? 23.592 -35.825 -13.620 1.00 19.41 205 VAL B CA 1
ATOM 2758 C C . VAL B 1 154 ? 22.796 -35.600 -12.315 1.00 20.21 205 VAL B C 1
ATOM 2759 O O . VAL B 1 154 ? 23.306 -35.013 -11.324 1.00 20.19 205 VAL B O 1
ATOM 2763 N N . ALA B 1 155 ? 21.574 -36.082 -12.293 1.00 16.89 206 ALA B N 1
ATOM 2764 C CA . ALA B 1 155 ? 20.771 -36.107 -11.105 1.00 17.14 206 ALA B CA 1
ATOM 2765 C C . ALA B 1 155 ? 20.228 -37.490 -10.869 1.00 17.39 206 ALA B C 1
ATOM 2766 O O . ALA B 1 155 ? 19.971 -38.237 -11.826 1.00 19.68 206 ALA B O 1
ATOM 2768 N N . ILE B 1 156 ? 20.087 -37.809 -9.607 1.00 16.94 207 ILE B N 1
ATOM 2769 C CA . ILE B 1 156 ? 19.439 -39.000 -9.136 1.00 19.21 207 ILE B CA 1
ATOM 2770 C C . ILE B 1 156 ? 18.332 -38.611 -8.130 1.00 18.09 207 ILE B C 1
ATOM 2771 O O . ILE B 1 156 ? 18.633 -37.985 -7.075 1.00 21.11 207 ILE B O 1
ATOM 2776 N N . VAL B 1 157 ? 17.103 -39.006 -8.439 1.00 16.96 208 VAL B N 1
ATOM 2777 C CA . VAL B 1 157 ? 15.944 -38.809 -7.588 1.00 17.37 208 VAL B CA 1
ATOM 2778 C C . VAL B 1 157 ? 15.086 -40.085 -7.435 1.00 19.54 208 VAL B C 1
ATOM 2779 O O . VAL B 1 157 ? 15.082 -40.973 -8.290 1.00 20.69 208 VAL B O 1
ATOM 2783 N N . GLY B 1 158 ? 14.341 -40.113 -6.347 1.00 19.92 209 GLY B N 1
ATOM 2784 C CA . GLY B 1 158 ? 13.210 -41.043 -6.136 1.00 20.16 209 GLY B CA 1
ATOM 2785 C C . GLY B 1 158 ? 11.932 -40.477 -6.677 1.00 21.02 209 GLY B C 1
ATOM 2786 O O . GLY B 1 158 ? 11.865 -39.301 -7.085 1.00 18.22 209 GLY B O 1
ATOM 2787 N N . ILE B 1 159 ? 10.899 -41.318 -6.712 1.00 19.32 210 ILE B N 1
ATOM 2788 C CA . ILE B 1 159 ? 9.622 -40.908 -7.199 1.00 20.49 210 ILE B CA 1
ATOM 2789 C C . ILE B 1 159 ? 8.650 -41.461 -6.199 1.00 19.35 210 ILE B C 1
ATOM 2790 O O . ILE B 1 159 ? 8.677 -42.654 -5.899 1.00 20.37 210 ILE B O 1
ATOM 2795 N N . GLY B 1 160 ? 7.828 -40.590 -5.642 1.00 20.37 211 GLY B N 1
ATOM 2796 C CA . GLY B 1 160 ? 6.788 -41.012 -4.709 1.00 20.25 211 GLY B CA 1
ATOM 2797 C C . GLY B 1 160 ? 5.447 -41.146 -5.487 1.00 22.26 211 GLY B C 1
ATOM 2798 O O . GLY B 1 160 ? 5.250 -40.546 -6.565 1.00 21.36 211 GLY B O 1
ATOM 2799 N N . ALA B 1 161 ? 4.575 -41.981 -4.963 1.00 23.18 212 ALA B N 1
ATOM 2800 C CA . ALA B 1 161 ? 3.242 -42.185 -5.531 1.00 26.23 212 ALA B CA 1
ATOM 2801 C C . ALA B 1 161 ? 2.219 -41.831 -4.453 1.00 25.39 212 ALA B C 1
ATOM 2802 O O . ALA B 1 161 ? 2.420 -42.168 -3.301 1.00 26.62 212 ALA B O 1
ATOM 2804 N N . VAL B 1 162 ? 1.169 -41.142 -4.850 1.00 24.83 213 VAL B N 1
ATOM 2805 C CA . VAL B 1 162 ? 0.064 -40.811 -3.976 1.00 32.58 213 VAL B CA 1
ATOM 2806 C C . VAL B 1 162 ? -0.642 -42.087 -3.428 1.00 44.55 213 VAL B C 1
ATOM 2807 O O . VAL B 1 162 ? -1.031 -42.149 -2.274 1.00 47.94 213 VAL B O 1
ATOM 2811 N N . SER B 1 163 ? -0.770 -43.112 -4.257 1.00 48.90 214 SER B N 1
ATOM 2812 C CA . SER B 1 163 ? -1.146 -44.467 -3.773 1.00 61.46 214 SER B CA 1
ATOM 2813 C C . SER B 1 163 ? -0.439 -44.912 -2.501 1.00 61.84 214 SER B C 1
ATOM 2814 O O . SER B 1 163 ? 0.578 -45.604 -2.582 1.00 65.59 214 SER B O 1
ATOM 2817 N N . GLY B 1 174 ? 6.287 -37.671 7.275 1.00 53.50 225 GLY B N 1
ATOM 2818 C CA . GLY B 1 174 ? 7.239 -36.695 7.805 1.00 51.17 225 GLY B CA 1
ATOM 2819 C C . GLY B 1 174 ? 6.868 -35.228 7.588 1.00 55.73 225 GLY B C 1
ATOM 2820 O O . GLY B 1 174 ? 6.697 -34.485 8.529 1.00 62.96 225 GLY B O 1
ATOM 2821 N N . TYR B 1 175 ? 6.738 -34.794 6.346 1.00 48.29 226 TYR B N 1
ATOM 2822 C CA . TYR B 1 175 ? 6.634 -33.353 6.057 1.00 48.26 226 TYR B CA 1
ATOM 2823 C C . TYR B 1 175 ? 5.275 -32.926 5.479 1.00 36.68 226 TYR B C 1
ATOM 2824 O O . TYR B 1 175 ? 5.088 -31.766 5.179 1.00 31.26 226 TYR B O 1
ATOM 2833 N N . ILE B 1 176 ? 4.354 -33.875 5.280 1.00 34.66 227 ILE B N 1
ATOM 2834 C CA . ILE B 1 176 ? 3.030 -33.584 4.744 1.00 34.51 227 ILE B CA 1
ATOM 2835 C C . ILE B 1 176 ? 2.058 -34.177 5.722 1.00 29.90 227 ILE B C 1
ATOM 2836 O O . ILE B 1 176 ? 2.219 -35.311 6.040 1.00 26.43 227 ILE B O 1
ATOM 2841 N N . SER B 1 177 ? 1.005 -33.472 6.129 1.00 24.59 228 SER B N 1
ATOM 2842 C CA . SER B 1 177 ? 0.031 -34.093 7.041 1.00 25.77 228 SER B CA 1
ATOM 2843 C C . SER B 1 177 ? -0.868 -35.046 6.261 1.00 23.84 228 SER B C 1
ATOM 2844 O O . SER B 1 177 ? -0.945 -34.937 5.061 1.00 25.16 228 SER B O 1
ATOM 2847 N N . GLN B 1 178 ? -1.510 -35.969 6.951 1.00 23.50 229 GLN B N 1
ATOM 2848 C CA . GLN B 1 178 ? -2.528 -36.846 6.407 1.00 31.84 229 GLN B CA 1
ATOM 2849 C C . GLN B 1 178 ? -3.582 -36.047 5.587 1.00 26.15 229 GLN B C 1
ATOM 2850 O O . GLN B 1 178 ? -3.934 -36.387 4.463 1.00 25.70 229 GLN B O 1
ATOM 2856 N N . GLY B 1 179 ? -4.071 -34.984 6.197 1.00 25.05 230 GLY B N 1
ATOM 2857 C CA . GLY B 1 179 ? -5.022 -34.100 5.574 1.00 25.30 230 GLY B CA 1
ATOM 2858 C C . GLY B 1 179 ? -4.550 -33.532 4.256 1.00 21.57 230 GLY B C 1
ATOM 2859 O O . GLY B 1 179 ? -5.290 -33.527 3.290 1.00 21.11 230 GLY B O 1
ATOM 2860 N N . GLU B 1 180 ? -3.344 -33.006 4.233 1.00 21.99 231 GLU B N 1
ATOM 2861 C CA . GLU B 1 180 ? -2.716 -32.503 2.964 1.00 25.53 231 GLU B CA 1
ATOM 2862 C C . GLU B 1 180 ? -2.577 -33.569 1.898 1.00 22.21 231 GLU B C 1
ATOM 2863 O O . GLU B 1 180 ? -2.894 -33.336 0.725 1.00 22.49 231 GLU B O 1
ATOM 2869 N N . GLN B 1 181 ? -2.155 -34.737 2.311 1.00 25.87 232 GLN B N 1
ATOM 2870 C CA . GLN B 1 181 ? -2.037 -35.872 1.419 1.00 28.47 232 GLN B CA 1
ATOM 2871 C C . GLN B 1 181 ? -3.386 -36.229 0.783 1.00 23.79 232 GLN B C 1
ATOM 2872 O O . GLN B 1 181 ? -3.463 -36.401 -0.403 1.00 25.19 232 GLN B O 1
ATOM 2878 N N . LEU B 1 182 ? -4.442 -36.231 1.570 1.00 24.76 233 LEU B N 1
ATOM 2879 C CA . LEU B 1 182 ? -5.792 -36.476 1.056 1.00 22.71 233 LEU B CA 1
ATOM 2880 C C . LEU B 1 182 ? -6.211 -35.412 0.065 1.00 23.08 233 LEU B C 1
ATOM 2881 O O . LEU B 1 182 ? -6.699 -35.747 -0.992 1.00 23.72 233 LEU B O 1
ATOM 2886 N N . MET B 1 183 ? -5.991 -34.139 0.353 1.00 21.54 234 MET B N 1
ATOM 2887 C CA . MET B 1 183 ? -6.315 -33.086 -0.605 1.00 22.90 234 MET B CA 1
ATOM 2888 C C . MET B 1 183 ? -5.418 -33.065 -1.878 1.00 22.19 234 MET B C 1
ATOM 2889 O O . MET B 1 183 ? -5.908 -32.797 -2.955 1.00 21.49 234 MET B O 1
ATOM 2894 N N . ILE B 1 184 ? -4.139 -33.403 -1.734 1.00 20.00 235 ILE B N 1
ATOM 2895 C CA . ILE B 1 184 ? -3.221 -33.512 -2.869 1.00 21.54 235 ILE B CA 1
ATOM 2896 C C . ILE B 1 184 ? -3.789 -34.519 -3.902 1.00 20.80 235 ILE B C 1
ATOM 2897 O O . ILE B 1 184 ? -3.896 -34.225 -5.085 1.00 22.84 235 ILE B O 1
ATOM 2902 N N . GLY B 1 185 ? -4.224 -35.656 -3.407 1.00 22.38 236 GLY B N 1
ATOM 2903 C CA . GLY B 1 185 ? -4.891 -36.717 -4.187 1.00 24.21 236 GLY B CA 1
ATOM 2904 C C . GLY B 1 185 ? -6.203 -36.238 -4.749 1.00 25.06 236 GLY B C 1
ATOM 2905 O O . GLY B 1 185 ? -6.509 -36.508 -5.878 1.00 27.99 236 GLY B O 1
ATOM 2906 N N . ARG B 1 186 ? -7.016 -35.522 -3.967 1.00 22.34 237 ARG B N 1
ATOM 2907 C CA A ARG B 1 186 ? -8.303 -35.066 -4.492 0.50 21.01 237 ARG B CA 1
ATOM 2908 C CA B ARG B 1 186 ? -8.313 -35.060 -4.515 0.50 21.77 237 ARG B CA 1
ATOM 2909 C C . ARG B 1 186 ? -8.019 -34.076 -5.611 1.00 20.77 237 ARG B C 1
ATOM 2910 O O . ARG B 1 186 ? -8.782 -33.944 -6.590 1.00 20.69 237 ARG B O 1
ATOM 2925 N N . LYS B 1 187 ? -6.926 -33.337 -5.500 1.00 19.91 238 LYS B N 1
ATOM 2926 C CA . LYS B 1 187 ? -6.651 -32.422 -6.589 1.00 23.55 238 LYS B CA 1
ATOM 2927 C C . LYS B 1 187 ? -6.001 -33.090 -7.826 1.00 22.75 238 LYS B C 1
ATOM 2928 O O . LYS B 1 187 ? -5.642 -32.398 -8.772 1.00 25.37 238 LYS B O 1
ATOM 2934 N N . GLY B 1 188 ? -5.869 -34.401 -7.822 1.00 23.75 239 GLY B N 1
ATOM 2935 C CA . GLY B 1 188 ? -5.474 -35.099 -9.055 1.00 26.26 239 GLY B CA 1
ATOM 2936 C C . GLY B 1 188 ? -4.012 -35.481 -9.142 1.00 27.79 239 GLY B C 1
ATOM 2937 O O . GLY B 1 188 ? -3.578 -36.005 -10.216 1.00 29.24 239 GLY B O 1
ATOM 2938 N N . ALA B 1 189 ? -3.235 -35.291 -8.052 1.00 24.28 240 ALA B N 1
ATOM 2939 C CA . ALA B 1 189 ? -1.818 -35.693 -8.120 1.00 23.40 240 ALA B CA 1
ATOM 2940 C C . ALA B 1 189 ? -1.739 -37.202 -8.170 1.00 22.60 240 ALA B C 1
ATOM 2941 O O . ALA B 1 189 ? -2.516 -37.872 -7.525 1.00 21.99 240 ALA B O 1
ATOM 2943 N N . VAL B 1 190 ? -0.764 -37.740 -8.881 1.00 21.38 241 VAL B N 1
ATOM 2944 C CA . VAL B 1 190 ? -0.493 -39.184 -8.859 1.00 22.63 241 VAL B CA 1
ATOM 2945 C C . VAL B 1 190 ? 0.848 -39.503 -8.232 1.00 21.78 241 VAL B C 1
ATOM 2946 O O . VAL B 1 190 ? 1.100 -40.637 -7.843 1.00 23.82 241 VAL B O 1
ATOM 2950 N N . GLY B 1 191 ? 1.750 -38.517 -8.188 1.00 21.24 242 GLY B N 1
ATOM 2951 C CA . GLY B 1 191 ? 3.088 -38.794 -7.710 1.00 22.33 242 GLY B CA 1
ATOM 2952 C C . GLY B 1 191 ? 3.849 -37.532 -7.501 1.00 18.83 242 GLY B C 1
ATOM 2953 O O . GLY B 1 191 ? 3.350 -36.432 -7.800 1.00 20.48 242 GLY B O 1
ATOM 2954 N N . ASP B 1 192 ? 5.039 -37.662 -6.968 1.00 20.35 243 ASP B N 1
ATOM 2955 C CA . ASP B 1 192 ? 5.897 -36.498 -6.720 1.00 21.15 243 ASP B CA 1
ATOM 2956 C C . ASP B 1 192 ? 7.377 -36.810 -6.945 1.00 20.46 243 ASP B C 1
ATOM 2957 O O . ASP B 1 192 ? 7.832 -37.971 -6.834 1.00 20.08 243 ASP B O 1
ATOM 2962 N N . ILE B 1 193 ? 8.120 -35.750 -7.223 1.00 21.39 244 ILE B N 1
ATOM 2963 C CA . ILE B 1 193 ? 9.567 -35.763 -7.163 1.00 20.07 244 ILE B CA 1
ATOM 2964 C C . ILE B 1 193 ? 9.942 -34.568 -6.333 1.00 21.30 244 ILE B C 1
ATOM 2965 O O . ILE B 1 193 ? 9.487 -33.486 -6.612 1.00 19.43 244 ILE B O 1
ATOM 2970 N N . LEU B 1 194 ? 10.805 -34.771 -5.340 1.00 22.80 245 LEU B N 1
ATOM 2971 C CA . LEU B 1 194 ? 11.255 -33.727 -4.456 1.00 21.72 245 LEU B CA 1
ATOM 2972 C C . LEU B 1 194 ? 10.117 -33.008 -3.737 1.00 21.74 245 LEU B C 1
ATOM 2973 O O . LEU B 1 194 ? 10.270 -31.864 -3.346 1.00 22.01 245 LEU B O 1
ATOM 2978 N N . GLY B 1 195 ? 8.950 -33.629 -3.604 1.00 22.65 246 GLY B N 1
ATOM 2979 C CA . GLY B 1 195 ? 7.847 -32.948 -2.979 1.00 22.39 246 GLY B CA 1
ATOM 2980 C C . GLY B 1 195 ? 6.963 -32.194 -3.930 1.00 24.75 246 GLY B C 1
ATOM 2981 O O . GLY B 1 195 ? 5.980 -31.622 -3.454 1.00 22.37 246 GLY B O 1
ATOM 2982 N N . TYR B 1 196 ? 7.296 -32.142 -5.247 1.00 20.28 247 TYR B N 1
ATOM 2983 C CA . TYR B 1 196 ? 6.479 -31.443 -6.186 1.00 22.25 247 TYR B CA 1
ATOM 2984 C C . TYR B 1 196 ? 5.583 -32.485 -6.874 1.00 21.84 247 TYR B C 1
ATOM 2985 O O . TYR B 1 196 ? 6.084 -33.422 -7.469 1.00 19.19 247 TYR B O 1
ATOM 2994 N N . PHE B 1 197 ? 4.282 -32.263 -6.818 1.00 20.44 248 PHE B N 1
ATOM 2995 C CA . PHE B 1 197 ? 3.264 -33.266 -7.235 1.00 20.63 248 PHE B CA 1
ATOM 2996 C C . PHE B 1 197 ? 2.783 -32.983 -8.609 1.00 18.64 248 PHE B C 1
ATOM 2997 O O . PHE B 1 197 ? 2.563 -31.818 -9.014 1.00 22.58 248 PHE B O 1
ATOM 3005 N N . PHE B 1 198 ? 2.627 -34.015 -9.388 1.00 18.45 249 PHE B N 1
ATOM 3006 C CA . PHE B 1 198 ? 2.189 -33.877 -10.760 1.00 18.94 249 PHE B CA 1
ATOM 3007 C C . PHE B 1 198 ? 1.026 -34.858 -10.962 1.00 20.47 249 PHE B C 1
ATOM 3008 O O . PHE B 1 198 ? 0.897 -35.866 -10.215 1.00 21.52 249 PHE B O 1
ATOM 3016 N N . ASP B 1 199 ? 0.238 -34.524 -11.981 1.00 22.06 250 ASP B N 1
ATOM 3017 C CA . ASP B 1 199 ? -0.956 -35.323 -12.371 1.00 24.41 250 ASP B CA 1
ATOM 3018 C C . ASP B 1 199 ? -0.622 -36.423 -13.358 1.00 26.60 250 ASP B C 1
ATOM 3019 O O . ASP B 1 199 ? 0.561 -36.589 -13.735 1.00 26.34 250 ASP B O 1
ATOM 3024 N N . ALA B 1 200 ? -1.638 -37.195 -13.789 1.00 29.47 251 ALA B N 1
ATOM 3025 C CA . ALA B 1 200 ? -1.437 -38.366 -14.669 1.00 27.48 251 ALA B CA 1
ATOM 3026 C C . ALA B 1 200 ? -0.764 -38.044 -16.048 1.00 27.67 251 ALA B C 1
ATOM 3027 O O . ALA B 1 200 ? -0.063 -38.863 -16.643 1.00 28.97 251 ALA B O 1
ATOM 3029 N N . LYS B 1 201 ? -0.873 -36.819 -16.499 1.00 27.81 252 LYS B N 1
ATOM 3030 C CA . LYS B 1 201 ? -0.206 -36.421 -17.718 1.00 30.05 252 LYS B CA 1
ATOM 3031 C C . LYS B 1 201 ? 1.214 -35.894 -17.531 1.00 29.54 252 LYS B C 1
ATOM 3032 O O . LYS B 1 201 ? 1.889 -35.584 -18.527 1.00 25.82 252 LYS B O 1
ATOM 3038 N N . GLY B 1 202 ? 1.661 -35.718 -16.284 1.00 26.73 253 GLY B N 1
ATOM 3039 C CA . GLY B 1 202 ? 3.024 -35.270 -16.049 1.00 24.08 253 GLY B CA 1
ATOM 3040 C C . GLY B 1 202 ? 3.103 -33.822 -15.748 1.00 23.85 253 GLY B C 1
ATOM 3041 O O . GLY B 1 202 ? 4.170 -33.327 -15.531 1.00 25.76 253 GLY B O 1
ATOM 3042 N N . ASP B 1 203 ? 1.968 -33.124 -15.621 1.00 27.11 254 ASP B N 1
ATOM 3043 C CA . ASP B 1 203 ? 2.016 -31.682 -15.306 1.00 26.80 254 ASP B CA 1
ATOM 3044 C C . ASP B 1 203 ? 1.931 -31.410 -13.798 1.00 25.96 254 ASP B C 1
ATOM 3045 O O . ASP B 1 203 ? 1.179 -32.048 -13.088 1.00 24.68 254 ASP B O 1
ATOM 3050 N N . VAL B 1 204 ? 2.720 -30.441 -13.337 1.00 28.16 255 VAL B N 1
ATOM 3051 C CA . VAL B 1 204 ? 2.735 -30.071 -11.944 1.00 26.03 255 VAL B CA 1
ATOM 3052 C C . VAL B 1 204 ? 1.333 -29.577 -11.617 1.00 28.34 255 VAL B C 1
ATOM 3053 O O . VAL B 1 204 ? 0.746 -28.810 -12.373 1.00 26.03 255 VAL B O 1
ATOM 3057 N N . VAL B 1 205 ? 0.782 -30.067 -10.517 1.00 27.52 256 VAL B N 1
ATOM 3058 C CA . VAL B 1 205 ? -0.534 -29.634 -10.056 1.00 30.13 256 VAL B CA 1
ATOM 3059 C C . VAL B 1 205 ? -0.405 -28.227 -9.461 1.00 31.55 256 VAL B C 1
ATOM 3060 O O . VAL B 1 205 ? 0.417 -28.001 -8.583 1.00 27.87 256 VAL B O 1
ATOM 3064 N N . THR B 1 206 ? -1.158 -27.258 -9.975 1.00 34.42 257 THR B N 1
ATOM 3065 C CA . THR B 1 206 ? -0.809 -25.850 -9.727 1.00 36.39 257 THR B CA 1
ATOM 3066 C C . THR B 1 206 ? -1.561 -25.219 -8.534 1.00 37.54 257 THR B C 1
ATOM 3067 O O . THR B 1 206 ? -1.216 -24.137 -8.081 1.00 43.90 257 THR B O 1
ATOM 3071 N N . ASN B 1 207 ? -2.593 -25.840 -8.015 1.00 31.07 258 ASN B N 1
ATOM 3072 C CA . ASN B 1 207 ? -3.259 -25.190 -6.862 1.00 36.69 258 ASN B CA 1
ATOM 3073 C C . ASN B 1 207 ? -2.892 -25.896 -5.553 1.00 36.86 258 ASN B C 1
ATOM 3074 O O . ASN B 1 207 ? -3.689 -26.014 -4.652 1.00 34.69 258 ASN B O 1
ATOM 3079 N N . ILE B 1 208 ? -1.690 -26.441 -5.498 1.00 39.09 259 ILE B N 1
ATOM 3080 C CA . ILE B 1 208 ? -1.167 -27.094 -4.308 1.00 38.18 259 ILE B CA 1
ATOM 3081 C C . ILE B 1 208 ? -0.208 -26.126 -3.589 1.00 38.64 259 ILE B C 1
ATOM 3082 O O . ILE B 1 208 ? 0.795 -25.688 -4.147 1.00 40.06 259 ILE B O 1
ATOM 3087 N N . LYS B 1 209 ? -0.523 -25.805 -2.345 1.00 41.73 260 LYS B N 1
ATOM 3088 C CA . LYS B 1 209 ? 0.227 -24.851 -1.539 1.00 43.62 260 LYS B CA 1
ATOM 3089 C C . LYS B 1 209 ? 1.627 -25.326 -1.134 1.00 35.58 260 LYS B C 1
ATOM 3090 O O . LYS B 1 209 ? 2.533 -24.540 -1.084 1.00 33.80 260 LYS B O 1
ATOM 3096 N N . ILE B 1 210 ? 1.804 -26.598 -0.793 1.00 33.70 261 ILE B N 1
ATOM 3097 C CA . ILE B 1 210 ? 3.136 -27.091 -0.458 1.00 31.47 261 ILE B CA 1
ATOM 3098 C C . ILE B 1 210 ? 4.188 -26.667 -1.522 1.00 26.69 261 ILE B C 1
ATOM 3099 O O . ILE B 1 210 ? 5.323 -26.312 -1.170 1.00 27.32 261 ILE B O 1
ATOM 3104 N N . HIS B 1 211 ? 3.792 -26.562 -2.793 1.00 25.83 262 HIS B N 1
ATOM 3105 C CA . HIS B 1 211 ? 4.728 -26.215 -3.850 1.00 28.37 262 HIS B CA 1
ATOM 3106 C C . HIS B 1 211 ? 5.501 -24.919 -3.570 1.00 26.45 262 HIS B C 1
ATOM 3107 O O . HIS B 1 211 ? 6.672 -24.872 -3.778 1.00 27.73 262 HIS B O 1
ATOM 3114 N N . ASN B 1 212 ? 4.817 -23.915 -3.114 1.00 25.55 263 ASN B N 1
ATOM 3115 C CA . ASN B 1 212 ? 5.388 -22.610 -2.883 1.00 26.45 263 ASN B CA 1
ATOM 3116 C C . ASN B 1 212 ? 6.075 -22.483 -1.552 1.00 24.08 263 ASN B C 1
ATOM 3117 O O . ASN B 1 212 ? 6.680 -21.472 -1.284 1.00 26.14 263 ASN B O 1
ATOM 3122 N N . GLU B 1 213 ? 6.054 -23.541 -0.786 1.00 23.38 264 GLU B N 1
ATOM 3123 C CA . GLU B 1 213 ? 6.651 -23.618 0.530 1.00 23.14 264 GLU B CA 1
ATOM 3124 C C . GLU B 1 213 ? 7.953 -24.451 0.525 1.00 21.02 264 GLU B C 1
ATOM 3125 O O . GLU B 1 213 ? 8.719 -24.434 1.479 1.00 20.53 264 GLU B O 1
ATOM 3131 N N . LEU B 1 214 ? 8.236 -25.145 -0.543 1.00 18.48 265 LEU B N 1
ATOM 3132 C CA . LEU B 1 214 ? 9.425 -26.012 -0.579 1.00 19.47 265 LEU B CA 1
ATOM 3133 C C . LEU B 1 214 ? 10.660 -25.148 -0.925 1.00 20.30 265 LEU B C 1
ATOM 3134 O O . LEU B 1 214 ? 10.562 -24.248 -1.736 1.00 20.65 265 LEU B O 1
ATOM 3139 N N . ILE B 1 215 ? 11.811 -25.463 -0.359 1.00 20.29 266 ILE B N 1
ATOM 3140 C CA . ILE B 1 215 ? 13.016 -24.632 -0.570 1.00 23.64 266 ILE B CA 1
ATOM 3141 C C . ILE B 1 215 ? 13.836 -25.011 -1.791 1.00 25.95 266 ILE B C 1
ATOM 3142 O O . ILE B 1 215 ? 14.426 -24.129 -2.467 1.00 24.32 266 ILE B O 1
ATOM 3147 N N . GLY B 1 216 ? 13.918 -26.291 -2.104 1.00 24.77 267 GLY B N 1
ATOM 3148 C CA . GLY B 1 216 ? 14.727 -26.673 -3.279 1.00 23.15 267 GLY B CA 1
ATOM 3149 C C . GLY B 1 216 ? 14.283 -26.341 -4.677 1.00 25.43 267 GLY B C 1
ATOM 3150 O O . GLY B 1 216 ? 13.267 -25.707 -4.909 1.00 26.77 267 GLY B O 1
ATOM 3151 N N . LEU B 1 217 ? 15.033 -26.888 -5.624 1.00 22.14 268 LEU B N 1
ATOM 3152 C CA . LEU B 1 217 ? 14.887 -26.605 -7.025 1.00 26.09 268 LEU B CA 1
ATOM 3153 C C . LEU B 1 217 ? 13.471 -27.085 -7.459 1.00 22.92 268 LEU B C 1
ATOM 3154 O O . LEU B 1 217 ? 13.063 -28.172 -7.058 1.00 22.04 268 LEU B O 1
ATOM 3159 N N . PRO B 1 218 ? 12.724 -26.270 -8.194 1.00 21.36 269 PRO B N 1
ATOM 3160 C CA . PRO B 1 218 ? 11.459 -26.717 -8.755 1.00 22.05 269 PRO B CA 1
ATOM 3161 C C . PRO B 1 218 ? 11.729 -27.635 -9.924 1.00 24.91 269 PRO B C 1
ATOM 3162 O O . PRO B 1 218 ? 12.832 -27.693 -10.503 1.00 20.71 269 PRO B O 1
ATOM 3166 N N . LEU B 1 219 ? 10.720 -28.370 -10.301 1.00 23.98 270 LEU B N 1
ATOM 3167 C CA . LEU B 1 219 ? 10.920 -29.354 -11.333 1.00 26.61 270 LEU B CA 1
ATOM 3168 C C . LEU B 1 219 ? 11.366 -28.688 -12.667 1.00 24.01 270 LEU B C 1
ATOM 3169 O O . LEU B 1 219 ? 12.071 -29.285 -13.436 1.00 25.15 270 LEU B O 1
ATOM 3174 N N . SER B 1 220 ? 10.886 -27.489 -12.959 1.00 24.15 271 SER B N 1
ATOM 3175 C CA . SER B 1 220 ? 11.217 -26.823 -14.208 1.00 24.16 271 SER B CA 1
ATOM 3176 C C . SER B 1 220 ? 12.682 -26.563 -14.245 1.00 22.55 271 SER B C 1
ATOM 3177 O O . SER B 1 220 ? 13.268 -26.736 -15.290 1.00 25.68 271 SER B O 1
ATOM 3180 N N . ALA B 1 221 ? 13.303 -26.292 -13.098 1.00 26.34 272 ALA B N 1
ATOM 3181 C CA . ALA B 1 221 ? 14.757 -26.108 -13.014 1.00 25.48 272 ALA B CA 1
ATOM 3182 C C . ALA B 1 221 ? 15.541 -27.437 -13.083 1.00 23.37 272 ALA B C 1
ATOM 3183 O O . ALA B 1 221 ? 16.604 -27.513 -13.669 1.00 23.75 272 ALA B O 1
ATOM 3185 N N . LEU B 1 222 ? 15.034 -28.470 -12.445 1.00 21.81 273 LEU B N 1
ATOM 3186 C CA . LEU B 1 222 ? 15.641 -29.814 -12.512 1.00 17.88 273 LEU B CA 1
ATOM 3187 C C . LEU B 1 222 ? 15.892 -30.258 -13.942 1.00 19.65 273 LEU B C 1
ATOM 3188 O O . LEU B 1 222 ? 16.927 -30.952 -14.277 1.00 20.03 273 LEU B O 1
ATOM 3193 N N . LYS B 1 223 ? 14.990 -29.853 -14.832 1.00 21.42 274 LYS B N 1
ATOM 3194 C CA . LYS B 1 223 ? 15.118 -30.199 -16.248 1.00 23.12 274 LYS B CA 1
ATOM 3195 C C . LYS B 1 223 ? 16.322 -29.614 -16.989 1.00 24.85 274 LYS B C 1
ATOM 3196 O O . LYS B 1 223 ? 16.677 -30.138 -18.027 1.00 20.11 274 LYS B O 1
ATOM 3202 N N . THR B 1 224 ? 16.953 -28.591 -16.431 1.00 20.02 275 THR B N 1
ATOM 3203 C CA . THR B 1 224 ? 18.206 -28.142 -16.921 1.00 21.69 275 THR B CA 1
ATOM 3204 C C . THR B 1 224 ? 19.255 -29.229 -16.881 1.00 22.70 275 THR B C 1
ATOM 3205 O O . THR B 1 224 ? 20.121 -29.266 -17.754 1.00 22.51 275 THR B O 1
ATOM 3209 N N . ILE B 1 225 ? 19.289 -30.044 -15.828 1.00 21.50 276 ILE B N 1
ATOM 3210 C CA . ILE B 1 225 ? 20.328 -31.121 -15.704 1.00 19.83 276 ILE B CA 1
ATOM 3211 C C . ILE B 1 225 ? 20.210 -32.130 -16.884 1.00 22.29 276 ILE B C 1
ATOM 3212 O O . ILE B 1 225 ? 19.155 -32.634 -17.152 1.00 21.16 276 ILE B O 1
ATOM 3217 N N . PRO B 1 226 ? 21.294 -32.393 -17.629 1.00 25.50 277 PRO B N 1
ATOM 3218 C CA . PRO B 1 226 ? 21.144 -33.179 -18.899 1.00 25.78 277 PRO B CA 1
ATOM 3219 C C . PRO B 1 226 ? 20.719 -34.628 -18.759 1.00 22.52 277 PRO B C 1
ATOM 3220 O O . PRO B 1 226 ? 20.000 -35.119 -19.605 1.00 27.23 277 PRO B O 1
ATOM 3224 N N . VAL B 1 227 ? 21.157 -35.300 -17.710 1.00 23.51 278 VAL B N 1
ATOM 3225 C CA . VAL B 1 227 ? 20.850 -36.717 -17.473 1.00 23.29 278 VAL B CA 1
ATOM 3226 C C . VAL B 1 227 ? 20.174 -36.821 -16.060 1.00 22.49 278 VAL B C 1
ATOM 3227 O O . VAL B 1 227 ? 20.761 -36.515 -15.040 1.00 21.98 278 VAL B O 1
ATOM 3231 N N . ARG B 1 228 ? 18.904 -37.163 -16.050 1.00 20.80 279 ARG B N 1
ATOM 3232 C CA . ARG B 1 228 ? 18.067 -37.134 -14.841 1.00 18.48 279 ARG B CA 1
ATOM 3233 C C . ARG B 1 228 ? 17.526 -38.559 -14.635 1.00 17.98 279 ARG B C 1
ATOM 3234 O O . ARG B 1 228 ? 16.628 -38.998 -15.350 1.00 20.43 279 ARG B O 1
ATOM 3242 N N . VAL B 1 229 ? 18.115 -39.256 -13.676 1.00 18.46 280 VAL B N 1
ATOM 3243 C CA . VAL B 1 229 ? 17.810 -40.666 -13.396 1.00 17.60 280 VAL B CA 1
ATOM 3244 C C . VAL B 1 229 ? 16.795 -40.788 -12.272 1.00 17.23 280 VAL B C 1
ATOM 3245 O O . VAL B 1 229 ? 17.028 -40.282 -11.172 1.00 17.74 280 VAL B O 1
ATOM 3249 N N . GLY B 1 230 ? 15.660 -41.424 -12.548 1.00 15.88 281 GLY B N 1
ATOM 3250 C CA . GLY B 1 230 ? 14.722 -41.780 -11.511 1.00 16.63 281 GLY B CA 1
ATOM 3251 C C . GLY B 1 230 ? 15.058 -43.216 -11.088 1.00 17.07 281 GLY B C 1
ATOM 3252 O O . GLY B 1 230 ? 15.242 -44.080 -11.943 1.00 20.86 281 GLY B O 1
ATOM 3253 N N . VAL B 1 231 ? 15.080 -43.478 -9.796 1.00 19.48 282 VAL B N 1
ATOM 3254 C CA . VAL B 1 231 ? 15.224 -44.826 -9.238 1.00 22.14 282 VAL B CA 1
ATOM 3255 C C . VAL B 1 231 ? 13.982 -45.089 -8.381 1.00 21.61 282 VAL B C 1
ATOM 3256 O O . VAL B 1 231 ? 13.712 -44.418 -7.379 1.00 20.89 282 VAL B O 1
ATOM 3260 N N . ALA B 1 232 ? 13.163 -46.033 -8.832 1.00 21.06 283 ALA B N 1
ATOM 3261 C CA . ALA B 1 232 ? 11.922 -46.308 -8.135 1.00 21.47 283 ALA B CA 1
ATOM 3262 C C . ALA B 1 232 ? 11.343 -47.583 -8.577 1.00 23.81 283 ALA B C 1
ATOM 3263 O O . ALA B 1 232 ? 11.393 -47.898 -9.744 1.00 20.23 283 ALA B O 1
ATOM 3265 N N . GLY B 1 233 ? 10.633 -48.221 -7.659 1.00 26.18 284 GLY B N 1
ATOM 3266 C CA . GLY B 1 233 ? 9.918 -49.473 -7.957 1.00 31.54 284 GLY B CA 1
ATOM 3267 C C . GLY B 1 233 ? 8.809 -49.726 -6.969 1.00 28.93 284 GLY B C 1
ATOM 3268 O O . GLY B 1 233 ? 8.751 -49.029 -5.923 1.00 26.46 284 GLY B O 1
ATOM 3269 N N . GLY B 1 234 ? 8.013 -50.750 -7.289 1.00 30.41 285 GLY B N 1
ATOM 3270 C CA . GLY B 1 234 ? 6.765 -51.189 -6.571 1.00 30.10 285 GLY B CA 1
ATOM 3271 C C . GLY B 1 234 ? 5.669 -50.915 -7.604 1.00 34.18 285 GLY B C 1
ATOM 3272 O O . GLY B 1 234 ? 5.665 -49.850 -8.233 1.00 32.45 285 GLY B O 1
ATOM 3273 N N . GLU B 1 235 ? 4.773 -51.856 -7.850 1.00 39.87 286 GLU B N 1
ATOM 3274 C CA . GLU B 1 235 ? 3.773 -51.694 -8.920 1.00 43.45 286 GLU B CA 1
ATOM 3275 C C . GLU B 1 235 ? 2.821 -50.565 -8.637 1.00 42.15 286 GLU B C 1
ATOM 3276 O O . GLU B 1 235 ? 2.354 -49.911 -9.572 1.00 42.08 286 GLU B O 1
ATOM 3282 N N . ASN B 1 236 ? 2.489 -50.396 -7.351 1.00 34.30 287 ASN B N 1
ATOM 3283 C CA . ASN B 1 236 ? 1.834 -49.203 -6.877 1.00 37.41 287 ASN B CA 1
ATOM 3284 C C . ASN B 1 236 ? 2.365 -47.891 -7.458 1.00 32.19 287 ASN B C 1
ATOM 3285 O O . ASN B 1 236 ? 1.622 -46.903 -7.451 1.00 32.68 287 ASN B O 1
ATOM 3290 N N . LYS B 1 237 ? 3.649 -47.862 -7.860 1.00 30.21 288 LYS B N 1
ATOM 3291 C CA . LYS B 1 237 ? 4.288 -46.641 -8.394 1.00 29.54 288 LYS B CA 1
ATOM 3292 C C . LYS B 1 237 ? 4.223 -46.455 -9.886 1.00 28.24 288 LYS B C 1
ATOM 3293 O O . LYS B 1 237 ? 4.655 -45.394 -10.368 1.00 23.94 288 LYS B O 1
ATOM 3299 N N . ALA B 1 238 ? 3.646 -47.436 -10.608 1.00 27.54 289 ALA B N 1
ATOM 3300 C CA . ALA B 1 238 ? 3.599 -47.419 -12.080 1.00 26.03 289 ALA B CA 1
ATOM 3301 C C . ALA B 1 238 ? 3.079 -46.142 -12.680 1.00 25.68 289 ALA B C 1
ATOM 3302 O O . ALA B 1 238 ? 3.748 -45.525 -13.578 1.00 19.49 289 ALA B O 1
ATOM 3304 N N . GLU B 1 239 ? 1.891 -45.748 -12.237 1.00 23.95 290 GLU B N 1
ATOM 3305 C CA . GLU B 1 239 ? 1.289 -44.549 -12.756 1.00 27.55 290 GLU B CA 1
ATOM 3306 C C . GLU B 1 239 ? 2.153 -43.298 -12.436 1.00 21.20 290 GLU B C 1
ATOM 3307 O O . GLU B 1 239 ? 2.275 -42.370 -13.252 1.00 22.72 290 GLU B O 1
ATOM 3313 N N . ALA B 1 240 ? 2.728 -43.248 -11.233 1.00 20.96 291 ALA B N 1
ATOM 3314 C CA . ALA B 1 240 ? 3.554 -42.073 -10.844 1.00 20.57 291 ALA B CA 1
ATOM 3315 C C . ALA B 1 240 ? 4.828 -42.047 -11.743 1.00 20.71 291 ALA B C 1
ATOM 3316 O O . ALA B 1 240 ? 5.229 -40.989 -12.199 1.00 18.36 291 ALA B O 1
ATOM 3318 N N . ILE B 1 241 ? 5.472 -43.205 -11.899 1.00 20.24 292 ILE B N 1
ATOM 3319 C CA . ILE B 1 241 ? 6.696 -43.277 -12.706 1.00 20.35 292 ILE B CA 1
ATOM 3320 C C . ILE B 1 241 ? 6.410 -42.904 -14.159 1.00 19.38 292 ILE B C 1
ATOM 3321 O O . ILE B 1 241 ? 7.093 -42.111 -14.740 1.00 19.76 292 ILE B O 1
ATOM 3326 N N . ALA B 1 242 ? 5.341 -43.446 -14.734 1.00 18.99 293 ALA B N 1
ATOM 3327 C CA . ALA B 1 242 ? 4.923 -43.052 -16.088 1.00 18.58 293 ALA B CA 1
ATOM 3328 C C . ALA B 1 242 ? 4.730 -41.577 -16.251 1.00 19.02 293 ALA B C 1
ATOM 3329 O O . ALA B 1 242 ? 5.241 -40.982 -17.152 1.00 22.97 293 ALA B O 1
ATOM 3331 N N . ALA B 1 243 ? 3.935 -40.994 -15.373 1.00 20.02 294 ALA B N 1
ATOM 3332 C CA . ALA B 1 243 ? 3.720 -39.569 -15.369 1.00 17.43 294 ALA B CA 1
ATOM 3333 C C . ALA B 1 243 ? 4.998 -38.711 -15.274 1.00 17.76 294 ALA B C 1
ATOM 3334 O O . ALA B 1 243 ? 5.140 -37.698 -15.942 1.00 18.01 294 ALA B O 1
ATOM 3336 N N . ALA B 1 244 ? 5.922 -39.130 -14.430 1.00 19.40 295 ALA B N 1
ATOM 3337 C CA . ALA B 1 244 ? 7.199 -38.467 -14.258 1.00 20.32 295 ALA B CA 1
ATOM 3338 C C . ALA B 1 244 ? 8.001 -38.437 -15.581 1.00 18.96 295 ALA B C 1
ATOM 3339 O O . ALA B 1 244 ? 8.653 -37.447 -15.881 1.00 21.47 295 ALA B O 1
ATOM 3341 N N . MET B 1 245 ? 7.975 -39.545 -16.321 1.00 19.08 296 MET B N 1
ATOM 3342 C CA . MET B 1 245 ? 8.587 -39.598 -17.638 1.00 19.25 296 MET B CA 1
ATOM 3343 C C . MET B 1 245 ? 7.784 -38.769 -18.606 1.00 20.93 296 MET B C 1
ATOM 3344 O O . MET B 1 245 ? 8.363 -38.047 -19.390 1.00 19.74 296 MET B O 1
ATOM 3349 N N . LYS B 1 246 ? 6.471 -38.770 -18.530 1.00 23.26 297 LYS B N 1
ATOM 3350 C CA . LYS B 1 246 ? 5.745 -37.946 -19.502 1.00 24.46 297 LYS B CA 1
ATOM 3351 C C . LYS B 1 246 ? 5.958 -36.448 -19.272 1.00 23.57 297 LYS B C 1
ATOM 3352 O O . LYS B 1 246 ? 5.897 -35.674 -20.200 1.00 21.72 297 LYS B O 1
ATOM 3358 N N . GLY B 1 247 ? 6.195 -36.032 -18.052 1.00 22.98 298 GLY B N 1
ATOM 3359 C CA . GLY B 1 247 ? 6.482 -34.670 -17.800 1.00 23.93 298 GLY B CA 1
ATOM 3360 C C . GLY B 1 247 ? 7.889 -34.253 -18.134 1.00 26.44 298 GLY B C 1
ATOM 3361 O O . GLY B 1 247 ? 8.196 -33.042 -18.090 1.00 23.19 298 GLY B O 1
ATOM 3362 N N . GLY B 1 248 ? 8.773 -35.218 -18.399 1.00 25.04 299 GLY B N 1
ATOM 3363 C CA . GLY B 1 248 ? 10.121 -34.869 -18.735 1.00 26.44 299 GLY B CA 1
ATOM 3364 C C . GLY B 1 248 ? 11.040 -34.762 -17.542 1.00 25.13 299 GLY B C 1
ATOM 3365 O O . GLY B 1 248 ? 12.173 -34.348 -17.703 1.00 24.37 299 GLY B O 1
ATOM 3366 N N . TYR B 1 249 ? 10.554 -35.087 -16.317 1.00 24.92 300 TYR B N 1
ATOM 3367 C CA . TYR B 1 249 ? 11.330 -34.745 -15.113 1.00 22.92 300 TYR B CA 1
ATOM 3368 C C . TYR B 1 249 ? 12.579 -35.639 -15.046 1.00 22.33 300 TYR B C 1
ATOM 3369 O O . TYR B 1 249 ? 13.644 -35.206 -14.602 1.00 21.47 300 TYR B O 1
ATOM 3378 N N . ILE B 1 250 ? 12.413 -36.886 -15.457 1.00 20.15 301 ILE B N 1
ATOM 3379 C CA . ILE B 1 250 ? 13.517 -37.815 -15.575 1.00 20.54 301 ILE B CA 1
ATOM 3380 C C . ILE B 1 250 ? 13.619 -38.244 -17.029 1.00 21.13 301 ILE B C 1
ATOM 3381 O O . ILE B 1 250 ? 12.592 -38.359 -17.735 1.00 18.88 301 ILE B O 1
ATOM 3386 N N . ASN B 1 251 ? 14.837 -38.526 -17.472 1.00 18.86 302 ASN B N 1
ATOM 3387 C CA . ASN B 1 251 ? 15.009 -39.055 -18.816 1.00 19.36 302 ASN B CA 1
ATOM 3388 C C . ASN B 1 251 ? 15.832 -40.337 -18.765 1.00 18.78 302 ASN B C 1
ATOM 3389 O O . ASN B 1 251 ? 16.326 -40.846 -19.795 1.00 21.07 302 ASN B O 1
ATOM 3394 N N . ALA B 1 252 ? 15.889 -40.931 -17.576 1.00 19.23 303 ALA B N 1
ATOM 3395 C CA . ALA B 1 252 ? 16.490 -42.240 -17.415 1.00 19.74 303 ALA B CA 1
ATOM 3396 C C . ALA B 1 252 ? 15.823 -42.877 -16.254 1.00 19.99 303 ALA B C 1
ATOM 3397 O O . ALA B 1 252 ? 15.395 -42.175 -15.349 1.00 18.97 303 ALA B O 1
ATOM 3399 N N . LEU B 1 253 ? 15.745 -44.196 -16.249 1.00 18.12 304 LEU B N 1
ATOM 3400 C CA . LEU B 1 253 ? 15.016 -44.894 -15.229 1.00 18.23 304 LEU B CA 1
ATOM 3401 C C . LEU B 1 253 ? 15.718 -46.176 -14.790 1.00 19.58 304 LEU B C 1
ATOM 3402 O O . LEU B 1 253 ? 16.223 -46.993 -15.635 1.00 20.18 304 LEU B O 1
ATOM 3407 N N . VAL B 1 254 ? 15.730 -46.381 -13.465 1.00 18.83 305 VAL B N 1
ATOM 3408 C CA . VAL B 1 254 ? 16.059 -47.655 -12.881 1.00 19.84 305 VAL B CA 1
ATOM 3409 C C . VAL B 1 254 ? 14.821 -48.166 -12.143 1.00 19.39 305 VAL B C 1
ATOM 3410 O O . VAL B 1 254 ? 14.301 -47.535 -11.188 1.00 18.61 305 VAL B O 1
ATOM 3414 N N . THR B 1 255 ? 14.342 -49.352 -12.536 1.00 20.10 306 THR B N 1
ATOM 3415 C CA . THR B 1 255 ? 13.138 -49.906 -11.900 1.00 18.42 306 THR B CA 1
ATOM 3416 C C . THR B 1 255 ? 13.168 -51.419 -11.931 1.00 20.12 306 THR B C 1
ATOM 3417 O O . THR B 1 255 ? 14.132 -52.031 -12.423 1.00 19.52 306 THR B O 1
ATOM 3421 N N . ASP B 1 256 ? 12.094 -52.028 -11.497 1.00 22.36 307 ASP B N 1
ATOM 3422 C CA . ASP B 1 256 ? 12.068 -53.509 -11.409 1.00 25.10 307 ASP B CA 1
ATOM 3423 C C . ASP B 1 256 ? 11.027 -54.029 -12.370 1.00 23.10 307 ASP B C 1
ATOM 3424 O O . ASP B 1 256 ? 10.133 -53.284 -12.816 1.00 22.23 307 ASP B O 1
ATOM 3429 N N . GLN B 1 257 ? 11.139 -55.336 -12.597 1.00 26.25 308 GLN B N 1
ATOM 3430 C CA . GLN B 1 257 ? 10.452 -56.100 -13.657 1.00 25.15 308 GLN B CA 1
ATOM 3431 C C . GLN B 1 257 ? 8.962 -55.899 -13.620 1.00 23.31 308 GLN B C 1
ATOM 3432 O O . GLN B 1 257 ? 8.371 -55.499 -14.599 1.00 24.95 308 GLN B O 1
ATOM 3438 N N . ASP B 1 258 ? 8.350 -56.085 -12.459 1.00 24.51 309 ASP B N 1
ATOM 3439 C CA . ASP B 1 258 ? 6.904 -55.951 -12.333 1.00 27.75 309 ASP B CA 1
ATOM 3440 C C . ASP B 1 258 ? 6.457 -54.511 -12.545 1.00 25.58 309 ASP B C 1
ATOM 3441 O O . ASP B 1 258 ? 5.443 -54.283 -13.157 1.00 22.71 309 ASP B O 1
ATOM 3446 N N . THR B 1 259 ? 7.237 -53.543 -12.053 1.00 24.03 310 THR B N 1
ATOM 3447 C CA . THR B 1 259 ? 6.819 -52.159 -12.159 1.00 23.47 310 THR B CA 1
ATOM 3448 C C . THR B 1 259 ? 6.908 -51.812 -13.616 1.00 21.81 310 THR B C 1
ATOM 3449 O O . THR B 1 259 ? 6.045 -51.133 -14.147 1.00 24.04 310 THR B O 1
ATOM 3453 N N . ALA B 1 260 ? 7.950 -52.288 -14.273 1.00 20.67 311 ALA B N 1
ATOM 3454 C CA . ALA B 1 260 ? 8.192 -51.961 -15.678 1.00 20.50 311 ALA B CA 1
ATOM 3455 C C . ALA B 1 260 ? 6.981 -52.455 -16.512 1.00 20.60 311 ALA B C 1
ATOM 3456 O O . ALA B 1 260 ? 6.437 -51.743 -17.374 1.00 20.72 311 ALA B O 1
ATOM 3458 N N . ALA B 1 261 ? 6.548 -53.665 -16.219 1.00 19.58 312 ALA B N 1
ATOM 3459 C CA . ALA B 1 261 ? 5.425 -54.241 -16.930 1.00 23.72 312 ALA B CA 1
ATOM 3460 C C . ALA B 1 261 ? 4.191 -53.390 -16.751 1.00 23.53 312 ALA B C 1
ATOM 3461 O O . ALA B 1 261 ? 3.443 -53.107 -17.740 1.00 26.59 312 ALA B O 1
ATOM 3463 N N . ALA B 1 262 ? 3.965 -53.005 -15.516 1.00 23.49 313 ALA B N 1
ATOM 3464 C CA . ALA B 1 262 ? 2.801 -52.154 -15.205 1.00 25.31 313 ALA B CA 1
ATOM 3465 C C . ALA B 1 262 ? 2.897 -50.778 -15.866 1.00 27.44 313 ALA B C 1
ATOM 3466 O O . ALA B 1 262 ? 1.907 -50.240 -16.362 1.00 31.41 313 ALA B O 1
ATOM 3468 N N . ILE B 1 263 ? 4.099 -50.197 -15.928 1.00 25.77 314 ILE B N 1
ATOM 3469 C CA . ILE B 1 263 ? 4.226 -48.930 -16.603 1.00 27.14 314 ILE B CA 1
ATOM 3470 C C . ILE B 1 263 ? 3.784 -49.094 -18.023 1.00 30.36 314 ILE B C 1
ATOM 3471 O O . ILE B 1 263 ? 3.084 -48.260 -18.556 1.00 31.22 314 ILE B O 1
ATOM 3476 N N . LEU B 1 264 ? 4.156 -50.212 -18.616 1.00 33.94 315 LEU B N 1
ATOM 3477 C CA . LEU B 1 264 ? 4.002 -50.379 -20.036 1.00 33.50 315 LEU B CA 1
ATOM 3478 C C . LEU B 1 264 ? 2.552 -50.553 -20.407 1.00 39.10 315 LEU B C 1
ATOM 3479 O O . LEU B 1 264 ? 2.159 -50.154 -21.515 1.00 38.74 315 LEU B O 1
ATOM 3484 N N . ARG B 1 265 ? 1.761 -51.131 -19.499 1.00 44.28 316 ARG B N 1
ATOM 3485 C CA . ARG B 1 265 ? 0.297 -51.187 -19.685 1.00 44.19 316 ARG B CA 1
ATOM 3486 C C . ARG B 1 265 ? -0.487 -49.940 -19.194 1.00 45.14 316 ARG B C 1
ATOM 3487 O O . ARG B 1 265 ? -1.661 -49.868 -19.420 1.00 50.36 316 ARG B O 1
ATOM 3495 N N . SER B 1 266 ? 0.147 -49.014 -18.473 1.00 44.28 317 SER B N 1
ATOM 3496 C CA . SER B 1 266 ? -0.487 -47.780 -17.950 1.00 46.91 317 SER B CA 1
ATOM 3497 C C . SER B 1 266 ? -1.281 -46.964 -18.957 1.00 53.04 317 SER B C 1
ATOM 3498 O O . SER B 1 266 ? -0.959 -46.871 -20.149 1.00 52.84 317 SER B O 1
#

Nearest PDB structures (foldseek):
  4l4y-assembly1_A  TM=1.004E+00  e=6.547E-53  Escherichia coli K-12
  4l51-assembly1_A  TM=9.973E-01  e=3.888E-49  Escherichia coli K-12
  4l4y-assembly1_B  TM=9.939E-01  e=1.553E-49  Escherichia coli K-12
  4l50-assembly1_B  TM=9.989E-01  e=8.102E-49  Escherichia coli K-12
  4go1-assembly1_B-2  TM=9.838E-01  e=8.673E-46  Escherichia coli K-12

InterPro domains:
  IPR007324 Sugar-binding domain, putative [PF04198] (67-316)
  IPR036388 Winged helix-like DNA-binding domain superfamily [G3DSA:1.10.10.10] (1-63)
  IPR037171 NagB/RpiA transferase-like [SSF100950] (67-316)
  IPR051054 Bacterial SorC Transcriptional Regulators [PTHR34294] (7-316)

Solvent-accessible surface area: 19786 Å² total; per-residue (Å²): 141,41,12,124,92,59,6,27,73,0,87,177,96,30,98,14,93,63,1,100,4,14,42,18,150,124,98,70,24,8,62,8,0,60,4,0,1,104,13,0,69,95,32,7,106,82,105,48,23,0,0,0,0,37,37,149,19,0,8,35,0,0,62,115,0,26,49,37,2,44,83,49,110,2,107,1,0,0,0,3,0,18,0,42,59,0,25,87,0,13,20,82,10,76,32,96,23,59,31,58,9,0,9,0,3,25,47,2,82,39,28,96,33,1,129,46,1,55,88,12,119,53,0,78,100,10,18,112,26,0,54,77,3,48,4,0,0,2,19,4,25,28,55,111,127,68,34,59,139,47,46,89,126,94,11,28,182,73,37,7,22,0,16,0,11,0,12,14,0,40,42,159,0,82,48,11,134,94,5,131,6,24,94,10,2,0,2,8,54,4,87,15,0,89,78,0,83,21,27,0,0,1,2,15,25,105,90,55,8,93,1,0,3,0,0,10,116,14,24,11,2,24,0,0,0,0,7,25,77,0,0,19,13,0,30,174,97,270,100,23,29,124,69,32,30,35,59,0,92,180,102,28,94,13,106,62,12,90,1,7,67,16,157,48,157,51,105,61,22,12,34,7,0,70,1,0,1,100,18,0,64,88,29,6,100,76,108,47,25,0,0,0,1,39,34,150,25,0,9,29,0,0,55,125,0,24,48,40,2,41,81,55,116,3,102,0,0,0,0,3,0,18,0,41,61,0,27,81,0,10,19,92,9,77,36,95,23,59,29,55,9,0,7,0,4,29,49,2,78,37,29,96,35,0,136,46,1,58,93,12,119,55,0,85,99,10,16,108,26,0,52,76,2,50,4,1,0,3,19,4,24,28,48,105,132,74,33,62,130,42,55,89,118,94,12,27,185,80,37,6,19,0,18,0,10,0,14,18,0,39,47,157,1,83,49,12,133,96,4,138,6,23,97,7,3,0,4,6,51,3,87,15,1,87,79,0,88,27,26,0,0,0,2,16,23,95,90,53,10,93,1,0,3,1,0,10,118,14,24,12,2,23,0,0,0,0,6,56,75,0,0,18,14,0,35,176,98

Foldseek 3Di:
DCFVVLQVLVCVVLVFDAEGAAAPVPPFLLVLLVVVLVVCLVVDAAQFEEEEEFDRSRLSVLLNNQVVCVVSLYAYAYQFAQVVRNCSRVVNHDDVHHYQHQDDRQFAPALVVLVVSCPDPSRVVRQVVNLPGQEYEWEKAALLVVDDPVLSVVLVVLAFGIDISPFTDHLQQHTRPPRRRQSGGNGDDLVSLLSHDAYEYRYEDLSCLSRVLSNSSNNSHRYYRYYDNSSVSNSVD/DDFFVNLQVLCCVVLVFPAEGAAADDDPDDFLLVLLLVVLVVVLVVDAALFEEEEEFDSSRLSNLLNNQVVQVVRQYAYAYQFACVVRNCSNCVNHDPVHHYQHQDDRFFAPALVVLVVSCPDVSNVVSQVVNLPGQEYEWEKAALLVVADPVLSVVLVVLAFGIDTSQFTDHLQQHTRPPRGRQSGGNGDDLVSLLSHPAYEYRDEDLSCLSRVLSNSSNNSHRYYRYYTNNSVSNSVD

Sequence (477 aa):
EGCLEYETQLRRQFSLQHVRVIPGLADVGGRLGIGAAHMLMSLLQPQQMLAIGFGEATMNTLQRLSGFISSQQIRLVTLSGGVGSYMTGIGQLNAACSVNIIPAPLRASSADIARTLKNENCVKDVLLAAQAADVAIVGIGAVSGYISQGEQLMIGRRKGAVGDILGYFFDAKGDVVTNIKIHNELIGLPLSALKTIPVRVGVAGGENKAEAIAAAMKGGYINALVTDQDTAAAILRSFEGCLEYETQLRRQFSLQHVRVIPGLADADVGGRLGIGAAHMLMSLLQPQQMLAIGFGEATMNNTLQRLSGFISSQQIRLVTLSGGVGSYMTGIGQLNAACSVNIIPAPLRASSADIARTLKNENCVKDVLLAAQAADVAIVGIGAVSGYISQGEQLMIGRRKGAVGDILGYFFDAKGDVVTNIKIHNELIGLPLSALKTIPVRVGVAGGENKAEAIAAAMKGGYINALVTDQDTAAAILRS

GO terms:
  GO:0005829 cytosol (C, IDA)
  GO:0000987 cis-regulatory region sequence-specific DNA binding (F, IDA)
  GO:0042802 identical protein binding (F, IDA)
  GO:0006351 DNA-templated transcription (P, IEP)
  GO:0009408 response to heat (P, IMP)
  GO:2000142 regulation of DNA-templated transcription initiation (P, IMP)

B-factor: mean 32.26, std 14.14, range [14.87, 106.7]

Radius of gyration: 25.15 Å; Cα contacts (8 Å, |Δi|>4): 1099; chains: 2; bounding box: 65×64×67 Å

Secondary structure (DSSP, 8-state):
-THHHHHHHHHHHTT-SEEEEE-----HHHHHHHHHHHHHHHHPPTT-EEEE--SHHHHHHHHHHHHHHHHTTPEEEESSS-SGGGHHHHTTS-TTS-EE---S-SB-SSHHHHHHHHHSHHHHHHHHHHHT-SEEEE--EE----S-HHHHHHHHHTT--EEETTEEE-TTSPBPTT-THHHHB-S--HHHHTTSSEEEEE---GGGHHHHHHHHHTTS-SEEEEEHHHHHHHHT-/---HHHHHHHHHHHTT-SEEEEE-S-SSS-HHHHHHHHHHHHHHHHPPTT-EEEE--SHHHHHHHHHHHHHHHHHTPEEEESSS-SGGGHHHHHTS-TT--EE---S-SB-SSHHHHHHHHTSHHHHHHHHHHHT-SEEEE--EE----S-HHHHHHHHHTTEEEEETTEEEETTSPBPTT-THHHHB-S--HHHHTTSSEEEEE---GGGHHHHHHHHHTTS-SEEEEEHHHHHHHHH-

CATH classification: 3.40.50.1360

Organism: Escherichia coli (strain K12) (NCBI:txid83333)